Protein AF-A0A024VZK0-F1 (afdb_monomer_lite)

Sequence (654 aa):
ILRANQNNFDVICQFFNRTTTLVNNGHVADKIEVLVLGGTWSCYDIAYQEEFIRDVYYAANIYPVLKDRRKKLTLKEEQEINEKSNCRIIGLTLETRPDQINKDELLRLRYYGCTRVQLGIQHIDDVILKKVNRQCTLKDCIRAIYLLKENGFKVDIHLMPDLPYSDVYKDIHMFKYVLSSTDLQADQWKIYPCEITPFTKIEKWYNNNEYKPYFETNKNLLISVILLVKKSIHPWIRLNRVIRDIPNPSIIAGNNITNMRQLIANEMNIRNIFCQCIRCKEVKNQEIEKKSDSIFLRIYKYPTLGGDEYFITFQGRKKVVNHHGKKNKKNKKSKTSKKDNLNQKYNDEQMKEKDNNKKIQNKNNVNNDNNSNNNYYSDSNGHLSSTSNVLENMETFFNQHETENNQINHSHNTQYEHSGASQNNINSEQSGASQKNKNSEQSGANPENVHNTNVPQNKMDTEIPIDHNIYEDYDNEYSLLGFLRLRLRKKNNYCDDRPFKCLENSALIRELHVYGSLLKHDDFKDELNFIQHKGLGKCLVLVAEIISYFYNYKKVSIIAGVGTREYYKKLGYTKEETYVTKILKREEIYKNYLLNIDRIGKTILIHEYNLKHCLYLMHKEIPEPSKYKRTEITNLNSYINENILHSSDMKNYL

Radius of gyration: 33.39 Å; chains: 1; bounding box: 94×117×95 Å

Organism: NCBI:txid1036725

Secondary structure (DSSP, 8-state):
-HHHHHTTT-HHHHHHHHHHHHHTTT---SEEEEEE-SS-GGGS-HHHHHHHHHHHHHHHHHTT--SSPPPP--HHHHHHHHTTSSSEEEEEEEEE-GGG-SHHHHHHHHHTTEEEEEEEEE-S-HHHHHHTT----HHHHHHHHHHHHHTT-EEEEEE-SS-TT--HHHHHHHHHHHHH-SSS--SEEEE----B-TTSHHHHHHHTTS---HHHHHHHHHHHHHHHHHHH--TT-EEEEES----GGG-SBS---TTHHHHHHHHHHHTT----SHHHHB-TTPPBP-SGGGEEEEEEEEEETTEEEEEEEEEEEBP----------------------SS----------------------------------------------S-S-HHHHHHHHHHTTSSS-----------------------------------------------------------GGGGGGG-SSEEEEEEEEEEEES--S-BTTB--GGGTTEEEEEEEEE------SS-TT-HHHHHHHTTHHHHHHHHHHHHHHHTT--EEEE---GGGHHHHGGGT-EEETTEEEEE--HHHHHHHHHTTHHHH-S---EEE--TTHHHHHHHS--PPPPTTS--SSS-HHHHHHHHT--HHHHTTT-

Foldseek 3Di:
DVLCVVVVNDQLSSLQVVLVVQVVVVDQQQEDAAEDDDAALLPDDLVVNQVNLLSNLQSQQCPPPDPPRDDRDGSVVSLLSQLPGRRHHQAYEYHYELLSDFLVVLVSCLSSLHQAYEYEPAAQDVVLCVVLVVVAHNVSLLLSVLLCVLQLHAYEYEYEPQRQVDDLQRSLVRLLCCLFAQRNVHQEYEYAYDFAFPPDVSVVCVVVVSGAGCCVVPVVSLLLSVLLSQLLPDLRYAHPYHYDLDPPVGTPHYDPPNPSVVQSVQQCVQQVRHGNYQVRQACAAFDFDPDLPQKAWAWEWEHHVFWIKIKIFIKGFTDDPPCPDPPPPPPPDDDDDPDDDPDPPPPPDDDDDDDDDDDDDDDDDDDDYDDDDDDDDDDDDDDDDDDDFDFDDPPCVVVVVVVVVPPDDDDDDDDDDDDDDDDDDDDDDDDDDYDDDDDDDDDDDDDDDDDDDDDDDDDPPPDDDDPPVVPPSRDPRMHTFWIWMKIDGPDQDDDRSHPFPLSHLAIETSDTDGDDHPDDPDDPDCVPVVVVSPCVSVVNVLVSLVVCVSVPRQKYKYSGRSNCPVVVVVVVWDQGSSITMDGRDPVSSVVVCVVQCSNHDSTDDYHHDNSSVSVVSSLDDTRAGDPPDDHPDRDSRVVCCVRNNDPVVNVVND

Structure (mmCIF, N/CA/C/O backbone):
data_AF-A0A024VZK0-F1
#
_entry.id   AF-A0A024VZK0-F1
#
loop_
_atom_site.group_PDB
_atom_site.id
_atom_site.type_symbol
_atom_site.label_atom_id
_atom_site.label_alt_id
_atom_site.label_comp_id
_atom_site.label_asym_id
_atom_site.label_entity_id
_atom_site.label_seq_id
_atom_site.pdbx_PDB_ins_code
_atom_site.Cartn_x
_atom_site.Cartn_y
_atom_site.Cartn_z
_atom_site.occupancy
_atom_site.B_iso_or_equiv
_atom_site.auth_seq_id
_atom_site.auth_comp_id
_atom_site.auth_asym_id
_atom_site.auth_atom_id
_atom_site.pdbx_PDB_model_num
ATOM 1 N N . ILE A 1 1 ? 3.613 -19.048 -9.753 1.00 75.56 1 ILE A N 1
ATOM 2 C CA . ILE A 1 1 ? 4.541 -19.869 -10.577 1.00 75.56 1 ILE A CA 1
ATOM 3 C C . ILE A 1 1 ? 4.909 -21.124 -9.785 1.00 75.56 1 ILE A C 1
ATOM 5 O O . ILE A 1 1 ? 3.953 -21.670 -9.278 1.00 75.56 1 ILE A O 1
ATOM 9 N N . LEU A 1 2 ? 6.164 -21.561 -9.567 1.00 84.56 2 LEU A N 1
ATOM 10 C CA . LEU A 1 2 ? 6.502 -22.916 -9.045 1.00 84.56 2 LEU A CA 1
ATOM 11 C C . LEU A 1 2 ? 5.490 -23.570 -8.066 1.00 84.56 2 LEU A C 1
ATOM 13 O O . LEU A 1 2 ? 4.889 -24.573 -8.433 1.00 84.56 2 LEU A O 1
ATOM 17 N N . ARG A 1 3 ? 5.211 -22.980 -6.887 1.00 88.31 3 ARG A N 1
ATOM 18 C CA . ARG A 1 3 ? 4.189 -23.502 -5.942 1.00 88.31 3 ARG A CA 1
ATOM 19 C C . ARG A 1 3 ? 2.776 -23.585 -6.546 1.00 88.31 3 ARG A C 1
ATOM 21 O O . ARG A 1 3 ? 2.068 -24.541 -6.273 1.00 88.31 3 ARG A O 1
ATOM 28 N N . ALA A 1 4 ? 2.355 -22.603 -7.336 1.00 90.50 4 ALA A N 1
ATOM 29 C CA . ALA A 1 4 ? 1.061 -22.618 -8.022 1.00 90.50 4 ALA A CA 1
ATOM 30 C C . ALA A 1 4 ? 0.979 -23.775 -9.026 1.00 90.50 4 ALA A C 1
ATOM 32 O O . ALA A 1 4 ? 0.036 -24.555 -8.967 1.00 90.50 4 ALA A O 1
ATOM 33 N N . ASN A 1 5 ? 2.011 -23.952 -9.861 1.00 90.56 5 ASN A N 1
ATOM 34 C CA . ASN A 1 5 ? 2.104 -25.062 -10.811 1.00 90.56 5 ASN A CA 1
ATOM 35 C C . ASN A 1 5 ? 2.069 -26.421 -10.080 1.00 90.56 5 ASN A C 1
ATOM 37 O O . ASN A 1 5 ? 1.309 -27.297 -10.462 1.00 90.56 5 ASN A O 1
ATOM 41 N N . GLN A 1 6 ? 2.817 -26.570 -8.977 1.00 93.94 6 GLN A N 1
ATOM 42 C CA . GLN A 1 6 ? 2.822 -27.777 -8.130 1.00 93.94 6 GLN A CA 1
ATOM 43 C C . GLN A 1 6 ? 1.468 -28.111 -7.479 1.00 93.94 6 GLN A C 1
ATOM 45 O O . GLN A 1 6 ? 1.293 -29.220 -6.989 1.00 93.94 6 GLN A O 1
ATOM 50 N N . ASN A 1 7 ? 0.538 -27.155 -7.423 1.00 94.81 7 ASN A N 1
ATOM 51 C CA . ASN A 1 7 ? -0.798 -27.328 -6.851 1.00 94.81 7 ASN A CA 1
ATOM 52 C C . ASN A 1 7 ? -1.893 -27.112 -7.918 1.00 94.81 7 ASN A C 1
ATOM 54 O O . ASN A 1 7 ? -3.038 -26.866 -7.559 1.00 94.81 7 ASN A O 1
ATOM 58 N N . ASN A 1 8 ? -1.551 -27.151 -9.216 1.00 95.44 8 ASN A N 1
ATOM 59 C CA . ASN A 1 8 ? -2.462 -26.913 -10.348 1.00 95.44 8 ASN A CA 1
ATOM 60 C C . ASN A 1 8 ? -3.344 -25.653 -10.202 1.00 95.44 8 ASN A C 1
ATOM 62 O O . ASN A 1 8 ? -4.495 -25.637 -10.620 1.00 95.44 8 ASN A O 1
ATOM 66 N N . PHE A 1 9 ? -2.793 -24.596 -9.595 1.00 93.50 9 PHE A N 1
ATOM 67 C CA . PHE A 1 9 ? -3.479 -23.346 -9.237 1.00 93.50 9 PHE A CA 1
ATOM 68 C C . PHE A 1 9 ? -4.663 -23.476 -8.252 1.00 93.50 9 PHE A C 1
ATOM 70 O O . PHE A 1 9 ? -5.298 -22.463 -7.958 1.00 93.50 9 PHE A O 1
ATOM 77 N N . ASP A 1 10 ? -4.895 -24.642 -7.635 1.00 95.75 10 ASP A N 1
ATOM 78 C CA . ASP A 1 10 ? -5.899 -24.807 -6.575 1.00 95.75 10 ASP A CA 1
ATOM 79 C C . ASP A 1 10 ? -5.627 -23.862 -5.392 1.00 95.75 10 ASP A C 1
ATOM 81 O O . ASP A 1 10 ? -4.491 -23.701 -4.925 1.00 95.75 10 ASP A O 1
ATOM 85 N N . VAL A 1 11 ? -6.681 -23.204 -4.916 1.00 95.50 11 VAL A N 1
ATOM 86 C CA . VAL A 1 11 ? -6.605 -22.160 -3.889 1.00 95.50 11 VAL A CA 1
ATOM 87 C C . VAL A 1 11 ? -6.272 -22.741 -2.515 1.00 95.50 11 VAL A C 1
ATOM 89 O O . VAL A 1 11 ? -5.415 -22.213 -1.801 1.00 95.50 11 VAL A O 1
ATOM 92 N N . ILE A 1 12 ? -6.925 -23.842 -2.146 1.00 95.25 12 ILE A N 1
ATOM 93 C CA . ILE A 1 12 ? -6.863 -24.436 -0.808 1.00 95.25 12 ILE A CA 1
ATOM 94 C C . ILE A 1 12 ? -5.495 -25.094 -0.610 1.00 95.25 12 ILE A C 1
ATOM 96 O O . ILE A 1 12 ? -4.824 -24.849 0.392 1.00 95.25 12 ILE A O 1
ATOM 100 N N . CYS A 1 13 ? -5.035 -25.867 -1.590 1.00 95.12 13 CYS A N 1
ATOM 101 C CA . CYS A 1 13 ? -3.729 -26.507 -1.608 1.00 95.12 13 CYS A CA 1
ATOM 102 C C . CYS A 1 13 ? -2.588 -25.477 -1.637 1.00 95.12 13 CYS A C 1
ATOM 104 O O . CYS A 1 13 ? -1.644 -25.610 -0.855 1.00 95.12 13 CYS A O 1
ATOM 106 N N . GLN A 1 14 ? -2.687 -24.391 -2.419 1.00 96.19 14 GLN A N 1
ATOM 107 C CA . GLN A 1 14 ? -1.703 -23.299 -2.349 1.00 96.19 14 GLN A CA 1
ATOM 108 C C . GLN A 1 14 ? -1.672 -22.615 -0.976 1.00 96.19 14 GLN A C 1
ATOM 110 O O . GLN A 1 14 ? -0.579 -22.356 -0.455 1.00 96.19 14 GLN A O 1
ATOM 115 N N . PHE A 1 15 ? -2.839 -22.333 -0.385 1.00 96.06 15 PHE A N 1
ATOM 116 C CA . PHE A 1 15 ? -2.956 -21.706 0.932 1.00 96.06 15 PHE A CA 1
ATOM 117 C C . PHE A 1 15 ? -2.356 -22.593 2.027 1.00 96.06 15 PHE A C 1
ATOM 119 O O . PHE A 1 15 ? -1.486 -22.140 2.774 1.00 96.06 15 PHE A O 1
ATOM 126 N N . PHE A 1 16 ? -2.758 -23.867 2.090 1.00 95.44 16 PHE A N 1
ATOM 127 C CA . PHE A 1 16 ? -2.236 -24.841 3.050 1.00 95.44 16 PHE A CA 1
ATOM 128 C C . PHE A 1 16 ? -0.731 -25.036 2.864 1.00 95.44 16 PHE A C 1
ATOM 130 O O . PHE A 1 16 ? 0.023 -24.852 3.814 1.00 95.44 16 PHE A O 1
ATOM 137 N N . ASN A 1 17 ? -0.258 -25.301 1.640 1.00 95.19 17 ASN A N 1
ATOM 138 C CA . ASN A 1 17 ? 1.168 -25.486 1.370 1.00 95.19 17 ASN A CA 1
ATOM 139 C C . ASN A 1 17 ? 1.990 -24.260 1.805 1.00 95.19 17 ASN A C 1
ATOM 141 O O . ASN A 1 17 ? 3.032 -24.410 2.448 1.00 95.19 17 ASN A O 1
ATOM 145 N N . ARG A 1 18 ? 1.524 -23.034 1.518 1.00 95.31 18 ARG A N 1
ATOM 146 C CA . ARG A 1 18 ? 2.214 -21.809 1.947 1.00 95.31 18 ARG A CA 1
ATOM 147 C C . ARG A 1 18 ? 2.189 -21.629 3.465 1.00 95.31 18 ARG A C 1
ATOM 149 O O . ARG A 1 18 ? 3.233 -21.306 4.032 1.00 95.31 18 ARG A O 1
ATOM 156 N N . THR A 1 19 ? 1.041 -21.827 4.103 1.00 95.00 19 THR A N 1
ATOM 157 C CA . THR A 1 19 ? 0.861 -21.593 5.542 1.00 95.00 19 THR A CA 1
ATOM 158 C C . THR A 1 19 ? 1.607 -22.640 6.365 1.00 95.00 19 THR A C 1
ATOM 160 O O . THR A 1 19 ? 2.362 -22.271 7.259 1.00 95.00 19 THR A O 1
ATOM 163 N N . THR A 1 20 ? 1.553 -23.920 5.990 1.00 94.75 20 THR A N 1
ATOM 164 C CA . THR A 1 20 ? 2.363 -24.978 6.614 1.00 94.75 20 THR A CA 1
ATOM 165 C C . THR A 1 20 ? 3.863 -24.765 6.383 1.00 94.75 20 THR A C 1
ATOM 167 O O . THR A 1 20 ? 4.634 -24.924 7.322 1.00 94.75 20 THR A O 1
ATOM 170 N N . THR A 1 21 ? 4.300 -24.288 5.204 1.00 94.81 21 THR A N 1
ATOM 171 C CA . THR A 1 21 ? 5.715 -23.884 5.005 1.00 94.81 21 THR A CA 1
ATOM 172 C C . THR A 1 21 ? 6.138 -22.793 6.003 1.00 94.81 21 THR A C 1
ATOM 174 O O . THR A 1 21 ? 7.280 -22.772 6.446 1.00 94.81 21 THR A O 1
ATOM 177 N N . LEU A 1 22 ? 5.245 -21.855 6.339 1.00 93.56 22 LEU A N 1
ATOM 178 C CA . LEU A 1 22 ? 5.538 -20.784 7.295 1.00 93.56 22 LEU A CA 1
ATOM 179 C C . LEU A 1 22 ? 5.541 -21.293 8.745 1.00 93.56 22 LEU A C 1
ATOM 181 O O . LEU A 1 22 ? 6.465 -20.966 9.484 1.00 93.56 22 LEU A O 1
ATOM 185 N N . VAL A 1 23 ? 4.571 -22.128 9.127 1.00 93.44 23 VAL A N 1
ATOM 186 C CA . VAL A 1 23 ? 4.494 -22.736 10.469 1.00 93.44 23 VAL A CA 1
ATOM 187 C C . VAL A 1 23 ? 5.701 -23.632 10.750 1.00 93.44 23 VAL A C 1
ATOM 189 O O . VAL A 1 23 ? 6.315 -23.507 11.806 1.00 93.44 23 VAL A O 1
ATOM 192 N N . ASN A 1 24 ? 6.124 -24.447 9.781 1.00 94.19 24 ASN A N 1
ATOM 193 C CA . ASN A 1 24 ? 7.321 -25.288 9.905 1.00 94.19 24 ASN A CA 1
ATOM 194 C C . ASN A 1 24 ? 8.622 -24.468 10.041 1.00 94.19 24 ASN A C 1
ATOM 196 O O . ASN A 1 24 ? 9.620 -24.987 10.531 1.00 94.19 24 ASN A O 1
ATOM 200 N N . ASN A 1 25 ? 8.603 -23.190 9.648 1.00 93.38 25 ASN A N 1
ATOM 201 C CA . ASN A 1 25 ? 9.702 -22.237 9.822 1.00 93.38 25 ASN A CA 1
ATOM 202 C C . ASN A 1 25 ? 9.544 -21.364 11.092 1.00 93.38 25 ASN A C 1
ATOM 204 O O . ASN A 1 25 ? 10.209 -20.335 11.210 1.00 93.38 25 ASN A O 1
ATOM 208 N N . GLY A 1 26 ? 8.652 -21.728 12.021 1.00 89.62 26 GLY A N 1
ATOM 209 C CA . GLY A 1 26 ? 8.448 -21.028 13.296 1.00 89.62 26 GLY A CA 1
ATOM 210 C C . GLY A 1 26 ? 7.531 -19.798 13.242 1.00 89.62 26 GLY A C 1
ATOM 211 O O . GLY A 1 26 ? 7.450 -19.057 14.220 1.00 89.62 26 GLY A O 1
ATOM 212 N N . HIS A 1 27 ? 6.824 -19.545 12.134 1.00 88.88 27 HIS A N 1
ATOM 213 C CA . HIS A 1 27 ? 5.850 -18.448 12.070 1.00 88.88 27 HIS A CA 1
ATOM 214 C C . HIS A 1 27 ? 4.473 -18.864 12.606 1.00 88.88 27 HIS A C 1
ATOM 216 O O . HIS A 1 27 ? 3.938 -19.910 12.246 1.00 88.88 27 HIS A O 1
ATOM 222 N N . VAL A 1 28 ? 3.834 -17.990 13.386 1.00 89.38 28 VAL A N 1
ATOM 223 C CA . VAL A 1 28 ? 2.431 -18.161 13.792 1.00 89.38 28 VAL A CA 1
ATOM 224 C C . VAL A 1 28 ? 1.502 -17.839 12.613 1.00 89.38 28 VAL A C 1
ATOM 226 O O . VAL A 1 28 ? 1.704 -16.854 11.905 1.00 89.38 28 VAL A O 1
ATOM 229 N N . ALA A 1 29 ? 0.473 -18.664 12.404 1.00 91.56 29 ALA A N 1
ATOM 230 C CA . ALA A 1 29 ? -0.505 -18.528 11.319 1.00 91.56 29 ALA A CA 1
ATOM 231 C C . ALA A 1 29 ? -1.819 -17.845 11.759 1.00 91.56 29 ALA A C 1
ATOM 233 O O . ALA A 1 29 ? -2.890 -18.187 11.265 1.00 91.56 29 ALA A O 1
ATOM 234 N N . ASP A 1 30 ? -1.764 -16.902 12.704 1.00 91.69 30 ASP A N 1
ATOM 235 C CA . ASP A 1 30 ? -2.957 -16.264 13.277 1.00 91.69 30 ASP A CA 1
ATOM 236 C C . ASP A 1 30 ? -3.478 -15.078 12.445 1.00 91.69 30 ASP A C 1
ATOM 238 O O . ASP A 1 30 ? -4.683 -14.825 12.387 1.00 91.69 30 ASP A O 1
ATOM 242 N N . LYS A 1 31 ? -2.571 -14.355 11.777 1.00 93.06 31 LYS A N 1
ATOM 243 C CA . LYS A 1 31 ? -2.862 -13.179 10.948 1.00 93.06 31 LYS A CA 1
ATOM 244 C C . LYS A 1 31 ? -2.177 -13.300 9.589 1.00 93.06 31 LYS A C 1
ATOM 246 O O . LYS A 1 31 ? -0.955 -13.217 9.494 1.00 93.06 31 LYS A O 1
ATOM 251 N N . ILE A 1 32 ? -2.966 -13.438 8.529 1.00 95.81 32 ILE A N 1
ATOM 252 C CA . ILE A 1 32 ? -2.483 -13.572 7.152 1.00 95.81 32 ILE A CA 1
ATOM 253 C C . ILE A 1 32 ? -2.914 -12.360 6.320 1.00 95.81 32 ILE A C 1
ATOM 255 O O . ILE A 1 32 ? -4.075 -11.951 6.333 1.00 95.81 32 ILE A O 1
ATOM 259 N N . GLU A 1 33 ? -1.967 -11.791 5.571 1.00 96.00 33 GLU A N 1
ATOM 260 C CA . GLU A 1 33 ? -2.261 -10.888 4.458 1.00 96.00 33 GLU A CA 1
ATOM 261 C C . GLU A 1 33 ? -2.173 -11.690 3.151 1.00 96.00 33 GLU A C 1
ATOM 263 O O . GLU A 1 33 ? -1.118 -12.237 2.821 1.00 96.00 33 GLU A O 1
ATOM 268 N N . VAL A 1 34 ? -3.285 -11.792 2.422 1.00 97.75 34 VAL A N 1
ATOM 269 C CA . VAL A 1 34 ? -3.360 -12.521 1.149 1.00 97.75 34 VAL A CA 1
ATOM 270 C C . VAL A 1 34 ? -3.026 -11.574 0.001 1.00 97.75 34 VAL A C 1
ATOM 272 O O . VAL A 1 34 ? -3.537 -10.456 -0.063 1.00 97.75 34 VAL A O 1
ATOM 275 N N . LEU A 1 35 ? -2.165 -12.021 -0.914 1.00 96.69 35 LEU A N 1
ATOM 276 C CA . LEU A 1 35 ? -1.832 -11.322 -2.154 1.00 96.69 35 LEU A CA 1
ATOM 277 C C . LEU A 1 35 ? -2.181 -12.234 -3.333 1.00 96.69 35 LEU A C 1
ATOM 279 O O . LEU A 1 35 ? -1.511 -13.247 -3.535 1.00 96.69 35 LEU A O 1
ATOM 283 N N . VAL A 1 36 ? -3.201 -11.869 -4.111 1.00 95.94 36 VAL A N 1
ATOM 284 C CA . VAL A 1 36 ? -3.511 -12.525 -5.389 1.00 95.94 36 VAL A CA 1
ATOM 285 C C . VAL A 1 36 ? -2.716 -11.811 -6.479 1.00 95.94 36 VAL A C 1
ATOM 287 O O . VAL A 1 36 ? -2.870 -10.606 -6.673 1.00 95.94 36 VAL A O 1
ATOM 290 N N . LEU A 1 37 ? -1.821 -12.550 -7.136 1.00 90.81 37 LEU A N 1
ATOM 291 C CA . LEU A 1 37 ? -0.843 -12.026 -8.093 1.00 90.81 37 LEU A CA 1
ATOM 292 C C . LEU A 1 37 ? -1.085 -12.618 -9.486 1.00 90.81 37 LEU A C 1
ATOM 294 O O . LEU A 1 37 ? -1.336 -13.816 -9.615 1.00 90.81 37 LEU A O 1
ATOM 298 N N . GLY A 1 38 ? -0.951 -11.785 -10.514 1.00 83.12 38 GLY A N 1
ATOM 299 C CA . GLY A 1 38 ? -1.184 -12.122 -11.919 1.00 83.12 38 GLY A CA 1
ATOM 300 C C . GLY A 1 38 ? -1.393 -10.914 -12.846 1.00 83.12 38 GLY A C 1
ATOM 301 O O . GLY A 1 38 ? -1.434 -11.096 -14.056 1.00 83.12 38 GLY A O 1
ATOM 302 N N . GLY A 1 39 ? -1.521 -9.689 -12.321 1.00 80.56 39 GLY A N 1
ATOM 303 C CA . GLY A 1 39 ? -1.686 -8.459 -13.115 1.00 80.56 39 GLY A CA 1
ATOM 304 C C . GLY A 1 39 ? -3.052 -8.238 -13.783 1.00 80.56 39 GLY A C 1
ATOM 305 O O . GLY A 1 39 ? -3.296 -7.145 -14.295 1.00 80.56 39 GLY A O 1
ATOM 306 N N . THR A 1 40 ? -3.935 -9.239 -13.789 1.00 89.31 40 THR A N 1
ATOM 307 C CA . THR A 1 40 ? -5.180 -9.265 -14.579 1.00 89.31 40 THR A CA 1
ATOM 308 C C . THR A 1 40 ? -6.432 -9.607 -13.763 1.00 89.31 40 THR A C 1
ATOM 310 O O . THR A 1 40 ? -7.406 -10.079 -14.341 1.00 89.31 40 THR A O 1
ATOM 313 N N . TRP A 1 41 ? -6.440 -9.391 -12.436 1.00 95.12 41 TRP A N 1
ATOM 314 C CA . TRP A 1 41 ? -7.551 -9.811 -11.558 1.00 95.12 41 TRP A CA 1
ATOM 315 C C . TRP A 1 41 ? -8.945 -9.444 -12.099 1.00 95.12 41 TRP A C 1
ATOM 317 O O . TRP A 1 41 ? -9.814 -10.305 -12.212 1.00 95.12 41 TRP A O 1
ATOM 327 N N . SER A 1 42 ? -9.129 -8.181 -12.485 1.00 94.75 42 SER A N 1
ATOM 328 C CA . SER A 1 42 ? -10.414 -7.634 -12.939 1.00 94.75 42 SER A CA 1
ATOM 329 C C . SER A 1 42 ? -10.899 -8.201 -14.283 1.00 94.75 42 SER A C 1
ATOM 331 O O . SER A 1 42 ? -12.029 -7.932 -14.674 1.00 94.75 42 SER A O 1
ATOM 333 N N . CYS A 1 43 ? -10.058 -8.968 -14.989 1.00 93.81 43 CYS A N 1
ATOM 334 C CA . CYS A 1 43 ? -10.331 -9.506 -16.322 1.00 93.81 43 CYS A CA 1
ATOM 335 C C . CYS A 1 43 ? -10.806 -10.973 -16.320 1.00 93.81 43 CYS A C 1
ATOM 337 O O . CYS A 1 43 ? -11.090 -11.503 -17.390 1.00 93.81 43 CYS A O 1
ATOM 339 N N . TYR A 1 44 ? -10.846 -11.646 -15.163 1.00 95.62 44 TYR A N 1
ATOM 340 C CA . TYR A 1 44 ? -11.424 -12.993 -15.038 1.00 95.62 44 TYR A CA 1
ATOM 341 C C . TYR A 1 44 ? -12.948 -12.932 -14.874 1.00 95.62 44 TYR A C 1
ATOM 343 O O . TYR A 1 44 ? -13.471 -11.944 -14.358 1.00 95.62 44 TYR A O 1
ATOM 351 N N . ASP A 1 45 ? -13.657 -14.008 -15.221 1.00 96.88 45 ASP A N 1
ATOM 352 C CA . ASP A 1 45 ? -15.104 -14.119 -15.010 1.00 96.88 45 ASP A CA 1
ATOM 353 C C . ASP A 1 45 ? -15.504 -13.901 -13.545 1.00 96.88 45 ASP A C 1
ATOM 355 O O . ASP A 1 45 ? -14.880 -14.433 -12.624 1.00 96.88 45 ASP A O 1
ATOM 359 N N . ILE A 1 46 ? -16.586 -13.151 -13.318 1.00 96.69 46 ILE A N 1
ATOM 360 C CA . ILE A 1 46 ? -17.030 -12.750 -11.971 1.00 96.69 46 ILE A CA 1
ATOM 361 C C . ILE A 1 46 ? -17.336 -13.975 -11.090 1.00 96.69 46 ILE A C 1
ATOM 363 O O . ILE A 1 46 ? -16.984 -13.988 -9.913 1.00 96.69 46 ILE A O 1
ATOM 367 N N . ALA A 1 47 ? -17.908 -15.040 -11.664 1.00 97.62 47 ALA A N 1
ATOM 368 C CA . ALA A 1 47 ? -18.161 -16.291 -10.947 1.00 97.62 47 ALA A CA 1
ATOM 369 C C . ALA A 1 47 ? -16.863 -16.966 -10.460 1.00 97.62 47 ALA A C 1
ATOM 371 O O . ALA A 1 47 ? -16.796 -17.417 -9.317 1.00 97.62 47 ALA A O 1
ATOM 372 N N . TYR A 1 48 ? -15.811 -16.975 -11.289 1.00 97.31 48 TYR A N 1
ATOM 373 C CA . TYR A 1 48 ? -14.490 -17.477 -10.899 1.00 97.31 48 TYR A CA 1
ATOM 374 C C . TYR A 1 48 ? -13.826 -16.567 -9.857 1.00 97.31 48 TYR A C 1
ATOM 376 O O . TYR A 1 48 ? -13.233 -17.066 -8.902 1.00 97.31 48 TYR A O 1
ATOM 384 N N . GLN A 1 49 ? -13.953 -15.240 -9.990 1.00 97.62 49 GLN A N 1
ATOM 385 C CA . GLN A 1 49 ? -13.462 -14.295 -8.984 1.00 97.62 49 GLN A CA 1
ATOM 386 C C . GLN A 1 49 ? -14.095 -14.561 -7.604 1.00 97.62 49 GLN A C 1
ATOM 388 O O . GLN A 1 49 ? -13.375 -14.651 -6.607 1.00 97.62 49 GLN A O 1
ATOM 393 N N . GLU A 1 50 ? -15.421 -14.727 -7.532 1.00 97.94 50 GLU A N 1
ATOM 394 C CA . GLU A 1 50 ? -16.111 -15.019 -6.270 1.00 97.94 50 GLU A CA 1
ATOM 395 C C . GLU A 1 50 ? -15.726 -16.397 -5.711 1.00 97.94 50 GLU A C 1
ATOM 397 O O . GLU A 1 50 ? -15.386 -16.493 -4.531 1.00 97.94 50 GLU A O 1
ATOM 402 N N . GLU A 1 51 ? -15.702 -17.445 -6.542 1.00 98.06 51 GLU A N 1
ATOM 403 C CA . GLU A 1 51 ? -15.252 -18.789 -6.155 1.00 98.06 51 GLU A CA 1
ATOM 404 C C . GLU A 1 51 ? -13.827 -18.777 -5.583 1.00 98.06 51 GLU A C 1
ATOM 406 O O . GLU A 1 51 ? -13.589 -19.337 -4.510 1.00 98.06 51 GLU A O 1
ATOM 411 N N . PHE A 1 52 ? -12.896 -18.090 -6.247 1.00 98.00 52 PHE A N 1
ATOM 412 C CA . PHE A 1 52 ? -11.504 -17.995 -5.818 1.00 98.00 52 PHE A CA 1
ATOM 413 C C . PHE A 1 52 ? -11.380 -17.311 -4.447 1.00 98.00 52 PHE A C 1
ATOM 415 O O . PHE A 1 52 ? -10.665 -17.799 -3.569 1.00 98.00 52 PHE A O 1
ATOM 422 N N . ILE A 1 53 ? -12.092 -16.199 -4.218 1.00 98.50 53 ILE A N 1
ATOM 423 C CA . ILE A 1 53 ? -12.040 -15.487 -2.931 1.00 98.50 53 ILE A CA 1
ATOM 424 C C . ILE A 1 53 ? -12.795 -16.246 -1.830 1.00 98.50 53 ILE A C 1
ATOM 426 O O . ILE A 1 53 ? -12.305 -16.321 -0.700 1.00 98.50 53 ILE A O 1
ATOM 430 N N . ARG A 1 54 ? -13.936 -16.872 -2.142 1.00 98.62 54 ARG A N 1
ATOM 431 C CA . ARG A 1 54 ? -14.658 -17.779 -1.232 1.00 98.62 54 ARG A CA 1
ATOM 432 C C . ARG A 1 54 ? -13.734 -18.897 -0.757 1.00 98.62 54 ARG A C 1
ATOM 434 O O . ARG A 1 54 ? -13.665 -19.160 0.440 1.00 98.62 54 ARG A O 1
ATOM 441 N N . ASP A 1 55 ? -12.977 -19.500 -1.670 1.00 98.31 55 ASP A N 1
ATOM 442 C CA . ASP A 1 55 ? -12.033 -20.572 -1.356 1.00 98.31 55 ASP A CA 1
ATOM 443 C C . ASP A 1 55 ? -10.818 -20.096 -0.554 1.00 98.31 55 ASP A C 1
ATOM 445 O O . ASP A 1 55 ? -10.341 -20.833 0.308 1.00 98.31 55 ASP A O 1
ATOM 449 N N . VAL A 1 56 ? -10.357 -18.857 -0.763 1.00 98.31 56 VAL A N 1
ATOM 450 C CA . VAL A 1 56 ? -9.331 -18.218 0.079 1.00 98.31 56 VAL A CA 1
ATOM 451 C C . VAL A 1 56 ? -9.821 -18.088 1.528 1.00 98.31 56 VAL A C 1
ATOM 453 O O . VAL A 1 56 ? -9.100 -18.472 2.453 1.00 98.31 56 VAL A O 1
ATOM 456 N N . TYR A 1 57 ? -11.044 -17.587 1.744 1.00 98.62 57 TYR A N 1
ATOM 457 C CA . TYR A 1 57 ? -11.625 -17.477 3.089 1.00 98.62 57 TYR A CA 1
ATOM 458 C C . TYR A 1 57 ? -11.914 -18.851 3.705 1.00 98.62 57 TYR A C 1
ATOM 460 O O . TYR A 1 57 ? -11.552 -19.083 4.858 1.00 98.62 57 TYR A O 1
ATOM 468 N N . TYR A 1 58 ? -12.478 -19.784 2.935 1.00 98.25 58 TYR A N 1
ATOM 469 C CA . TYR A 1 58 ? -12.712 -21.165 3.360 1.00 98.25 58 TYR A CA 1
ATOM 470 C C . TYR A 1 58 ? -11.415 -21.851 3.803 1.00 98.25 58 TYR A C 1
ATOM 472 O O . TYR A 1 58 ? -11.368 -22.393 4.906 1.00 98.25 58 TYR A O 1
ATOM 480 N N . ALA A 1 59 ? -10.343 -21.774 3.004 1.00 97.19 59 ALA A N 1
ATOM 481 C CA . ALA A 1 59 ? -9.047 -22.370 3.328 1.00 97.19 59 ALA A CA 1
ATOM 482 C C . ALA A 1 59 ? -8.469 -21.827 4.643 1.00 97.19 59 ALA A C 1
ATOM 484 O O . ALA A 1 59 ? -7.979 -22.606 5.459 1.00 97.19 59 ALA A O 1
ATOM 485 N N . ALA A 1 60 ? -8.586 -20.517 4.883 1.00 97.31 60 ALA A N 1
ATOM 486 C CA . ALA A 1 60 ? -8.215 -19.906 6.156 1.00 97.31 60 ALA A CA 1
ATOM 487 C C . ALA A 1 60 ? -9.105 -20.398 7.313 1.00 97.31 60 ALA A C 1
ATOM 489 O O . ALA A 1 60 ? -8.605 -20.760 8.375 1.00 97.31 60 ALA A O 1
ATOM 490 N N . ASN A 1 61 ? -10.419 -20.489 7.095 1.00 97.12 61 ASN A N 1
ATOM 491 C CA . ASN A 1 61 ? -11.386 -20.927 8.101 1.00 97.12 61 ASN A CA 1
ATOM 492 C C . ASN A 1 61 ? -11.230 -22.394 8.527 1.00 97.12 61 ASN A C 1
ATOM 494 O O . ASN A 1 61 ? -11.598 -22.720 9.655 1.00 97.12 61 ASN A O 1
ATOM 498 N N . ILE A 1 62 ? -10.721 -23.271 7.654 1.00 95.50 62 ILE A N 1
ATOM 499 C CA . ILE A 1 62 ? -10.488 -24.688 7.977 1.00 95.50 62 ILE A CA 1
ATOM 500 C C . ILE A 1 62 ? -9.043 -25.008 8.387 1.00 95.50 62 ILE A C 1
ATOM 502 O O . ILE A 1 62 ? -8.804 -26.098 8.894 1.00 95.50 62 ILE A O 1
ATOM 506 N N . TYR A 1 63 ? -8.062 -24.121 8.189 1.00 94.75 63 TYR A N 1
ATOM 507 C CA . TYR A 1 63 ? -6.657 -24.425 8.495 1.00 94.75 63 TYR A CA 1
ATOM 508 C C . TYR A 1 63 ? -6.434 -24.691 10.003 1.00 94.75 63 TYR A C 1
ATOM 510 O O . TYR A 1 63 ? -6.892 -23.891 10.824 1.00 94.75 63 TYR A O 1
ATOM 518 N N . PRO A 1 64 ? -5.705 -25.757 10.413 1.00 91.69 64 PRO A N 1
ATOM 519 C CA . PRO A 1 64 ? -4.920 -26.710 9.611 1.00 91.69 64 PRO A CA 1
ATOM 520 C C . PRO A 1 64 ? -5.641 -28.041 9.290 1.00 91.69 64 PRO A C 1
ATOM 522 O O . PRO A 1 64 ? -4.991 -29.033 8.964 1.00 91.69 64 PRO A O 1
ATOM 525 N N . VAL A 1 65 ? -6.967 -28.110 9.416 1.00 87.56 65 VAL A N 1
ATOM 526 C CA . VAL A 1 65 ? -7.752 -29.351 9.330 1.00 87.56 65 VAL A CA 1
ATOM 527 C C . VAL A 1 65 ? -7.763 -29.913 7.899 1.00 87.56 65 VAL A C 1
ATOM 529 O O . VAL A 1 65 ? -8.300 -29.310 6.971 1.00 87.56 65 VAL A O 1
ATOM 532 N N . LEU A 1 66 ? -7.159 -31.094 7.718 1.00 76.88 66 LEU A N 1
ATOM 533 C CA . LEU A 1 66 ? -6.988 -31.744 6.408 1.00 76.88 66 LEU A CA 1
ATOM 534 C C . LEU A 1 66 ? -8.082 -32.763 6.049 1.00 76.88 66 LEU A C 1
ATOM 536 O O . LEU A 1 66 ? -8.373 -32.917 4.859 1.00 76.88 66 LEU A O 1
ATOM 540 N N . LYS A 1 67 ? -8.667 -33.446 7.040 1.00 80.56 67 LYS A N 1
ATOM 541 C CA . LYS A 1 67 ? -9.759 -34.430 6.896 1.00 80.56 67 LYS A CA 1
ATOM 542 C C . LYS A 1 67 ? -11.090 -33.830 7.360 1.00 80.56 67 LYS A C 1
ATOM 544 O O . LYS A 1 67 ? -11.086 -32.759 7.951 1.00 80.56 67 LYS A O 1
ATOM 549 N N . ASP A 1 68 ? -12.206 -34.495 7.064 1.00 83.44 68 ASP A N 1
ATOM 550 C CA . ASP A 1 68 ? -13.523 -34.226 7.678 1.00 83.44 68 ASP A CA 1
ATOM 551 C C . ASP A 1 68 ? -13.979 -32.754 7.588 1.00 83.44 68 ASP A C 1
ATOM 553 O O . ASP A 1 68 ? -14.614 -32.187 8.478 1.00 83.44 68 ASP A O 1
ATOM 557 N N . ARG A 1 69 ? -13.618 -32.112 6.471 1.00 89.25 69 ARG A N 1
ATOM 558 C CA . ARG A 1 69 ? -13.866 -30.691 6.215 1.00 89.25 69 ARG A CA 1
ATOM 559 C C . ARG A 1 69 ? -15.362 -30.461 6.011 1.00 89.25 69 ARG A C 1
ATOM 561 O O . ARG A 1 69 ? -15.987 -31.125 5.184 1.00 89.25 69 ARG A O 1
ATOM 568 N N . ARG A 1 70 ? -15.923 -29.449 6.680 1.00 93.75 70 ARG A N 1
ATOM 569 C CA . ARG A 1 70 ? -17.277 -28.957 6.375 1.00 93.75 70 ARG A CA 1
ATOM 570 C C . ARG A 1 70 ? -17.396 -28.528 4.907 1.00 93.75 70 ARG A C 1
ATOM 572 O O . ARG A 1 70 ? -16.405 -28.132 4.288 1.00 93.75 70 ARG A O 1
ATOM 579 N N . LYS A 1 71 ? -18.620 -28.517 4.373 1.00 94.81 71 LYS A N 1
ATOM 580 C CA . LYS A 1 71 ? -18.912 -27.919 3.059 1.00 94.81 71 LYS A CA 1
ATOM 581 C C . LYS A 1 71 ? -18.525 -26.428 3.035 1.00 94.81 71 LYS A C 1
ATOM 583 O O . LYS A 1 71 ? -18.532 -25.759 4.076 1.00 94.81 71 LYS A O 1
ATOM 588 N N . LYS A 1 72 ? -18.180 -25.932 1.843 1.00 96.56 72 LYS A N 1
ATOM 589 C CA . LYS A 1 72 ? -18.015 -24.498 1.556 1.00 96.56 72 LYS A CA 1
ATOM 590 C C . LYS A 1 72 ? -19.370 -23.797 1.713 1.00 96.56 72 LYS A C 1
ATOM 592 O O . LYS A 1 72 ? -20.385 -24.378 1.330 1.00 96.56 72 LYS A O 1
ATOM 597 N N . LEU A 1 73 ? -19.377 -22.587 2.260 1.00 98.06 73 LEU A N 1
ATOM 598 C CA . LEU A 1 73 ? -20.554 -21.714 2.346 1.00 98.06 73 LEU A CA 1
ATOM 599 C C . LEU A 1 73 ? -20.453 -20.576 1.311 1.00 98.06 73 LEU A C 1
ATOM 601 O O . LEU A 1 73 ? -19.514 -20.554 0.511 1.00 98.06 73 LEU A O 1
ATOM 605 N N . THR A 1 74 ? -21.399 -19.632 1.293 1.00 98.31 74 THR A N 1
ATOM 606 C CA . THR A 1 74 ? -21.279 -18.432 0.440 1.00 98.31 74 THR A CA 1
ATOM 607 C C . THR A 1 74 ? -20.084 -17.572 0.861 1.00 98.31 74 THR A C 1
ATOM 609 O O . THR A 1 74 ? -19.652 -17.613 2.016 1.00 98.31 74 THR A O 1
ATOM 612 N N . LEU A 1 75 ? -19.563 -16.729 -0.042 1.00 98.50 75 LEU A N 1
ATOM 613 C CA . LEU A 1 75 ? -18.452 -15.822 0.280 1.00 98.50 75 LEU A CA 1
ATOM 614 C C . LEU A 1 75 ? -18.739 -14.967 1.530 1.00 98.50 75 LEU A C 1
ATOM 616 O O . LEU A 1 75 ? -17.849 -14.761 2.354 1.00 98.50 75 LEU A O 1
ATOM 620 N N . LYS A 1 76 ? -19.980 -14.497 1.707 1.00 97.88 76 LYS A N 1
ATOM 621 C CA . LYS A 1 76 ? -20.374 -13.700 2.877 1.00 97.88 76 LYS A CA 1
ATOM 622 C C . LYS A 1 76 ? -20.240 -14.494 4.183 1.00 97.88 76 LYS A C 1
ATOM 624 O O . LYS A 1 76 ? -19.659 -13.987 5.140 1.00 97.88 76 LYS A O 1
ATOM 629 N N . GLU A 1 77 ? -20.742 -15.725 4.220 1.00 98.25 77 GLU A N 1
ATOM 630 C CA . GLU A 1 77 ? -20.656 -16.594 5.402 1.00 98.25 77 GLU A CA 1
ATOM 631 C C . GLU A 1 77 ? -19.202 -16.981 5.705 1.00 98.25 77 GLU A C 1
ATOM 633 O O . GLU A 1 77 ? -18.778 -16.956 6.860 1.00 98.25 77 GLU A O 1
ATOM 638 N N . GLU A 1 78 ? -18.400 -17.261 4.672 1.00 98.56 78 GLU A N 1
ATOM 639 C CA . GLU A 1 78 ? -16.965 -17.516 4.826 1.00 98.56 78 GLU A CA 1
ATOM 640 C C . GLU A 1 78 ? -16.219 -16.290 5.382 1.00 98.56 78 GLU A C 1
ATOM 642 O O . GLU A 1 78 ? -15.362 -16.435 6.258 1.00 98.56 78 GLU A O 1
ATOM 647 N N . GLN A 1 79 ? -16.568 -15.069 4.960 1.00 98.50 79 GLN A N 1
ATOM 648 C CA . GLN A 1 79 ? -16.039 -13.857 5.591 1.00 98.50 79 GLN A CA 1
ATOM 649 C C . GLN A 1 79 ? -16.464 -13.752 7.063 1.00 98.50 79 GLN A C 1
ATOM 651 O O . GLN A 1 79 ? -15.621 -13.491 7.918 1.00 98.50 79 GLN A O 1
ATOM 656 N N . GLU A 1 80 ? -17.741 -13.970 7.380 1.00 97.88 80 GLU A N 1
ATOM 657 C CA . GLU A 1 80 ? -18.288 -13.793 8.735 1.00 97.88 80 GLU A CA 1
ATOM 658 C C . GLU A 1 80 ? -17.752 -14.828 9.742 1.00 97.88 80 GLU A C 1
ATOM 660 O O . GLU A 1 80 ? -17.516 -14.486 10.905 1.00 97.88 80 GLU A O 1
ATOM 665 N N . ILE A 1 81 ? -17.430 -16.046 9.292 1.00 97.94 81 ILE A N 1
ATOM 666 C CA . ILE A 1 81 ? -16.624 -17.011 10.060 1.00 97.94 81 ILE A CA 1
ATOM 667 C C . ILE A 1 81 ? -15.191 -16.482 10.248 1.00 97.94 81 ILE A C 1
ATOM 669 O O . ILE A 1 81 ? -14.637 -16.548 11.353 1.00 97.94 81 ILE A O 1
ATOM 673 N N . ASN A 1 82 ? -14.583 -15.911 9.202 1.00 98.25 82 ASN A N 1
ATOM 674 C CA . ASN A 1 82 ? -13.190 -15.470 9.256 1.00 98.25 82 ASN A CA 1
ATOM 675 C C . ASN A 1 82 ? -12.947 -14.300 10.225 1.00 98.25 82 ASN A C 1
ATOM 677 O O . ASN A 1 82 ? -11.878 -14.257 10.838 1.00 98.25 82 ASN A O 1
ATOM 681 N N . GLU A 1 83 ? -13.942 -13.428 10.457 1.00 97.06 83 GLU A N 1
ATOM 682 C CA . GLU A 1 83 ? -13.885 -12.342 11.460 1.00 97.06 83 GLU A CA 1
ATOM 683 C C . GLU A 1 83 ? -13.517 -12.859 12.874 1.00 97.06 83 GLU A C 1
ATOM 685 O O . GLU A 1 83 ? -12.907 -12.132 13.666 1.00 97.06 83 GLU A O 1
ATOM 690 N N . LYS A 1 84 ? -13.844 -14.127 13.185 1.00 94.94 84 LYS A N 1
ATOM 691 C CA . LYS A 1 84 ? -13.631 -14.770 14.499 1.00 94.94 84 LYS A CA 1
ATOM 692 C C . LYS A 1 84 ? -12.658 -15.958 14.488 1.00 94.94 84 LYS A C 1
ATOM 694 O O . LYS A 1 84 ? -12.220 -16.360 15.564 1.00 94.94 84 LYS A O 1
ATOM 699 N N . SER A 1 85 ? -12.312 -16.483 13.311 1.00 93.44 85 SER A N 1
ATOM 700 C CA . SER A 1 85 ? -11.438 -17.652 13.103 1.00 93.44 85 SER A CA 1
ATOM 701 C C . SER A 1 85 ? -10.073 -17.587 13.817 1.00 93.44 85 SER A C 1
ATOM 703 O O . SER A 1 85 ? -9.623 -16.525 14.257 1.00 93.44 85 SER A O 1
ATOM 705 N N . ASN A 1 86 ? -9.375 -18.725 13.898 1.00 90.62 86 ASN A N 1
ATOM 706 C CA . ASN A 1 86 ? -7.994 -18.773 14.394 1.00 90.62 86 ASN A CA 1
ATOM 707 C C . ASN A 1 86 ? -6.976 -18.265 13.357 1.00 90.62 86 ASN A C 1
ATOM 709 O O . ASN A 1 86 ? -5.967 -17.690 13.749 1.00 90.62 86 ASN A O 1
ATOM 713 N N . CYS A 1 87 ? -7.242 -18.447 12.059 1.00 95.50 87 CYS A N 1
ATOM 714 C CA . CYS A 1 87 ? -6.375 -18.035 10.954 1.00 95.50 87 CYS A CA 1
ATOM 715 C C . CYS A 1 87 ? -7.050 -16.902 10.161 1.00 95.50 87 CYS A C 1
ATOM 717 O O . CYS A 1 87 ? -7.856 -17.124 9.254 1.00 95.50 87 CYS A O 1
ATOM 719 N N . ARG A 1 88 ? -6.776 -15.655 10.555 1.00 96.44 88 ARG A N 1
ATOM 720 C CA . ARG A 1 88 ? -7.548 -14.484 10.120 1.00 96.44 88 ARG A CA 1
ATOM 721 C C . ARG A 1 88 ? -6.926 -13.799 8.917 1.00 96.44 88 ARG A C 1
ATOM 723 O O . ARG A 1 88 ? -5.759 -13.410 8.954 1.00 96.44 88 ARG A O 1
ATOM 730 N N . ILE A 1 89 ? -7.729 -13.535 7.891 1.00 98.25 89 ILE A N 1
ATOM 731 C CA . ILE A 1 89 ? -7.338 -12.712 6.747 1.00 98.25 89 ILE A CA 1
ATOM 732 C C . ILE A 1 89 ? -7.466 -11.241 7.153 1.00 98.25 89 ILE A C 1
ATOM 734 O O . ILE A 1 89 ? -8.527 -10.616 7.056 1.00 98.25 89 ILE A O 1
ATOM 738 N N . ILE A 1 90 ? -6.361 -10.693 7.660 1.00 97.19 90 ILE A N 1
ATOM 739 C CA . ILE A 1 90 ? -6.267 -9.307 8.140 1.00 97.19 90 ILE A CA 1
ATOM 740 C C . ILE A 1 90 ? -6.169 -8.287 6.998 1.00 97.19 90 ILE A C 1
ATOM 742 O O . ILE A 1 90 ? -6.411 -7.100 7.206 1.00 97.19 90 ILE A O 1
ATOM 746 N N . GLY A 1 91 ? -5.859 -8.745 5.786 1.00 97.75 91 GLY A N 1
ATOM 747 C CA . GLY A 1 91 ? -5.887 -7.938 4.577 1.00 97.75 91 GLY A CA 1
ATOM 748 C C . GLY A 1 91 ? -5.875 -8.809 3.327 1.00 97.75 91 GLY A C 1
ATOM 749 O O . GLY A 1 91 ? -5.189 -9.827 3.275 1.00 97.75 91 GLY A O 1
ATOM 750 N N . LEU A 1 92 ? -6.625 -8.386 2.315 1.00 98.56 92 LEU A N 1
ATOM 751 C CA . LEU A 1 92 ? -6.572 -8.928 0.961 1.00 98.56 92 LEU A CA 1
ATOM 752 C C . LEU A 1 92 ? -5.991 -7.860 0.024 1.00 98.56 92 LEU A C 1
ATOM 754 O O . LEU A 1 92 ? -6.361 -6.682 0.125 1.00 98.56 92 LEU A O 1
ATOM 758 N N . THR A 1 93 ? -5.075 -8.284 -0.850 1.00 98.56 93 THR A N 1
ATOM 759 C CA . THR A 1 93 ? -4.478 -7.498 -1.935 1.00 98.56 93 THR A CA 1
ATOM 760 C C . THR A 1 93 ? -4.791 -8.144 -3.276 1.00 98.56 93 THR A C 1
ATOM 762 O O . THR A 1 93 ? -4.528 -9.337 -3.438 1.00 98.56 93 THR A O 1
ATOM 765 N N . LEU A 1 94 ? -5.286 -7.358 -4.231 1.00 98.31 94 LEU A N 1
ATOM 766 C CA . LEU A 1 94 ? -5.598 -7.803 -5.592 1.00 98.31 94 LEU A CA 1
ATOM 767 C C . LEU A 1 94 ? -4.786 -6.979 -6.605 1.00 98.31 94 LEU A C 1
ATOM 769 O O . LEU A 1 94 ? -4.659 -5.762 -6.455 1.00 98.31 94 LEU A O 1
ATOM 773 N N . GLU A 1 95 ? -4.195 -7.644 -7.600 1.00 97.00 95 GLU A N 1
ATOM 774 C CA . GLU A 1 95 ? -3.294 -7.041 -8.593 1.00 97.00 95 GLU A CA 1
ATOM 775 C C . GLU A 1 95 ? -3.975 -6.917 -9.965 1.00 97.00 95 GLU A C 1
ATOM 777 O O . GLU A 1 95 ? -4.413 -7.912 -10.547 1.00 97.00 95 GLU A O 1
ATOM 782 N N . THR A 1 96 ? -4.062 -5.692 -10.491 1.00 96.69 96 THR A N 1
ATOM 783 C CA . THR A 1 96 ? -4.787 -5.394 -11.735 1.00 96.69 96 THR A CA 1
ATOM 784 C C . THR A 1 96 ? -4.159 -4.240 -12.531 1.00 96.69 96 THR A C 1
ATOM 786 O O . THR A 1 96 ? -3.140 -3.649 -12.149 1.00 96.69 96 THR A O 1
ATOM 789 N N . ARG A 1 97 ? -4.760 -3.921 -13.680 1.00 96.19 97 ARG A N 1
ATOM 790 C CA . ARG A 1 97 ? -4.362 -2.814 -14.555 1.00 96.19 97 ARG A CA 1
ATOM 791 C C . ARG A 1 97 ? -5.141 -1.532 -14.185 1.00 96.19 97 ARG A C 1
ATOM 793 O O . ARG A 1 97 ? -6.323 -1.642 -13.870 1.00 96.19 97 ARG A O 1
ATOM 800 N N . PRO A 1 98 ? -4.540 -0.326 -14.240 1.00 97.12 98 PRO A N 1
ATOM 801 C CA . PRO A 1 98 ? -5.226 0.915 -13.849 1.00 97.12 98 PRO A CA 1
ATOM 802 C C . PRO A 1 98 ? -6.496 1.213 -14.653 1.00 97.12 98 PRO A C 1
ATOM 804 O O . PRO A 1 98 ? -7.492 1.650 -14.084 1.00 97.12 98 PRO A O 1
ATOM 807 N N . ASP A 1 99 ? -6.490 0.903 -15.951 1.00 96.25 99 ASP A N 1
ATOM 808 C CA . ASP A 1 99 ? -7.639 1.050 -16.848 1.00 96.25 99 ASP A CA 1
ATOM 809 C C . ASP A 1 99 ? -8.915 0.356 -16.325 1.00 96.25 99 ASP A C 1
ATOM 811 O O . ASP A 1 99 ? -10.011 0.892 -16.495 1.00 96.25 99 ASP A O 1
ATOM 815 N N . GLN A 1 100 ? -8.771 -0.769 -15.610 1.00 96.62 100 GLN A N 1
ATOM 816 C CA . GLN A 1 100 ? -9.879 -1.569 -15.072 1.00 96.62 100 GLN A CA 1
ATOM 817 C C . GLN A 1 100 ? -10.555 -0.966 -13.828 1.00 96.62 100 GLN A C 1
ATOM 819 O O . GLN A 1 100 ? -11.647 -1.397 -13.463 1.00 96.62 100 GLN A O 1
ATOM 824 N N . ILE A 1 101 ? -9.943 0.019 -13.159 1.00 98.06 101 ILE A N 1
ATOM 825 C CA . ILE A 1 101 ? -10.534 0.627 -11.960 1.00 98.06 101 ILE A CA 1
ATOM 826 C C . ILE A 1 101 ? -11.692 1.543 -12.365 1.00 98.06 101 ILE A C 1
ATOM 828 O O . ILE A 1 101 ? -11.500 2.548 -13.045 1.00 98.06 101 ILE A O 1
ATOM 832 N N . ASN A 1 102 ? -12.902 1.204 -11.930 1.00 97.69 102 ASN A N 1
ATOM 833 C CA . ASN A 1 102 ? -14.139 1.954 -12.145 1.00 97.69 102 ASN A CA 1
ATOM 834 C C . ASN A 1 102 ? -15.114 1.696 -10.978 1.00 97.69 102 ASN A C 1
ATOM 836 O O . ASN A 1 102 ? -14.790 0.941 -10.060 1.00 97.69 102 ASN A O 1
ATOM 840 N N . LYS A 1 103 ? -16.298 2.319 -11.009 1.00 98.06 103 LYS A N 1
ATOM 841 C CA . LYS A 1 103 ? -17.353 2.179 -9.989 1.00 98.06 103 LYS A CA 1
ATOM 842 C C . LYS A 1 103 ? -17.658 0.718 -9.632 1.00 98.06 103 LYS A C 1
ATOM 844 O O . LYS A 1 103 ? -17.627 0.352 -8.459 1.00 98.06 103 LYS A O 1
ATOM 849 N N . ASP A 1 104 ? -17.907 -0.120 -10.633 1.00 97.88 104 ASP A N 1
ATOM 850 C CA . ASP A 1 104 ? -18.337 -1.505 -10.419 1.00 97.88 104 ASP A CA 1
ATOM 851 C C . ASP A 1 104 ? -17.183 -2.387 -9.931 1.00 97.88 104 ASP A C 1
ATOM 853 O O . ASP A 1 104 ? -17.381 -3.289 -9.117 1.00 97.88 104 ASP A O 1
ATOM 857 N N . GLU A 1 105 ? -15.955 -2.093 -10.364 1.00 98.06 105 GLU A N 1
ATOM 858 C CA . GLU A 1 105 ? -14.758 -2.749 -9.843 1.00 98.06 105 GLU A CA 1
ATOM 859 C C . GLU A 1 105 ? -14.488 -2.351 -8.386 1.00 98.06 105 GLU A C 1
ATOM 861 O O . GLU A 1 105 ? -14.203 -3.225 -7.575 1.00 98.06 105 GLU A O 1
ATOM 866 N N . LEU A 1 106 ? -14.656 -1.080 -7.996 1.00 98.69 106 LEU A N 1
ATOM 867 C CA . LEU A 1 106 ? -14.565 -0.662 -6.587 1.00 98.69 106 LEU A CA 1
ATOM 868 C C . LEU A 1 106 ? -15.559 -1.442 -5.709 1.00 98.69 106 LEU A C 1
ATOM 870 O O . LEU A 1 106 ? -15.180 -1.930 -4.638 1.00 98.69 106 LEU A O 1
ATOM 874 N N . LEU A 1 107 ? -16.803 -1.599 -6.181 1.00 98.50 107 LEU A N 1
ATOM 875 C CA . LEU A 1 107 ? -17.848 -2.385 -5.519 1.00 98.50 107 LEU A CA 1
ATOM 876 C C . LEU A 1 107 ? -17.450 -3.868 -5.392 1.00 98.50 107 LEU A C 1
ATOM 878 O O . LEU A 1 107 ? -17.467 -4.397 -4.277 1.00 98.50 107 LEU A O 1
ATOM 882 N N . ARG A 1 108 ? -17.007 -4.523 -6.479 1.00 98.12 108 ARG A N 1
ATOM 883 C CA . ARG A 1 108 ? -16.518 -5.921 -6.460 1.00 98.12 108 ARG A CA 1
ATOM 884 C C . ARG A 1 108 ? -15.322 -6.109 -5.527 1.00 98.12 108 ARG A C 1
ATOM 886 O O . ARG A 1 108 ? -15.339 -6.984 -4.665 1.00 98.12 108 ARG A O 1
ATOM 893 N N . LEU A 1 109 ? -14.307 -5.252 -5.632 1.00 98.62 109 LEU A N 1
ATOM 894 C CA . LEU A 1 109 ? -13.121 -5.277 -4.773 1.00 98.62 109 LEU A CA 1
ATOM 895 C C . LEU A 1 109 ? -13.510 -5.207 -3.286 1.00 98.62 109 LEU A C 1
ATOM 897 O O . LEU A 1 109 ? -12.981 -5.969 -2.474 1.00 98.62 109 LEU A O 1
ATOM 901 N N . ARG A 1 110 ? -14.456 -4.335 -2.910 1.00 98.44 110 ARG A N 1
ATOM 902 C CA . ARG A 1 110 ? -14.956 -4.262 -1.527 1.00 98.44 110 ARG A CA 1
ATOM 903 C C . ARG A 1 110 ? -15.826 -5.450 -1.122 1.00 98.44 110 ARG A C 1
ATOM 905 O O . ARG A 1 110 ? -15.699 -5.885 0.022 1.00 98.44 110 ARG A O 1
ATOM 912 N N . TYR A 1 111 ? -16.636 -6.004 -2.024 1.00 98.38 111 TYR A N 1
ATOM 913 C CA . TYR A 1 111 ? -17.393 -7.241 -1.797 1.00 98.38 111 TYR A CA 1
ATOM 914 C C . TYR A 1 111 ? -16.462 -8.420 -1.460 1.00 98.38 111 TYR A C 1
ATOM 916 O O . TYR A 1 111 ? -16.669 -9.103 -0.458 1.00 98.38 111 TYR A O 1
ATOM 924 N N . TYR A 1 112 ? -15.346 -8.564 -2.183 1.00 98.62 112 TYR A N 1
ATOM 925 C CA . TYR A 1 112 ? -14.277 -9.528 -1.883 1.00 98.62 112 TYR A CA 1
ATOM 926 C C . TYR A 1 112 ? -13.489 -9.232 -0.589 1.00 98.62 112 TYR A C 1
ATOM 928 O O . TYR A 1 112 ? -12.650 -10.032 -0.185 1.00 98.62 112 TYR A O 1
ATOM 936 N N . GLY A 1 113 ? -13.709 -8.084 0.061 1.00 98.31 113 GLY A N 1
ATOM 937 C CA . GLY A 1 113 ? -12.967 -7.660 1.253 1.00 98.31 113 GLY A CA 1
ATOM 938 C C . GLY A 1 113 ? -11.584 -7.049 0.973 1.00 98.31 113 GLY A C 1
ATOM 939 O O . GLY A 1 113 ? -10.822 -6.820 1.916 1.00 98.31 113 GLY A O 1
ATOM 940 N N . CYS A 1 114 ? -11.250 -6.744 -0.287 1.00 98.69 114 CYS A N 1
ATOM 941 C CA . CYS A 1 114 ? -9.960 -6.184 -0.703 1.00 98.69 114 CYS A CA 1
ATOM 942 C C . CYS A 1 114 ? -9.652 -4.858 0.009 1.00 98.69 114 CYS A C 1
ATOM 944 O O . CYS A 1 114 ? -10.450 -3.923 -0.035 1.00 98.69 114 CYS A O 1
ATOM 946 N N . THR A 1 115 ? -8.487 -4.761 0.657 1.00 98.62 115 THR A N 1
ATOM 947 C CA . THR A 1 115 ? -8.057 -3.543 1.383 1.00 98.62 115 THR A CA 1
ATOM 948 C C . THR A 1 115 ? -6.929 -2.789 0.683 1.00 98.62 115 THR A C 1
ATOM 950 O O . THR A 1 115 ? -6.658 -1.637 1.020 1.00 98.62 115 THR A O 1
ATOM 953 N N . ARG A 1 116 ? -6.243 -3.436 -0.266 1.00 98.75 116 ARG A N 1
ATOM 954 C CA . ARG A 1 116 ? -5.125 -2.868 -1.021 1.00 98.75 116 ARG A CA 1
ATOM 955 C C . ARG A 1 116 ? -5.215 -3.299 -2.476 1.00 98.75 116 ARG A C 1
ATOM 957 O O . ARG A 1 116 ? -5.302 -4.490 -2.747 1.00 98.75 116 ARG A O 1
ATOM 964 N N . VAL A 1 117 ? -5.138 -2.361 -3.404 1.00 98.62 117 VAL A N 1
ATOM 965 C CA . VAL A 1 117 ? -5.021 -2.688 -4.829 1.00 98.62 117 VAL A CA 1
ATOM 966 C C . VAL A 1 117 ? -3.590 -2.445 -5.270 1.00 98.62 117 VAL A C 1
ATOM 968 O O . VAL A 1 117 ? -2.969 -1.459 -4.868 1.00 98.62 117 VAL A O 1
ATOM 971 N N . GLN A 1 118 ? -3.063 -3.368 -6.068 1.00 98.31 118 GLN A N 1
ATOM 972 C CA . GLN A 1 118 ? -1.766 -3.229 -6.706 1.00 98.31 118 GLN A CA 1
ATOM 973 C C . GLN A 1 118 ? -1.949 -2.912 -8.193 1.00 98.31 118 GLN A C 1
ATOM 975 O O . GLN A 1 118 ? -2.605 -3.668 -8.908 1.00 98.31 118 GLN A O 1
ATOM 980 N N . LEU A 1 119 ? -1.345 -1.815 -8.654 1.00 97.75 119 LEU A N 1
ATOM 981 C CA . LEU A 1 119 ? -1.478 -1.308 -10.018 1.00 97.75 119 LEU A CA 1
ATOM 982 C C . LEU A 1 119 ? -0.176 -1.421 -10.820 1.00 97.75 119 LEU A C 1
ATOM 984 O O . LEU A 1 119 ? 0.881 -0.945 -10.402 1.00 97.75 119 LEU A O 1
ATOM 988 N N . GLY A 1 120 ? -0.267 -2.006 -12.016 1.00 96.12 120 GLY A N 1
ATOM 989 C CA . GLY A 1 120 ? 0.841 -2.080 -12.975 1.00 96.12 120 GLY A CA 1
ATOM 990 C C . GLY A 1 120 ? 1.061 -0.783 -13.762 1.00 96.12 120 GLY A C 1
ATOM 991 O O . GLY A 1 120 ? 0.716 -0.757 -14.943 1.00 96.12 120 GLY A O 1
ATOM 992 N N . ILE A 1 121 ? 1.602 0.267 -13.136 1.00 95.88 121 ILE A N 1
ATOM 993 C CA . ILE A 1 121 ? 1.870 1.578 -13.772 1.00 95.88 121 ILE A CA 1
ATOM 994 C C . ILE A 1 121 ? 2.981 1.462 -14.831 1.00 95.88 121 ILE A C 1
ATOM 996 O O . ILE A 1 121 ? 2.812 1.847 -15.982 1.00 95.88 121 ILE A O 1
ATOM 1000 N N . GLN A 1 122 ? 4.085 0.817 -14.454 1.00 95.88 122 GLN A N 1
ATOM 1001 C CA . GLN A 1 122 ? 5.332 0.633 -15.204 1.00 95.88 122 GLN A CA 1
ATOM 1002 C C . GLN A 1 122 ? 6.105 1.934 -15.469 1.00 95.88 122 GLN A C 1
ATOM 1004 O O . GLN A 1 122 ? 7.201 2.078 -14.940 1.00 95.88 122 GLN A O 1
ATOM 1009 N N . HIS A 1 123 ? 5.543 2.880 -16.224 1.00 97.75 123 HIS A N 1
ATOM 1010 C CA . HIS A 1 123 ? 6.155 4.182 -16.522 1.00 97.75 123 HIS A CA 1
ATOM 1011 C C . HIS A 1 123 ? 5.093 5.290 -16.569 1.00 97.75 123 HIS A C 1
ATOM 1013 O O . HIS A 1 123 ? 3.900 5.004 -16.515 1.00 97.75 123 HIS A O 1
ATOM 1019 N N . ILE A 1 124 ? 5.516 6.550 -16.692 1.00 97.31 124 ILE A N 1
ATOM 1020 C CA . ILE A 1 124 ? 4.618 7.713 -16.872 1.00 97.31 124 ILE A CA 1
ATOM 1021 C C . ILE A 1 124 ? 4.606 8.271 -18.304 1.00 97.31 124 ILE A C 1
ATOM 1023 O O . ILE A 1 124 ? 3.910 9.239 -18.584 1.00 97.31 124 ILE A O 1
ATOM 1027 N N . ASP A 1 125 ? 5.409 7.696 -19.198 1.00 97.62 125 ASP A N 1
ATOM 1028 C CA . ASP A 1 125 ? 5.584 8.184 -20.569 1.00 97.62 125 ASP A CA 1
ATOM 1029 C C . ASP A 1 125 ? 4.704 7.354 -21.505 1.00 97.62 125 ASP A C 1
ATOM 1031 O O . ASP A 1 125 ? 5.033 6.208 -21.827 1.00 97.62 125 ASP A O 1
ATOM 1035 N N . ASP A 1 126 ? 3.590 7.936 -21.949 1.00 97.69 126 ASP A N 1
ATOM 1036 C CA . ASP A 1 126 ? 2.637 7.278 -22.844 1.00 97.69 126 ASP A CA 1
ATOM 1037 C C . ASP A 1 126 ? 3.264 6.853 -24.190 1.00 97.69 126 ASP A C 1
ATOM 1039 O O . ASP A 1 126 ? 2.766 5.917 -24.820 1.00 97.69 126 ASP A O 1
ATOM 1043 N N . VAL A 1 127 ? 4.386 7.446 -24.624 1.00 97.12 127 VAL A N 1
ATOM 1044 C CA . VAL A 1 127 ? 5.135 6.994 -25.811 1.00 97.12 127 VAL A CA 1
ATOM 1045 C C . VAL A 1 127 ? 5.831 5.662 -25.532 1.00 97.12 127 VAL A C 1
ATOM 1047 O O . VAL A 1 127 ? 5.746 4.749 -26.360 1.00 97.12 127 VAL A O 1
ATOM 1050 N N . ILE A 1 128 ? 6.467 5.505 -24.365 1.00 96.81 128 ILE A N 1
ATOM 1051 C CA . ILE A 1 128 ? 7.038 4.218 -23.931 1.00 96.81 128 ILE A CA 1
ATOM 1052 C C . ILE A 1 128 ? 5.916 3.203 -23.734 1.00 96.81 128 ILE A C 1
ATOM 1054 O O . ILE A 1 128 ? 5.962 2.129 -24.335 1.00 96.81 128 ILE A O 1
ATOM 1058 N N . LEU A 1 129 ? 4.878 3.547 -22.959 1.00 96.69 129 LEU A N 1
ATOM 1059 C CA . LEU A 1 129 ? 3.753 2.652 -22.662 1.00 96.69 129 LEU A CA 1
ATOM 1060 C C . LEU A 1 129 ? 3.064 2.156 -23.945 1.00 96.69 129 LEU A C 1
ATOM 1062 O O . LEU A 1 129 ? 2.724 0.974 -24.043 1.00 96.69 129 LEU A O 1
ATOM 1066 N N . LYS A 1 130 ? 2.919 3.016 -24.962 1.00 96.06 130 LYS A N 1
ATOM 1067 C CA . LYS A 1 130 ? 2.408 2.639 -26.287 1.00 96.06 130 LYS A CA 1
ATOM 1068 C C . LYS A 1 130 ? 3.365 1.705 -27.033 1.00 96.06 130 LYS A C 1
ATOM 1070 O O . LYS A 1 130 ? 2.915 0.674 -27.530 1.00 96.06 130 LYS A O 1
ATOM 1075 N N . LYS A 1 131 ? 4.669 2.008 -27.088 1.00 95.06 131 LYS A N 1
ATOM 1076 C CA . LYS A 1 131 ? 5.667 1.160 -27.774 1.00 95.06 131 LYS A CA 1
ATOM 1077 C C . LYS A 1 131 ? 5.806 -0.232 -27.142 1.00 95.06 131 LYS A C 1
ATOM 1079 O O . LYS A 1 131 ? 5.884 -1.221 -27.871 1.00 95.06 131 LYS A O 1
ATOM 1084 N N . VAL A 1 132 ? 5.759 -0.334 -25.809 1.00 94.88 132 VAL A N 1
ATOM 1085 C CA . VAL A 1 132 ? 5.767 -1.629 -25.098 1.00 94.88 132 VAL A CA 1
ATOM 1086 C C . VAL A 1 132 ? 4.400 -2.334 -25.083 1.00 94.88 132 VAL A C 1
ATOM 1088 O O . VAL A 1 132 ? 4.270 -3.403 -24.494 1.00 94.88 132 VAL A O 1
ATOM 1091 N N . ASN A 1 133 ? 3.383 -1.771 -25.755 1.00 94.44 133 ASN A N 1
ATOM 1092 C CA . ASN A 1 133 ? 2.004 -2.269 -25.811 1.00 94.44 133 ASN A CA 1
ATOM 1093 C C . ASN A 1 133 ? 1.379 -2.500 -24.418 1.00 94.44 133 ASN A C 1
ATOM 1095 O O . ASN A 1 133 ? 0.730 -3.515 -24.167 1.00 94.44 133 ASN A O 1
ATOM 1099 N N . ARG A 1 134 ? 1.560 -1.548 -23.492 1.00 92.69 134 ARG A N 1
ATOM 1100 C CA . ARG A 1 134 ? 0.984 -1.613 -22.138 1.00 92.69 134 ARG A CA 1
ATOM 1101 C C . ARG A 1 134 ? -0.544 -1.492 -22.130 1.00 92.69 134 ARG A C 1
ATOM 1103 O O . ARG A 1 134 ? -1.165 -2.022 -21.211 1.00 92.69 134 ARG A O 1
ATOM 1110 N N . GLN A 1 135 ? -1.132 -0.804 -23.114 1.00 88.19 135 GLN A N 1
ATOM 1111 C CA . GLN A 1 135 ? -2.584 -0.572 -23.258 1.00 88.19 135 GLN A CA 1
ATOM 1112 C C . GLN A 1 135 ? -3.251 0.136 -22.058 1.00 88.19 135 GLN A C 1
ATOM 1114 O O . GLN A 1 135 ? -4.427 -0.063 -21.780 1.00 88.19 135 GLN A O 1
ATOM 1119 N N . CYS A 1 136 ? -2.491 0.966 -21.344 1.00 92.06 136 CYS A N 1
ATOM 1120 C CA . CYS A 1 136 ? -2.951 1.808 -20.240 1.00 92.06 136 CYS A CA 1
ATOM 1121 C C . CYS A 1 136 ? -2.133 3.104 -20.277 1.00 92.06 136 CYS A C 1
ATOM 1123 O O . CYS A 1 136 ? -0.936 3.033 -20.561 1.00 92.06 136 CYS A O 1
ATOM 1125 N N . THR A 1 137 ? -2.760 4.252 -20.005 1.00 96.31 137 THR A N 1
ATOM 1126 C CA . THR A 1 137 ? -2.106 5.573 -20.059 1.00 96.31 137 THR A CA 1
ATOM 1127 C C . THR A 1 137 ? -1.765 6.129 -18.674 1.00 96.31 137 THR A C 1
ATOM 1129 O O . THR A 1 137 ? -2.305 5.669 -17.661 1.00 96.31 137 THR A O 1
ATOM 1132 N N . LEU A 1 138 ? -0.943 7.181 -18.613 1.00 97.44 138 LEU A N 1
ATOM 1133 C CA . LEU A 1 138 ? -0.760 8.003 -17.409 1.00 97.44 138 LEU A CA 1
ATOM 1134 C C . LEU A 1 138 ? -2.104 8.547 -16.882 1.00 97.44 138 LEU A C 1
ATOM 1136 O O . LEU A 1 138 ? -2.338 8.556 -15.672 1.00 97.44 138 LEU A O 1
ATOM 1140 N N . LYS A 1 139 ? -3.030 8.930 -17.771 1.00 97.88 139 LYS A N 1
ATOM 1141 C CA . LYS A 1 139 ? -4.374 9.399 -17.390 1.00 97.88 139 LYS A CA 1
ATOM 1142 C C . LYS A 1 139 ? -5.181 8.315 -16.665 1.00 97.88 139 LYS A C 1
ATOM 1144 O O . LYS A 1 139 ? -5.834 8.610 -15.665 1.00 97.88 139 LYS A O 1
ATOM 1149 N N . ASP A 1 140 ? -5.104 7.065 -17.121 1.00 97.94 140 ASP A N 1
ATOM 1150 C CA . ASP A 1 140 ? -5.725 5.922 -16.435 1.00 97.94 140 ASP A CA 1
ATOM 1151 C C . ASP A 1 140 ? -5.074 5.644 -15.080 1.00 97.94 140 ASP A C 1
ATOM 1153 O O . ASP A 1 140 ? -5.770 5.356 -14.109 1.00 97.94 140 ASP A O 1
ATOM 1157 N N . CYS A 1 141 ? -3.749 5.785 -14.992 1.00 98.19 141 CYS A N 1
ATOM 1158 C CA . CYS A 1 141 ? -2.998 5.634 -13.748 1.00 98.19 141 CYS A CA 1
ATOM 1159 C C . CYS A 1 141 ? -3.450 6.640 -12.682 1.00 98.19 141 CYS A C 1
ATOM 1161 O O . CYS A 1 141 ? -3.781 6.242 -11.564 1.00 98.19 141 CYS A O 1
ATOM 1163 N N . ILE A 1 142 ? -3.538 7.922 -13.042 1.00 98.56 142 ILE A N 1
ATOM 1164 C CA . ILE A 1 142 ? -4.004 8.994 -12.152 1.00 98.56 142 ILE A CA 1
ATOM 1165 C C . ILE A 1 142 ? -5.466 8.758 -11.737 1.00 98.56 142 ILE A C 1
ATOM 1167 O O . ILE A 1 142 ? -5.791 8.786 -10.548 1.00 98.56 142 ILE A O 1
ATOM 1171 N N . ARG A 1 143 ? -6.346 8.449 -12.702 1.00 98.50 143 ARG A N 1
ATOM 1172 C CA . ARG A 1 143 ? -7.771 8.161 -12.460 1.00 98.50 143 ARG A CA 1
ATOM 1173 C C . ARG A 1 143 ? -7.967 6.977 -11.508 1.00 98.50 143 ARG A C 1
ATOM 1175 O O . ARG A 1 143 ? -8.786 7.057 -10.595 1.00 98.50 143 ARG A O 1
ATOM 1182 N N . ALA A 1 144 ? -7.199 5.903 -11.681 1.00 98.44 144 ALA A N 1
ATOM 1183 C CA . ALA A 1 144 ? -7.255 4.722 -10.826 1.00 98.44 144 ALA A CA 1
ATOM 1184 C C . ALA A 1 144 ? -6.806 5.018 -9.387 1.00 98.44 144 ALA A C 1
ATOM 1186 O O . ALA A 1 144 ? -7.480 4.615 -8.441 1.00 98.44 144 ALA A O 1
ATOM 1187 N N . ILE A 1 145 ? -5.696 5.744 -9.204 1.00 98.56 145 ILE A N 1
ATOM 1188 C CA . ILE A 1 145 ? -5.189 6.099 -7.869 1.00 98.56 145 ILE A CA 1
ATOM 1189 C C . ILE A 1 145 ? -6.159 7.048 -7.150 1.00 98.56 145 ILE A C 1
ATOM 1191 O O . ILE A 1 145 ? -6.429 6.835 -5.966 1.00 98.56 145 ILE A O 1
ATOM 1195 N N . TYR A 1 146 ? -6.746 8.021 -7.859 1.00 98.50 146 TYR A N 1
ATOM 1196 C CA . TYR A 1 146 ? -7.821 8.872 -7.337 1.00 98.50 146 TYR A CA 1
ATOM 1197 C C . TYR A 1 146 ? -9.003 8.034 -6.827 1.00 98.50 146 TYR A C 1
ATOM 1199 O O . TYR A 1 146 ? -9.311 8.069 -5.635 1.00 98.50 146 TYR A O 1
ATOM 1207 N N . LEU A 1 147 ? -9.603 7.211 -7.695 1.00 98.62 147 LEU A N 1
ATOM 1208 C CA . LEU A 1 147 ? -10.762 6.370 -7.368 1.00 98.62 147 LEU A CA 1
ATOM 1209 C C . LEU A 1 147 ? -10.504 5.426 -6.183 1.00 98.62 147 LEU A C 1
ATOM 1211 O O . LEU A 1 147 ? -11.355 5.273 -5.305 1.00 98.62 147 LEU A O 1
ATOM 1215 N N . LEU A 1 148 ? -9.319 4.816 -6.110 1.00 98.75 148 LEU A N 1
ATOM 1216 C CA . LEU A 1 148 ? -8.943 3.958 -4.985 1.00 98.75 148 LEU A CA 1
ATOM 1217 C C . LEU A 1 148 ? -8.846 4.748 -3.673 1.00 98.75 148 LEU A C 1
ATOM 1219 O O . LEU A 1 148 ? -9.383 4.314 -2.650 1.00 98.75 148 LEU A O 1
ATOM 1223 N N . LYS A 1 149 ? -8.210 5.925 -3.690 1.00 98.50 149 LYS A N 1
ATOM 1224 C CA . LYS A 1 149 ? -8.040 6.760 -2.493 1.00 98.50 149 LYS A CA 1
ATOM 1225 C C . LYS A 1 149 ? -9.342 7.372 -1.990 1.00 98.50 149 LYS A C 1
ATOM 1227 O O . LYS A 1 149 ? -9.567 7.382 -0.781 1.00 98.50 149 LYS A O 1
ATOM 1232 N N . GLU A 1 150 ? -10.223 7.812 -2.883 1.00 98.00 150 GLU A N 1
ATOM 1233 C CA . GLU A 1 150 ? -11.546 8.350 -2.532 1.00 98.00 150 GLU A CA 1
ATOM 1234 C C . GLU A 1 150 ? -12.448 7.337 -1.815 1.00 98.00 150 GLU A C 1
ATOM 1236 O O . GLU A 1 150 ? -13.306 7.731 -1.020 1.00 98.00 150 GLU A O 1
ATOM 1241 N N . ASN A 1 151 ? -12.200 6.043 -2.043 1.00 98.56 151 ASN A N 1
ATOM 1242 C CA . ASN A 1 151 ? -12.877 4.914 -1.401 1.00 98.56 151 ASN A CA 1
ATOM 1243 C C . ASN A 1 151 ? -12.008 4.228 -0.329 1.00 98.56 151 ASN A C 1
ATOM 1245 O O . ASN A 1 151 ? -12.286 3.114 0.116 1.00 98.56 151 ASN A O 1
ATOM 1249 N N . GLY A 1 152 ? -10.944 4.905 0.107 1.00 98.25 152 GLY A N 1
ATOM 1250 C CA . GLY A 1 152 ? -10.114 4.524 1.244 1.00 98.25 152 GLY A CA 1
ATOM 1251 C C . GLY A 1 152 ? -9.111 3.391 1.001 1.00 98.25 152 GLY A C 1
ATOM 1252 O O . GLY A 1 152 ? -8.343 3.092 1.910 1.00 98.25 152 GLY A O 1
ATOM 1253 N N . PHE A 1 153 ? -9.057 2.779 -0.186 1.00 98.81 153 PHE A N 1
ATOM 1254 C CA . PHE A 1 153 ? -8.122 1.686 -0.479 1.00 98.81 153 PHE A CA 1
ATOM 1255 C C . PHE A 1 153 ? -6.664 2.108 -0.292 1.00 98.81 153 PHE A C 1
ATOM 1257 O O . PHE A 1 153 ? -6.278 3.223 -0.647 1.00 98.81 153 PHE A O 1
ATOM 1264 N N . LYS A 1 154 ? -5.831 1.177 0.185 1.00 98.69 154 LYS A N 1
ATOM 1265 C CA . LYS A 1 154 ? -4.368 1.268 0.076 1.00 98.69 154 LYS A CA 1
ATOM 1266 C C . LYS A 1 154 ? -3.945 1.028 -1.375 1.00 98.69 154 LYS A C 1
ATOM 1268 O O . LYS A 1 154 ? -4.534 0.184 -2.053 1.00 98.69 154 LYS A O 1
ATOM 1273 N N . VAL A 1 155 ? -2.902 1.711 -1.830 1.00 98.62 155 VAL A N 1
ATOM 1274 C CA . VAL A 1 155 ? -2.406 1.643 -3.211 1.00 98.62 155 VAL A CA 1
ATOM 1275 C C . VAL A 1 155 ? -0.943 1.192 -3.219 1.00 98.62 155 VAL A C 1
ATOM 1277 O O . VAL A 1 155 ? -0.077 1.878 -2.676 1.00 98.62 155 VAL A O 1
ATOM 1280 N N . ASP A 1 156 ? -0.671 0.042 -3.841 1.00 98.06 156 ASP A N 1
ATOM 1281 C CA . ASP A 1 156 ? 0.676 -0.431 -4.197 1.00 98.06 156 ASP A CA 1
ATOM 1282 C C . ASP A 1 156 ? 0.892 -0.186 -5.702 1.00 98.06 156 ASP A C 1
ATOM 1284 O O . ASP A 1 156 ? 0.030 -0.544 -6.504 1.00 98.06 156 ASP A O 1
ATOM 1288 N N . ILE A 1 157 ? 2.002 0.424 -6.121 1.00 97.62 157 ILE A N 1
ATOM 1289 C CA . ILE A 1 157 ? 2.302 0.651 -7.548 1.00 97.62 157 ILE A CA 1
ATOM 1290 C C . ILE A 1 157 ? 3.550 -0.098 -7.992 1.00 97.62 157 ILE A C 1
ATOM 1292 O O . ILE A 1 157 ? 4.552 -0.164 -7.281 1.00 97.62 157 ILE A O 1
ATOM 1296 N N . HIS A 1 158 ? 3.494 -0.651 -9.198 1.00 96.31 158 HIS A N 1
ATOM 1297 C CA . HIS A 1 158 ? 4.645 -1.231 -9.870 1.00 96.31 158 HIS A CA 1
ATOM 1298 C C . HIS A 1 158 ? 5.276 -0.203 -10.813 1.00 96.31 158 HIS A C 1
ATOM 1300 O O . HIS A 1 158 ? 4.582 0.340 -11.672 1.00 96.31 158 HIS A O 1
ATOM 1306 N N . LEU A 1 159 ? 6.574 0.050 -10.647 1.00 96.69 159 LEU A N 1
ATOM 1307 C CA . LEU A 1 159 ? 7.385 0.947 -11.472 1.00 96.69 159 LEU A CA 1
ATOM 1308 C C . LEU A 1 159 ? 8.537 0.148 -12.089 1.00 96.69 159 LEU A C 1
ATOM 1310 O O . LEU A 1 159 ? 9.165 -0.669 -11.409 1.00 96.69 159 LEU A O 1
ATOM 1314 N N . MET A 1 160 ? 8.806 0.391 -13.368 1.00 95.69 160 MET A N 1
ATOM 1315 C CA . MET A 1 160 ? 9.785 -0.339 -14.167 1.00 95.69 160 MET A CA 1
ATOM 1316 C C . MET A 1 160 ? 10.741 0.636 -14.864 1.00 95.69 160 MET A C 1
ATOM 1318 O O . MET A 1 160 ? 10.422 1.115 -15.951 1.00 95.69 160 MET A O 1
ATOM 1322 N N . PRO A 1 161 ? 11.904 0.939 -14.260 1.00 94.94 161 PRO A N 1
ATOM 1323 C CA . PRO A 1 161 ? 13.017 1.525 -14.999 1.00 94.94 161 PRO A CA 1
ATOM 1324 C C . PRO A 1 161 ? 13.609 0.502 -15.987 1.00 94.94 161 PRO A C 1
ATOM 1326 O O . PRO A 1 161 ? 13.265 -0.683 -15.950 1.00 94.94 161 PRO A O 1
ATOM 1329 N N . ASP A 1 162 ? 14.532 0.946 -16.839 1.00 94.56 162 ASP A N 1
ATOM 1330 C CA . ASP A 1 162 ? 15.240 0.121 -17.835 1.00 94.56 162 ASP A CA 1
ATOM 1331 C C . ASP A 1 162 ? 14.305 -0.494 -18.904 1.00 94.56 162 ASP A C 1
ATOM 1333 O O . ASP A 1 162 ? 14.658 -1.452 -19.584 1.00 94.56 162 ASP A O 1
ATOM 1337 N N . LEU A 1 163 ? 13.075 0.017 -19.061 1.00 95.38 163 LEU A N 1
ATOM 1338 C CA . LEU A 1 163 ? 12.136 -0.470 -20.081 1.00 95.38 163 LEU A CA 1
ATOM 1339 C C . LEU A 1 163 ? 12.660 -0.219 -21.509 1.00 95.38 163 LEU A C 1
ATOM 1341 O O . LEU A 1 163 ? 13.276 0.819 -21.758 1.00 95.38 163 LEU A O 1
ATOM 1345 N N . PRO A 1 164 ? 12.327 -1.085 -22.489 1.00 94.38 164 PRO A N 1
ATOM 1346 C CA . PRO A 1 164 ? 12.583 -0.809 -23.898 1.00 94.38 164 PRO A CA 1
ATOM 1347 C C . PRO A 1 164 ? 12.057 0.571 -24.306 1.00 94.38 164 PRO A C 1
ATOM 1349 O O . PRO A 1 164 ? 10.929 0.942 -23.977 1.00 94.38 164 PRO A O 1
ATOM 1352 N N . TYR A 1 165 ? 12.884 1.320 -25.040 1.00 94.12 165 TYR A N 1
ATOM 1353 C CA . TYR A 1 165 ? 12.665 2.717 -25.447 1.00 94.12 165 TYR A CA 1
ATOM 1354 C C . TYR A 1 165 ? 12.706 3.777 -24.315 1.00 94.12 165 TYR A C 1
ATOM 1356 O O . TYR A 1 165 ? 12.596 4.975 -24.617 1.00 94.12 165 TYR A O 1
ATOM 1364 N N . SER A 1 166 ? 12.918 3.378 -23.053 1.00 95.12 166 SER A N 1
ATOM 1365 C CA . SER A 1 166 ? 13.330 4.287 -21.971 1.00 95.12 166 SER A CA 1
ATOM 1366 C C . SER A 1 166 ? 14.826 4.618 -22.046 1.00 95.12 166 SER A C 1
ATOM 1368 O O . SER A 1 166 ? 15.558 4.097 -22.888 1.00 95.12 166 SER A O 1
ATOM 1370 N N . ASP A 1 167 ? 15.258 5.516 -21.169 1.00 92.56 167 ASP A N 1
ATOM 1371 C CA . ASP A 1 167 ? 16.655 5.785 -20.834 1.00 92.56 167 ASP A CA 1
ATOM 1372 C C . ASP A 1 167 ? 16.743 6.326 -19.395 1.00 92.56 167 ASP A C 1
ATOM 1374 O O . ASP A 1 167 ? 15.726 6.604 -18.749 1.00 92.56 167 ASP A O 1
ATOM 1378 N N . VAL A 1 168 ? 17.967 6.474 -18.884 1.00 92.31 168 VAL A N 1
ATOM 1379 C CA . VAL A 1 168 ? 18.218 6.864 -17.489 1.00 92.31 168 VAL A CA 1
ATOM 1380 C C . VAL A 1 168 ? 17.598 8.221 -17.124 1.00 92.31 168 VAL A C 1
ATOM 1382 O O . VAL A 1 168 ? 17.155 8.402 -15.989 1.00 92.31 168 VAL A O 1
ATOM 1385 N N . TYR A 1 169 ? 17.490 9.151 -18.078 1.00 91.62 169 TYR A N 1
ATOM 1386 C CA . TYR A 1 169 ? 16.893 10.467 -17.857 1.00 91.62 169 TYR A CA 1
ATOM 1387 C C . TYR A 1 169 ? 15.365 10.379 -17.813 1.00 91.62 169 TYR A C 1
ATOM 1389 O O . TYR A 1 169 ? 14.747 10.996 -16.942 1.00 91.62 169 TYR A O 1
ATOM 1397 N N . LYS A 1 170 ? 14.745 9.564 -18.679 1.00 95.25 170 LYS A N 1
ATOM 1398 C CA . LYS A 1 170 ? 13.298 9.284 -18.624 1.00 95.25 170 LYS A CA 1
ATOM 1399 C C . LYS A 1 170 ? 12.895 8.565 -17.335 1.00 95.25 170 LYS A C 1
ATOM 1401 O O . LYS A 1 170 ? 11.906 8.956 -16.714 1.00 95.25 170 LYS A O 1
ATOM 1406 N N . ASP A 1 171 ? 13.685 7.592 -16.883 1.00 95.88 171 ASP A N 1
ATOM 1407 C CA . ASP A 1 171 ? 13.429 6.883 -15.625 1.00 95.88 171 ASP A CA 1
ATOM 1408 C C . ASP A 1 171 ? 13.574 7.812 -14.405 1.00 95.88 171 ASP A C 1
ATOM 1410 O O . ASP A 1 171 ? 12.769 7.765 -13.472 1.00 95.88 171 ASP A O 1
ATOM 1414 N N . ILE A 1 172 ? 14.573 8.703 -14.403 1.00 94.25 172 ILE A N 1
ATOM 1415 C CA . ILE A 1 172 ? 14.717 9.735 -13.365 1.00 94.25 172 ILE A CA 1
ATOM 1416 C C . ILE A 1 172 ? 13.568 10.743 -13.425 1.00 94.25 172 ILE A C 1
ATOM 1418 O O . ILE A 1 172 ? 13.048 11.116 -12.375 1.00 94.25 172 ILE A O 1
ATOM 1422 N N . HIS A 1 173 ? 13.117 11.144 -14.616 1.00 95.00 173 HIS A N 1
ATOM 1423 C CA . HIS A 1 173 ? 11.942 12.000 -14.777 1.00 95.00 173 HIS A CA 1
ATOM 1424 C C . HIS A 1 173 ? 10.673 11.331 -14.219 1.00 95.00 173 HIS A C 1
ATOM 1426 O O . HIS A 1 173 ? 9.930 11.974 -13.474 1.00 95.00 173 HIS A O 1
ATOM 1432 N N . MET A 1 174 ? 10.477 10.028 -14.470 1.00 97.06 174 MET A N 1
ATOM 1433 C CA . MET A 1 174 ? 9.442 9.227 -13.810 1.00 97.06 174 MET A CA 1
ATOM 1434 C C . MET A 1 174 ? 9.549 9.350 -12.289 1.00 97.06 174 MET A C 1
ATOM 1436 O O . MET A 1 174 ? 8.584 9.764 -11.651 1.00 97.06 174 MET A O 1
ATOM 1440 N N . PHE A 1 175 ? 10.698 9.044 -11.682 1.00 96.69 175 PHE A N 1
ATOM 1441 C CA . PHE A 1 175 ? 10.812 9.100 -10.221 1.00 96.69 175 PHE A CA 1
ATOM 1442 C C . PHE A 1 175 ? 10.652 10.521 -9.650 1.00 96.69 175 PHE A C 1
ATOM 1444 O O . PHE A 1 175 ? 9.980 10.675 -8.629 1.00 96.69 175 PHE A O 1
ATOM 1451 N N . LYS A 1 176 ? 11.176 11.562 -10.321 1.00 95.12 176 LYS A N 1
ATOM 1452 C CA . LYS A 1 176 ? 10.934 12.977 -9.976 1.00 95.12 176 LYS A CA 1
ATOM 1453 C C . LYS A 1 176 ? 9.429 13.282 -9.946 1.00 95.12 176 LYS A C 1
ATOM 1455 O O . LYS A 1 176 ? 8.944 13.865 -8.976 1.00 95.12 176 LYS A O 1
ATOM 1460 N N . TYR A 1 177 ? 8.675 12.870 -10.966 1.00 96.50 177 TYR A N 1
ATOM 1461 C CA . TYR A 1 177 ? 7.231 13.114 -11.061 1.00 96.50 177 TYR A CA 1
ATOM 1462 C C . TYR A 1 177 ? 6.410 12.282 -10.061 1.00 96.50 177 TYR A C 1
ATOM 1464 O O . TYR A 1 177 ? 5.534 12.835 -9.398 1.00 96.50 177 TYR A O 1
ATOM 1472 N N . VAL A 1 178 ? 6.689 10.981 -9.888 1.00 96.50 178 VAL A N 1
ATOM 1473 C CA . VAL A 1 178 ? 5.932 10.131 -8.941 1.00 96.50 178 VAL A CA 1
ATOM 1474 C C . VAL A 1 178 ? 6.143 10.568 -7.481 1.00 96.50 178 VAL A C 1
ATOM 1476 O O . VAL A 1 178 ? 5.226 10.431 -6.675 1.00 96.50 178 VAL A O 1
ATOM 1479 N N . LEU A 1 179 ? 7.302 11.143 -7.131 1.00 95.56 179 LEU A N 1
ATOM 1480 C CA . LEU A 1 179 ? 7.518 11.748 -5.807 1.00 95.56 179 LEU A CA 1
ATOM 1481 C C . LEU A 1 179 ? 6.884 13.141 -5.668 1.00 95.56 179 LEU A C 1
ATOM 1483 O O . LEU A 1 179 ? 6.245 13.412 -4.657 1.00 95.56 179 LEU A O 1
ATOM 1487 N N . SER A 1 180 ? 7.053 14.035 -6.648 1.00 95.56 180 SER A N 1
ATOM 1488 C CA . SER A 1 180 ? 6.684 15.453 -6.479 1.00 95.56 180 SER A CA 1
ATOM 1489 C C . SER A 1 180 ? 5.252 15.821 -6.893 1.00 95.56 180 SER A C 1
ATOM 1491 O O . SER A 1 180 ? 4.761 16.871 -6.475 1.00 95.56 180 SER A O 1
ATOM 1493 N N . SER A 1 181 ? 4.567 14.989 -7.687 1.00 95.88 181 SER A N 1
ATOM 1494 C CA . SER A 1 181 ? 3.167 15.211 -8.087 1.00 95.88 181 SER A CA 1
ATOM 1495 C C . SER A 1 181 ? 2.173 14.816 -6.992 1.00 95.88 181 SER A C 1
ATOM 1497 O O . SER A 1 181 ? 2.417 13.906 -6.200 1.00 95.88 181 SER A O 1
ATOM 1499 N N . THR A 1 182 ? 1.000 15.450 -6.986 1.00 96.62 182 THR A N 1
ATOM 1500 C CA . THR A 1 182 ? -0.156 15.062 -6.155 1.00 96.62 182 THR A CA 1
ATOM 1501 C C . THR A 1 182 ? -0.855 13.786 -6.632 1.00 96.62 182 THR A C 1
ATOM 1503 O O . THR A 1 182 ? -1.683 13.224 -5.910 1.00 96.62 182 THR A O 1
ATOM 1506 N N . ASP A 1 183 ? -0.546 13.342 -7.849 1.00 93.88 183 ASP A N 1
ATOM 1507 C CA . ASP A 1 183 ? -1.458 12.540 -8.668 1.00 93.88 183 ASP A CA 1
ATOM 1508 C C . ASP A 1 183 ? -1.131 11.043 -8.604 1.00 93.88 183 ASP A C 1
ATOM 1510 O O . ASP A 1 183 ? -2.028 10.204 -8.675 1.00 93.88 183 ASP A O 1
ATOM 1514 N N . LEU A 1 184 ? 0.148 10.708 -8.390 1.00 93.62 184 LEU A N 1
ATOM 1515 C CA . LEU A 1 184 ? 0.648 9.334 -8.257 1.00 93.62 184 LEU A CA 1
ATOM 1516 C C . LEU A 1 184 ? 1.160 8.996 -6.838 1.00 93.62 184 LEU A C 1
ATOM 1518 O O . LEU A 1 184 ? 1.943 8.061 -6.668 1.00 93.62 184 LEU A O 1
ATOM 1522 N N . GLN A 1 185 ? 0.690 9.712 -5.806 1.00 96.00 185 GLN A N 1
ATOM 1523 C CA . GLN A 1 185 ? 1.040 9.495 -4.387 1.00 96.00 185 GLN A CA 1
ATOM 1524 C C . GLN A 1 185 ? 0.507 8.162 -3.820 1.00 96.00 185 GLN A C 1
ATOM 1526 O O . GLN A 1 185 ? -0.435 8.129 -3.021 1.00 96.00 185 GLN A O 1
ATOM 1531 N N . ALA A 1 186 ? 1.115 7.050 -4.230 1.00 97.06 186 ALA A N 1
ATOM 1532 C CA . ALA A 1 186 ? 0.835 5.705 -3.739 1.00 97.06 186 ALA A CA 1
ATOM 1533 C C . ALA A 1 186 ? 1.462 5.429 -2.358 1.00 97.06 186 ALA A C 1
ATOM 1535 O O . ALA A 1 186 ? 2.466 6.024 -1.971 1.00 97.06 186 ALA A O 1
ATOM 1536 N N . ASP A 1 187 ? 0.883 4.485 -1.615 1.00 98.38 187 ASP A N 1
ATOM 1537 C CA . ASP A 1 187 ? 1.317 4.133 -0.256 1.00 98.38 187 ASP A CA 1
ATOM 1538 C C . ASP A 1 187 ? 2.508 3.172 -0.242 1.00 98.38 187 ASP A C 1
ATOM 1540 O O . ASP A 1 187 ? 3.317 3.167 0.689 1.00 98.38 187 ASP A O 1
ATOM 1544 N N . GLN A 1 188 ? 2.584 2.307 -1.253 1.00 98.12 188 GLN A N 1
ATOM 1545 C CA . GLN A 1 188 ? 3.601 1.272 -1.378 1.00 98.12 188 GLN A CA 1
ATOM 1546 C C . GLN A 1 188 ? 4.079 1.188 -2.830 1.00 98.12 188 GLN A C 1
ATOM 1548 O O . GLN A 1 188 ? 3.300 1.416 -3.754 1.00 98.12 188 GLN A O 1
ATOM 1553 N N . TRP A 1 189 ? 5.363 0.906 -3.042 1.00 96.62 189 TRP A N 1
ATOM 1554 C CA . TRP A 1 189 ? 5.946 0.771 -4.378 1.00 96.62 189 TRP A CA 1
ATOM 1555 C C . TRP A 1 189 ? 6.708 -0.550 -4.511 1.00 96.62 189 TRP A C 1
ATOM 1557 O O . TRP A 1 189 ? 7.403 -0.988 -3.585 1.00 96.62 189 TRP A O 1
ATOM 1567 N N . LYS A 1 190 ? 6.681 -1.125 -5.711 1.00 94.69 190 LYS A N 1
ATOM 1568 C CA . LYS A 1 190 ? 7.580 -2.182 -6.183 1.00 94.69 190 LYS A CA 1
ATOM 1569 C C . LYS A 1 190 ? 8.359 -1.645 -7.377 1.00 94.69 190 LYS A C 1
ATOM 1571 O O . LYS A 1 190 ? 7.750 -1.282 -8.377 1.00 94.69 190 LYS A O 1
ATOM 1576 N N . ILE A 1 191 ? 9.684 -1.602 -7.266 1.00 93.62 191 ILE A N 1
ATOM 1577 C CA . ILE A 1 191 ? 10.565 -1.153 -8.350 1.00 93.62 191 ILE A CA 1
ATOM 1578 C C . ILE A 1 191 ? 11.263 -2.386 -8.921 1.00 93.62 191 ILE A C 1
ATOM 1580 O O . ILE A 1 191 ? 12.204 -2.880 -8.294 1.00 93.62 191 ILE A O 1
ATOM 1584 N N . TYR A 1 192 ? 10.805 -2.899 -10.065 1.00 90.69 192 TYR A N 1
ATOM 1585 C CA . TYR A 1 192 ? 11.489 -3.972 -10.799 1.00 90.69 192 TYR A CA 1
ATOM 1586 C C . TYR A 1 192 ? 11.995 -3.404 -12.126 1.00 90.69 192 TYR A C 1
ATOM 1588 O O . TYR A 1 192 ? 11.172 -3.098 -12.986 1.00 90.69 192 TYR A O 1
ATOM 1596 N N . PRO A 1 193 ? 13.318 -3.260 -12.309 1.00 90.81 193 PRO A N 1
ATOM 1597 C CA . PRO A 1 193 ? 13.897 -2.985 -13.616 1.00 90.81 193 PRO A CA 1
ATOM 1598 C C . PRO A 1 193 ? 13.432 -4.019 -14.640 1.00 90.81 193 PRO A C 1
ATOM 1600 O O . PRO A 1 193 ? 13.073 -5.144 -14.279 1.00 90.81 193 PRO A O 1
ATOM 1603 N N . CYS A 1 194 ? 13.430 -3.643 -15.912 1.00 91.75 194 CYS A N 1
ATOM 1604 C CA . CYS A 1 194 ? 13.171 -4.599 -16.974 1.00 91.75 194 CYS A CA 1
ATOM 1605 C C . CYS A 1 194 ? 14.263 -5.688 -16.999 1.00 91.75 194 CYS A C 1
ATOM 1607 O O . CYS A 1 194 ? 15.455 -5.407 -16.910 1.00 91.75 194 CYS A O 1
ATOM 1609 N N . GLU A 1 195 ? 13.840 -6.946 -17.106 1.00 88.00 195 GLU A N 1
ATOM 1610 C CA . GLU A 1 195 ? 14.706 -8.127 -17.145 1.00 88.00 195 GLU A CA 1
ATOM 1611 C C . GLU A 1 195 ? 14.302 -8.956 -18.371 1.00 88.00 195 GLU A C 1
ATOM 1613 O O . GLU A 1 195 ? 13.111 -9.207 -18.601 1.00 88.00 195 GLU A O 1
ATOM 1618 N N . ILE A 1 196 ? 15.275 -9.366 -19.190 1.00 89.31 196 ILE A N 1
ATOM 1619 C CA . ILE A 1 196 ? 15.002 -10.106 -20.422 1.00 89.31 196 ILE A CA 1
ATOM 1620 C C . ILE A 1 196 ? 14.694 -11.550 -20.016 1.00 89.31 196 ILE A C 1
ATOM 1622 O O . ILE A 1 196 ? 15.541 -12.250 -19.460 1.00 89.31 196 ILE A O 1
ATOM 1626 N N . THR A 1 197 ? 13.470 -11.995 -20.290 1.00 86.44 197 THR A N 1
ATOM 1627 C CA . THR A 1 197 ? 12.955 -13.310 -19.881 1.00 86.44 197 THR A CA 1
ATOM 1628 C C . THR A 1 197 ? 12.474 -14.117 -21.097 1.00 86.44 197 THR A C 1
ATOM 1630 O O . THR A 1 197 ? 11.986 -13.507 -22.057 1.00 86.44 197 THR A O 1
ATOM 1633 N N . PRO A 1 198 ? 12.604 -15.461 -21.094 1.00 86.06 198 PRO A N 1
ATOM 1634 C CA . PRO A 1 198 ? 12.256 -16.295 -22.247 1.00 86.06 198 PRO A CA 1
ATOM 1635 C C . PRO A 1 198 ? 10.787 -16.201 -22.677 1.00 86.06 198 PRO A C 1
ATOM 1637 O O . PRO A 1 198 ? 9.893 -15.996 -21.853 1.00 86.06 198 PRO A O 1
ATOM 1640 N N . PHE A 1 199 ? 10.547 -16.433 -23.967 1.00 89.38 199 PHE A N 1
ATOM 1641 C CA . PHE A 1 199 ? 9.245 -16.419 -24.643 1.00 89.38 199 PHE A CA 1
ATOM 1642 C C . PHE A 1 199 ? 8.553 -15.043 -24.673 1.00 89.38 199 PHE A C 1
ATOM 1644 O O . PHE A 1 199 ? 7.336 -14.956 -24.851 1.00 89.38 199 PHE A O 1
ATOM 1651 N N . THR A 1 200 ? 9.307 -13.948 -24.529 1.00 91.56 200 THR A N 1
ATOM 1652 C CA . THR A 1 200 ? 8.757 -12.581 -24.498 1.00 91.56 200 THR A CA 1
ATOM 1653 C C . THR A 1 200 ? 9.040 -11.789 -25.777 1.00 91.56 200 THR A C 1
ATOM 1655 O O . THR A 1 200 ? 9.928 -12.105 -26.566 1.00 91.56 200 THR A O 1
ATOM 1658 N N . LYS A 1 201 ? 8.311 -10.683 -25.989 1.00 93.56 201 LYS A N 1
ATOM 1659 C CA . LYS A 1 201 ? 8.683 -9.702 -27.027 1.00 93.56 201 LYS A CA 1
ATOM 1660 C C . LYS A 1 201 ? 9.999 -8.977 -26.687 1.00 93.56 201 LYS A C 1
ATOM 1662 O O . LYS A 1 201 ? 10.709 -8.559 -27.593 1.00 93.56 201 LYS A O 1
ATOM 1667 N N . ILE A 1 202 ? 10.335 -8.888 -25.398 1.00 92.75 202 ILE A N 1
ATOM 1668 C CA . ILE A 1 202 ? 11.552 -8.245 -24.882 1.00 92.75 202 ILE A CA 1
ATOM 1669 C C . ILE A 1 202 ? 12.798 -9.062 -25.252 1.00 92.75 202 ILE A C 1
ATOM 1671 O O . ILE A 1 202 ? 13.779 -8.487 -25.707 1.00 92.75 202 ILE A O 1
ATOM 1675 N N . GLU A 1 203 ? 12.728 -10.393 -25.169 1.00 93.81 203 GLU A N 1
ATOM 1676 C CA . GLU A 1 203 ? 13.742 -11.311 -25.714 1.00 93.81 203 GLU A CA 1
ATOM 1677 C C . GLU A 1 203 ? 13.977 -11.091 -27.216 1.00 93.81 203 GLU A C 1
ATOM 1679 O O . GLU A 1 203 ? 15.122 -11.022 -27.654 1.00 93.81 203 GLU A O 1
ATOM 1684 N N . LYS A 1 204 ? 12.913 -10.912 -28.011 1.00 94.06 204 LYS A N 1
ATOM 1685 C CA . LYS A 1 204 ? 13.050 -10.644 -29.454 1.00 94.06 204 LYS A CA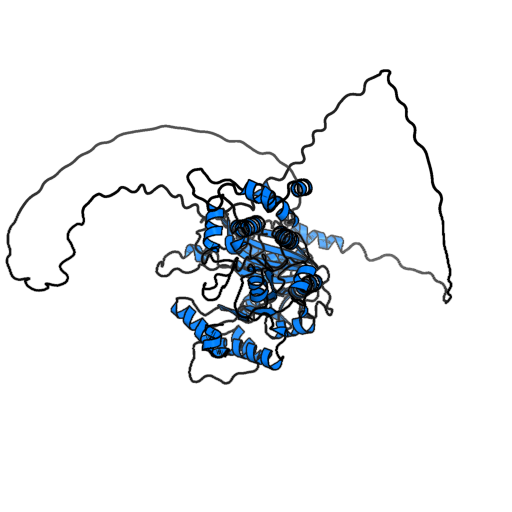 1
ATOM 1686 C C . LYS A 1 204 ? 13.740 -9.305 -29.727 1.00 94.06 204 LYS A C 1
ATOM 1688 O O . LYS A 1 204 ? 14.661 -9.262 -30.534 1.00 94.06 204 LYS A O 1
ATOM 1693 N N . TRP A 1 205 ? 13.353 -8.244 -29.017 1.00 94.50 205 TRP A N 1
ATOM 1694 C CA . TRP A 1 205 ? 14.022 -6.941 -29.105 1.00 94.50 205 TRP A CA 1
ATOM 1695 C C . TRP A 1 205 ? 15.496 -7.005 -28.688 1.00 94.50 205 TRP A C 1
ATOM 1697 O O . TRP A 1 205 ? 16.341 -6.400 -29.341 1.00 94.50 205 TRP A O 1
ATOM 1707 N N . TYR A 1 206 ?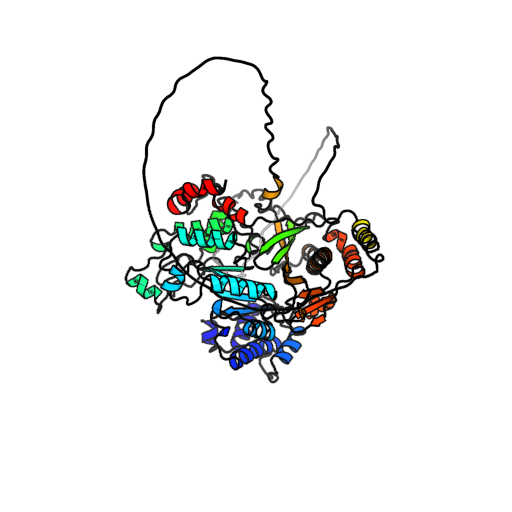 15.813 -7.767 -27.642 1.00 93.19 206 TYR A N 1
ATOM 1708 C CA . TYR A 1 206 ? 17.185 -7.983 -27.192 1.00 93.19 206 TYR A CA 1
ATOM 1709 C C . TYR A 1 206 ? 18.028 -8.716 -28.249 1.00 93.19 206 TYR A C 1
ATOM 1711 O O . TYR A 1 206 ? 19.063 -8.207 -28.680 1.00 93.19 206 TYR A O 1
ATOM 1719 N N . ASN A 1 207 ? 17.542 -9.854 -28.755 1.00 93.06 207 ASN A N 1
ATOM 1720 C CA . ASN A 1 207 ? 18.233 -10.650 -29.776 1.00 93.06 207 ASN A CA 1
ATOM 1721 C C . ASN A 1 207 ? 18.435 -9.869 -31.093 1.00 93.06 207 ASN A C 1
ATOM 1723 O O . ASN A 1 207 ? 19.468 -10.011 -31.746 1.00 93.06 207 ASN A O 1
ATOM 1727 N N . ASN A 1 208 ? 17.495 -8.987 -31.449 1.00 94.56 208 ASN A N 1
ATOM 1728 C CA . ASN A 1 208 ? 17.595 -8.088 -32.603 1.00 94.56 208 ASN A CA 1
ATOM 1729 C C . ASN A 1 208 ? 18.523 -6.872 -32.378 1.00 94.56 208 ASN A C 1
ATOM 1731 O O . ASN A 1 208 ? 18.702 -6.076 -33.295 1.00 94.56 208 ASN A O 1
ATOM 1735 N N . ASN A 1 209 ? 19.107 -6.699 -31.184 1.00 91.94 209 ASN A N 1
ATOM 1736 C CA . ASN A 1 209 ? 19.818 -5.487 -30.740 1.00 91.94 209 ASN A CA 1
ATOM 1737 C C . ASN A 1 209 ? 18.952 -4.198 -30.698 1.00 91.94 209 ASN A C 1
ATOM 1739 O O . ASN A 1 209 ? 19.498 -3.106 -30.546 1.00 91.94 209 ASN A O 1
ATOM 1743 N N . GLU A 1 210 ? 17.618 -4.300 -30.760 1.00 91.56 210 GLU A N 1
ATOM 1744 C CA . GLU A 1 210 ? 16.678 -3.169 -30.614 1.00 91.56 210 GLU A CA 1
ATOM 1745 C C . GLU A 1 210 ? 16.591 -2.640 -29.169 1.00 91.56 210 GLU A C 1
ATOM 1747 O O . GLU A 1 210 ? 16.133 -1.520 -28.938 1.00 91.56 210 GLU A O 1
ATOM 1752 N N . TYR A 1 211 ? 17.004 -3.444 -28.187 1.00 92.94 211 TYR A N 1
ATOM 1753 C CA . TYR A 1 211 ? 17.017 -3.104 -26.765 1.00 92.94 211 TYR A CA 1
ATOM 1754 C C . TYR A 1 211 ? 18.238 -3.727 -26.082 1.00 92.94 211 TYR A C 1
ATOM 1756 O O . TYR A 1 211 ? 18.557 -4.889 -26.325 1.00 92.94 211 TYR A O 1
ATOM 1764 N N . LYS A 1 212 ? 18.905 -2.963 -25.209 1.00 91.12 212 LYS A N 1
ATOM 1765 C CA . LYS A 1 212 ? 19.977 -3.443 -24.326 1.00 91.12 212 LYS A CA 1
ATOM 1766 C C . LYS A 1 212 ? 19.752 -2.877 -22.924 1.00 91.12 212 LYS A C 1
ATOM 1768 O O . LYS A 1 212 ? 19.544 -1.667 -22.822 1.00 91.12 212 LYS A O 1
ATOM 1773 N N . PRO A 1 213 ? 19.781 -3.709 -21.871 1.00 90.62 213 PRO A N 1
ATOM 1774 C CA . PRO A 1 213 ? 19.520 -3.259 -20.511 1.00 90.62 213 PRO A CA 1
ATOM 1775 C C . PRO A 1 213 ? 20.697 -2.442 -19.963 1.00 90.62 213 PRO A C 1
ATOM 1777 O O . PRO A 1 213 ? 21.853 -2.660 -20.346 1.00 90.62 213 PRO A O 1
ATOM 1780 N N . TYR A 1 214 ? 20.443 -1.568 -18.987 1.00 89.31 214 TYR A N 1
ATOM 1781 C CA . TYR A 1 214 ? 21.489 -0.791 -18.305 1.00 89.31 214 TYR A CA 1
ATOM 1782 C C . TYR A 1 214 ? 22.586 -1.674 -17.716 1.00 89.31 214 TYR A C 1
ATOM 1784 O O . TYR A 1 214 ? 23.730 -1.246 -17.599 1.00 89.31 214 TYR A O 1
ATOM 1792 N N . PHE A 1 215 ? 22.265 -2.914 -17.346 1.00 84.31 215 PHE A N 1
ATOM 1793 C CA . PHE A 1 215 ? 23.240 -3.826 -16.758 1.00 84.31 215 PHE A CA 1
ATOM 1794 C C . PHE A 1 215 ? 24.350 -4.289 -17.708 1.00 84.31 215 PHE A C 1
ATOM 1796 O O . PHE A 1 215 ? 25.422 -4.667 -17.237 1.00 84.31 215 PHE A O 1
ATOM 1803 N N . GLU A 1 216 ? 24.123 -4.207 -19.019 1.00 84.12 216 GLU A N 1
ATOM 1804 C CA . GLU A 1 216 ? 25.113 -4.549 -20.046 1.00 84.12 216 GLU A CA 1
ATOM 1805 C C . GLU A 1 216 ? 25.814 -3.323 -20.629 1.00 84.12 216 GLU A C 1
ATOM 1807 O O . GLU A 1 216 ? 26.949 -3.434 -21.087 1.00 84.12 216 GLU A O 1
ATOM 1812 N N . THR A 1 217 ? 25.181 -2.146 -20.585 1.00 84.06 217 THR A N 1
ATOM 1813 C CA . THR A 1 217 ? 25.822 -0.889 -20.994 1.00 84.06 217 THR A CA 1
ATOM 1814 C C . THR A 1 217 ? 26.677 -0.311 -19.866 1.00 84.06 217 THR A C 1
ATOM 1816 O O . THR A 1 217 ? 27.864 -0.059 -20.062 1.00 84.06 217 THR A O 1
ATOM 1819 N N . ASN A 1 218 ? 26.109 -0.133 -18.668 1.00 87.19 218 ASN A N 1
ATOM 1820 C CA . ASN A 1 218 ? 26.830 0.243 -17.454 1.00 87.19 218 ASN A CA 1
ATOM 1821 C C . ASN A 1 218 ? 26.005 -0.051 -16.182 1.00 87.19 218 ASN A C 1
ATOM 1823 O O . ASN A 1 218 ? 25.145 0.740 -15.781 1.00 87.19 218 ASN A O 1
ATOM 1827 N N . LYS A 1 219 ? 26.343 -1.145 -15.480 1.00 82.31 219 LYS A N 1
ATOM 1828 C CA . LYS A 1 219 ? 25.692 -1.590 -14.228 1.00 82.31 219 LYS A CA 1
ATOM 1829 C C . LYS A 1 219 ? 25.500 -0.494 -13.164 1.00 82.31 219 LYS A C 1
ATOM 1831 O O . LYS A 1 219 ? 24.585 -0.588 -12.342 1.00 82.31 219 LYS A O 1
ATOM 1836 N N . ASN A 1 220 ? 26.353 0.534 -13.154 1.00 87.81 220 ASN A N 1
ATOM 1837 C CA . ASN A 1 220 ? 26.328 1.590 -12.146 1.00 87.81 220 ASN A CA 1
ATOM 1838 C C . ASN A 1 220 ? 25.181 2.593 -12.361 1.00 87.81 220 ASN A C 1
ATOM 1840 O O . ASN A 1 220 ? 24.783 3.233 -11.386 1.00 87.81 220 ASN A O 1
ATOM 1844 N N . LEU A 1 221 ? 24.602 2.687 -13.569 1.00 89.50 221 LEU A N 1
ATOM 1845 C CA . LEU A 1 221 ? 23.448 3.551 -13.861 1.00 89.50 221 LEU A CA 1
ATOM 1846 C C . LEU A 1 221 ? 22.263 3.162 -12.975 1.00 89.50 221 LEU A C 1
ATOM 1848 O O . LEU A 1 221 ? 21.811 3.951 -12.146 1.00 89.50 221 LEU A O 1
ATOM 1852 N N . LEU A 1 222 ? 21.823 1.903 -13.077 1.00 89.19 222 LEU A N 1
ATOM 1853 C CA . LEU A 1 222 ? 20.699 1.374 -12.307 1.00 89.19 222 LEU A CA 1
ATOM 1854 C C . LEU A 1 222 ? 20.936 1.484 -10.791 1.00 89.19 222 LEU A C 1
ATOM 1856 O O . LEU A 1 222 ? 20.042 1.891 -10.049 1.00 89.19 222 LEU A O 1
ATOM 1860 N N . ILE A 1 223 ? 22.145 1.156 -10.322 1.00 89.19 223 ILE A N 1
ATOM 1861 C CA . ILE A 1 223 ? 22.499 1.261 -8.898 1.00 89.19 223 ILE A CA 1
ATOM 1862 C C . ILE A 1 223 ? 22.367 2.719 -8.424 1.00 89.19 223 ILE A C 1
ATOM 1864 O O . ILE A 1 223 ? 21.775 2.968 -7.373 1.00 89.19 223 ILE A O 1
ATOM 1868 N N . SER A 1 224 ? 22.844 3.681 -9.216 1.00 91.06 224 SER A N 1
ATOM 1869 C CA . SER A 1 224 ? 22.811 5.112 -8.887 1.00 91.06 224 SER A CA 1
ATOM 1870 C C . SER A 1 224 ? 21.396 5.699 -8.924 1.00 91.06 224 SER A C 1
ATOM 1872 O O . SER A 1 224 ? 21.016 6.403 -7.989 1.00 91.06 224 SER A O 1
ATOM 1874 N N . VAL A 1 225 ? 20.571 5.340 -9.919 1.00 92.00 225 VAL A N 1
ATOM 1875 C CA . VAL A 1 225 ? 19.134 5.687 -9.961 1.00 92.00 225 VAL A CA 1
ATOM 1876 C C . VAL A 1 225 ? 18.434 5.217 -8.684 1.00 92.00 225 VAL A C 1
ATOM 1878 O O . VAL A 1 225 ? 17.737 5.986 -8.022 1.00 92.00 225 VAL A O 1
ATOM 1881 N N . ILE A 1 226 ? 18.658 3.966 -8.277 1.00 92.44 226 ILE A N 1
ATOM 1882 C CA . ILE A 1 226 ? 18.010 3.393 -7.093 1.00 92.44 226 ILE A CA 1
ATOM 1883 C C . ILE A 1 226 ? 18.547 4.007 -5.786 1.00 92.44 226 ILE A C 1
ATOM 1885 O O . ILE A 1 226 ? 17.784 4.148 -4.826 1.00 92.44 226 ILE A O 1
ATOM 1889 N N . LEU A 1 227 ? 19.818 4.423 -5.731 1.00 92.00 227 LEU A N 1
ATOM 1890 C CA . LEU A 1 227 ? 20.362 5.198 -4.608 1.00 92.00 227 LEU A CA 1
ATOM 1891 C C . LEU A 1 227 ? 19.701 6.584 -4.501 1.00 92.00 227 LEU A C 1
ATOM 1893 O O . LEU A 1 227 ? 19.269 6.951 -3.407 1.00 92.00 227 LEU A O 1
ATOM 1897 N N . LEU A 1 228 ? 19.542 7.310 -5.615 1.00 92.00 228 LEU A N 1
ATOM 1898 C CA . LEU A 1 228 ? 18.843 8.603 -5.664 1.00 92.00 228 LEU A CA 1
ATOM 1899 C C . LEU A 1 228 ? 17.382 8.484 -5.207 1.00 92.00 228 LEU A C 1
ATOM 1901 O O . LEU A 1 228 ? 16.943 9.238 -4.333 1.00 92.00 228 LEU A O 1
ATOM 1905 N N . VAL A 1 229 ? 16.639 7.497 -5.719 1.00 93.94 229 VAL A N 1
ATOM 1906 C CA . VAL A 1 229 ? 15.250 7.232 -5.301 1.00 93.94 229 VAL A CA 1
ATOM 1907 C C . VAL A 1 229 ? 15.177 6.919 -3.807 1.00 93.94 229 VAL A C 1
ATOM 1909 O O . VAL A 1 229 ? 14.349 7.479 -3.097 1.00 93.94 229 VAL A O 1
ATOM 1912 N N . LYS A 1 230 ? 16.068 6.070 -3.280 1.00 93.88 230 LYS A N 1
ATOM 1913 C CA . LYS A 1 230 ? 16.067 5.720 -1.849 1.00 93.88 230 LYS A CA 1
ATOM 1914 C C . LYS A 1 230 ? 16.515 6.854 -0.924 1.00 93.88 230 LYS A C 1
ATOM 1916 O O . LYS A 1 230 ? 16.180 6.802 0.255 1.00 93.88 230 LYS A O 1
ATOM 1921 N N . LYS A 1 231 ? 17.248 7.849 -1.425 1.00 91.88 231 LYS A N 1
ATOM 1922 C CA . LYS A 1 231 ? 17.613 9.074 -0.692 1.00 91.88 231 LYS A CA 1
ATOM 1923 C C . LYS A 1 231 ? 16.449 10.071 -0.610 1.00 91.88 231 LYS A C 1
ATOM 1925 O O . LYS A 1 231 ? 16.307 10.757 0.393 1.00 91.88 231 LYS A O 1
ATOM 1930 N N . SER A 1 232 ? 15.624 10.136 -1.657 1.00 93.38 232 SER A N 1
ATOM 1931 C CA . SER A 1 232 ? 14.559 11.139 -1.847 1.00 93.38 232 SER A CA 1
ATOM 1932 C C . SER A 1 232 ? 13.137 10.659 -1.510 1.00 93.38 232 SER A C 1
ATOM 1934 O O . SER A 1 232 ? 12.196 11.449 -1.543 1.00 93.38 232 SER A O 1
ATOM 1936 N N . ILE A 1 233 ? 12.970 9.373 -1.187 1.00 95.19 233 ILE A N 1
ATOM 1937 C CA . ILE A 1 233 ? 11.682 8.733 -0.886 1.00 95.19 233 ILE A CA 1
ATOM 1938 C C . ILE A 1 233 ? 11.011 9.299 0.379 1.00 95.19 233 ILE A C 1
ATOM 1940 O O . ILE A 1 233 ? 11.638 9.407 1.433 1.00 95.19 233 ILE A O 1
ATOM 1944 N N . HIS A 1 234 ? 9.712 9.598 0.302 1.00 95.50 234 HIS A N 1
ATOM 1945 C CA . HIS A 1 234 ? 8.964 10.175 1.425 1.00 95.50 234 HIS A CA 1
ATOM 1946 C C . HIS A 1 234 ? 8.698 9.178 2.577 1.00 95.50 234 HIS A C 1
ATOM 1948 O O . HIS A 1 234 ? 8.531 7.977 2.320 1.00 95.50 234 HIS A O 1
ATOM 1954 N N . PRO A 1 235 ? 8.567 9.653 3.838 1.00 95.50 235 PRO A N 1
ATOM 1955 C CA . PRO A 1 235 ? 8.373 8.796 5.016 1.00 95.50 235 PRO A CA 1
ATOM 1956 C C . PRO A 1 235 ? 7.154 7.862 4.957 1.00 95.50 235 PRO A C 1
ATOM 1958 O O . PRO A 1 235 ? 7.199 6.745 5.472 1.00 95.50 235 PRO A O 1
ATOM 1961 N N . TRP A 1 236 ? 6.066 8.285 4.303 1.00 97.12 236 TRP A N 1
ATOM 1962 C CA . TRP A 1 236 ? 4.814 7.520 4.193 1.00 97.12 236 TRP A CA 1
ATOM 1963 C C . TRP A 1 236 ? 4.825 6.412 3.135 1.00 97.12 236 TRP A C 1
ATOM 1965 O O . TRP A 1 236 ? 3.862 5.641 3.055 1.00 97.12 236 TRP A O 1
ATOM 1975 N N . ILE A 1 237 ? 5.872 6.314 2.311 1.00 97.75 237 ILE A N 1
ATOM 1976 C CA . ILE A 1 237 ? 5.942 5.331 1.225 1.00 97.75 237 ILE A CA 1
ATOM 1977 C C . ILE A 1 237 ? 6.641 4.063 1.719 1.00 97.75 237 ILE A C 1
ATOM 1979 O O . ILE A 1 237 ? 7.687 4.109 2.370 1.00 97.75 237 ILE A O 1
ATOM 1983 N N . ARG A 1 238 ? 6.099 2.888 1.382 1.00 97.75 238 ARG A N 1
ATOM 1984 C CA . ARG A 1 238 ? 6.757 1.595 1.613 1.00 97.75 238 ARG A CA 1
ATOM 1985 C C . ARG A 1 238 ? 7.335 1.028 0.321 1.00 97.75 238 ARG A C 1
ATOM 1987 O O . ARG A 1 238 ? 6.608 0.469 -0.493 1.00 97.75 238 ARG A O 1
ATOM 1994 N N . LEU A 1 239 ? 8.658 1.071 0.172 1.00 94.88 239 LEU A N 1
ATOM 1995 C CA . LEU A 1 239 ? 9.353 0.337 -0.890 1.00 94.88 239 LEU A CA 1
ATOM 1996 C C . LEU A 1 239 ? 9.299 -1.174 -0.591 1.00 94.88 239 LEU A C 1
ATOM 1998 O O . LEU A 1 239 ? 10.170 -1.712 0.090 1.00 94.88 239 LEU A O 1
ATOM 2002 N N . ASN A 1 240 ? 8.248 -1.856 -1.051 1.00 87.00 240 ASN A N 1
ATOM 2003 C CA . ASN A 1 240 ? 7.947 -3.262 -0.763 1.00 87.00 240 ASN A CA 1
ATOM 2004 C C . ASN A 1 240 ? 9.094 -4.188 -1.192 1.00 87.00 240 ASN A C 1
ATOM 2006 O O . ASN A 1 240 ? 9.596 -4.998 -0.398 1.00 87.00 240 ASN A O 1
ATOM 2010 N N . ARG A 1 241 ? 9.525 -4.033 -2.448 1.00 81.81 241 ARG A N 1
ATOM 2011 C CA . ARG A 1 241 ? 10.675 -4.715 -3.045 1.00 81.81 241 ARG A CA 1
ATOM 2012 C C . ARG A 1 241 ? 11.330 -3.785 -4.072 1.00 81.81 241 ARG A C 1
ATOM 2014 O O . ARG A 1 241 ? 10.643 -3.050 -4.777 1.00 81.81 241 ARG A O 1
ATOM 2021 N N . VAL A 1 242 ? 12.658 -3.797 -4.088 1.00 78.56 242 VAL A N 1
ATOM 2022 C CA . VAL A 1 242 ? 13.524 -2.932 -4.895 1.00 78.56 242 VAL A CA 1
ATOM 2023 C C . VAL A 1 242 ? 14.517 -3.866 -5.567 1.00 78.56 242 VAL A C 1
ATOM 2025 O O . VAL A 1 242 ? 15.332 -4.466 -4.866 1.00 78.56 242 VAL A O 1
ATOM 2028 N N . ILE A 1 243 ? 14.364 -4.018 -6.884 1.00 74.88 243 ILE A N 1
ATOM 2029 C CA . ILE A 1 243 ? 14.844 -5.132 -7.711 1.00 74.88 243 ILE A CA 1
ATOM 2030 C C . ILE A 1 243 ? 14.228 -6.480 -7.310 1.00 74.88 243 ILE A C 1
ATOM 2032 O O . ILE A 1 243 ? 13.927 -6.755 -6.143 1.00 74.88 243 ILE A O 1
ATOM 2036 N N . ARG A 1 244 ? 13.970 -7.326 -8.309 1.00 69.31 244 ARG A N 1
ATOM 2037 C CA . ARG A 1 244 ? 13.413 -8.657 -8.116 1.00 69.31 244 ARG A CA 1
ATOM 2038 C C . ARG A 1 244 ? 14.542 -9.675 -8.148 1.00 69.31 244 ARG A C 1
ATOM 2040 O O . ARG A 1 244 ? 15.033 -10.034 -9.201 1.00 69.31 244 ARG A O 1
ATOM 2047 N N . ASP A 1 245 ? 14.891 -10.213 -6.987 1.00 59.84 245 ASP A N 1
ATOM 2048 C CA . ASP A 1 245 ? 15.723 -11.416 -6.920 1.00 59.84 245 ASP A CA 1
ATOM 2049 C C . ASP A 1 245 ? 14.934 -12.588 -7.576 1.00 59.84 245 ASP A C 1
ATOM 2051 O O . ASP A 1 245 ? 14.051 -13.190 -6.945 1.00 59.84 245 ASP A O 1
ATOM 2055 N N . ILE A 1 246 ? 15.169 -12.822 -8.876 1.00 62.28 246 ILE A N 1
ATOM 2056 C CA . ILE A 1 246 ? 14.762 -13.997 -9.669 1.00 62.28 246 ILE A CA 1
ATOM 2057 C C . ILE A 1 246 ? 15.966 -14.959 -9.723 1.00 62.28 246 ILE A C 1
ATOM 2059 O O . ILE A 1 246 ? 17.104 -14.496 -9.782 1.00 62.28 246 ILE A O 1
ATOM 2063 N N . PRO A 1 247 ? 15.772 -16.291 -9.710 1.00 61.50 247 PRO A N 1
ATOM 2064 C CA . PRO A 1 247 ? 16.856 -17.227 -9.996 1.00 61.50 247 PRO A CA 1
ATOM 2065 C C . PRO A 1 247 ? 17.412 -17.035 -11.418 1.00 61.50 247 PRO A C 1
ATOM 2067 O O . PRO A 1 247 ? 16.652 -17.112 -12.384 1.00 61.50 247 PRO A O 1
ATOM 2070 N N . ASN A 1 248 ? 18.733 -16.870 -11.549 1.00 58.16 248 ASN A N 1
ATOM 2071 C CA . ASN A 1 248 ? 19.411 -16.626 -12.833 1.00 58.16 248 ASN A CA 1
ATOM 2072 C C . ASN A 1 248 ? 18.996 -17.556 -13.997 1.00 58.16 248 ASN A C 1
ATOM 2074 O O . ASN A 1 248 ? 18.892 -17.039 -15.101 1.00 58.16 248 ASN A O 1
ATOM 2078 N N . PRO A 1 249 ? 18.668 -18.858 -13.816 1.00 61.53 249 PRO A N 1
ATOM 2079 C CA . PRO A 1 249 ? 18.187 -19.711 -14.915 1.00 61.53 249 PRO A CA 1
ATOM 2080 C C . PRO A 1 249 ? 16.874 -19.271 -15.595 1.00 61.53 249 PRO A C 1
ATOM 2082 O O . PRO A 1 249 ? 16.420 -19.941 -16.516 1.00 61.53 249 PRO A O 1
ATOM 2085 N N . SER A 1 250 ? 16.214 -18.206 -15.127 1.00 65.88 250 SER A N 1
ATOM 2086 C CA . SER A 1 250 ? 15.031 -17.610 -15.770 1.00 65.88 250 SER A CA 1
ATOM 2087 C C . SER A 1 250 ? 15.272 -16.207 -16.346 1.00 65.88 250 SER A C 1
ATOM 2089 O O . SER A 1 250 ? 14.323 -15.609 -16.848 1.00 65.88 250 SER A O 1
ATOM 2091 N N . ILE A 1 251 ? 16.503 -15.685 -16.280 1.00 70.50 251 ILE A N 1
ATOM 2092 C CA . ILE A 1 251 ? 16.918 -14.408 -16.878 1.00 70.50 251 ILE A CA 1
ATOM 2093 C C . ILE A 1 251 ? 17.891 -14.714 -18.024 1.00 70.50 251 ILE A C 1
ATOM 2095 O O . ILE A 1 251 ? 18.863 -15.437 -17.829 1.00 70.50 251 ILE A O 1
ATOM 2099 N N . ILE A 1 252 ? 17.643 -14.152 -19.207 1.00 73.06 252 ILE A N 1
ATOM 2100 C CA . ILE A 1 252 ? 18.563 -14.214 -20.357 1.00 73.06 252 ILE A CA 1
ATOM 2101 C C . ILE A 1 252 ? 19.603 -13.090 -20.256 1.00 73.06 252 ILE A C 1
ATOM 2103 O O . ILE A 1 252 ? 20.790 -13.315 -20.470 1.00 73.06 252 ILE A O 1
ATOM 2107 N N . ALA A 1 253 ? 19.135 -11.885 -19.926 1.00 69.69 253 ALA A N 1
ATOM 2108 C CA . ALA A 1 253 ? 19.895 -10.639 -19.933 1.00 69.69 253 ALA A CA 1
ATOM 2109 C C . ALA A 1 253 ? 19.296 -9.628 -18.933 1.00 69.69 253 ALA A C 1
ATOM 2111 O O . ALA A 1 253 ? 18.141 -9.761 -18.512 1.00 69.69 253 ALA A O 1
ATOM 2112 N N . GLY A 1 254 ? 20.066 -8.602 -18.561 1.00 76.94 254 GLY A N 1
ATOM 2113 C CA . GLY A 1 254 ? 19.690 -7.610 -17.542 1.00 76.94 254 GLY A CA 1
ATOM 2114 C C . GLY A 1 254 ? 20.365 -7.836 -16.186 1.00 76.94 254 GLY A C 1
ATOM 2115 O O . GLY A 1 254 ? 21.527 -8.238 -16.121 1.00 76.94 254 GLY A O 1
ATOM 2116 N N . ASN A 1 255 ? 19.671 -7.535 -15.082 1.00 74.38 255 ASN A N 1
ATOM 2117 C CA . ASN A 1 255 ? 20.256 -7.644 -13.742 1.00 74.38 255 ASN A CA 1
ATOM 2118 C C . ASN A 1 255 ? 20.672 -9.089 -13.403 1.00 74.38 255 ASN A C 1
ATOM 2120 O O . ASN A 1 255 ? 19.833 -9.952 -13.159 1.00 74.38 255 ASN A O 1
ATOM 2124 N N . ASN A 1 256 ? 21.980 -9.317 -13.276 1.00 71.25 256 ASN A N 1
ATOM 2125 C CA . ASN A 1 256 ? 22.562 -10.602 -12.882 1.00 71.25 256 ASN A CA 1
ATOM 2126 C C . ASN A 1 256 ? 22.981 -10.670 -11.395 1.00 71.25 256 ASN A C 1
ATOM 2128 O O . ASN A 1 256 ? 23.425 -11.726 -10.931 1.00 71.25 256 ASN A O 1
ATOM 2132 N N . ILE A 1 257 ? 22.825 -9.581 -10.625 1.00 74.19 257 ILE A N 1
ATOM 2133 C CA . ILE A 1 257 ? 23.209 -9.516 -9.207 1.00 74.19 257 ILE A CA 1
ATOM 2134 C C . ILE A 1 257 ? 22.055 -10.010 -8.325 1.00 74.19 257 ILE A C 1
ATOM 2136 O O . ILE A 1 257 ? 21.164 -9.259 -7.919 1.00 74.19 257 ILE A O 1
ATOM 2140 N N . THR A 1 258 ? 22.128 -11.288 -7.953 1.00 71.94 258 THR A N 1
ATOM 2141 C CA . THR A 1 258 ? 21.160 -11.993 -7.089 1.00 71.94 258 THR A CA 1
ATOM 2142 C C . THR A 1 258 ? 21.020 -11.426 -5.674 1.00 71.94 258 THR A C 1
ATOM 2144 O O . THR A 1 258 ? 20.059 -11.753 -4.981 1.00 71.94 258 THR A O 1
ATOM 2147 N N . ASN A 1 259 ? 21.956 -10.582 -5.227 1.00 77.25 259 ASN A N 1
ATOM 2148 C CA . ASN A 1 259 ? 21.928 -9.913 -3.927 1.00 77.25 259 ASN A CA 1
ATOM 2149 C C . ASN A 1 259 ? 21.933 -8.374 -4.028 1.00 77.25 259 ASN A C 1
ATOM 2151 O O . ASN A 1 259 ? 22.360 -7.708 -3.083 1.00 77.25 259 ASN A O 1
ATOM 2155 N N . MET A 1 260 ? 21.450 -7.776 -5.129 1.00 81.06 260 MET A N 1
ATOM 2156 C CA . MET A 1 260 ? 21.550 -6.322 -5.357 1.00 81.06 260 MET A CA 1
ATOM 2157 C C . MET A 1 260 ? 20.995 -5.482 -4.193 1.00 81.06 260 MET A C 1
ATOM 2159 O O . MET A 1 260 ? 21.561 -4.447 -3.837 1.00 81.06 260 MET A O 1
ATOM 2163 N N . ARG A 1 261 ? 19.937 -5.946 -3.518 1.00 81.44 261 ARG A N 1
ATOM 2164 C CA . ARG A 1 261 ? 19.391 -5.279 -2.324 1.00 81.44 261 ARG A CA 1
ATOM 2165 C C . ARG A 1 261 ? 20.410 -5.143 -1.179 1.00 81.44 261 ARG A C 1
ATOM 2167 O O . ARG A 1 261 ? 20.344 -4.163 -0.435 1.00 81.44 261 ARG A O 1
ATOM 2174 N N . GLN A 1 262 ? 21.335 -6.094 -1.035 1.00 84.25 262 GLN A N 1
ATOM 2175 C CA . GLN A 1 262 ? 22.450 -6.041 -0.084 1.00 84.25 262 GLN A CA 1
ATOM 2176 C C . GLN A 1 262 ? 23.536 -5.067 -0.560 1.00 84.25 262 GLN A C 1
ATOM 2178 O O . GLN A 1 262 ? 24.002 -4.263 0.240 1.00 84.25 262 GLN A O 1
ATOM 2183 N N . LEU A 1 263 ? 23.883 -5.082 -1.853 1.00 86.62 263 LEU A N 1
ATOM 2184 C CA . LEU A 1 263 ? 24.836 -4.143 -2.465 1.00 86.62 263 LEU A CA 1
ATOM 2185 C C . LEU A 1 263 ? 24.395 -2.688 -2.231 1.00 86.62 263 LEU A C 1
ATOM 2187 O O . LEU A 1 263 ? 25.141 -1.903 -1.651 1.00 86.62 263 LEU A O 1
ATOM 2191 N N . ILE A 1 264 ? 23.143 -2.357 -2.565 1.00 89.06 264 ILE A N 1
ATOM 2192 C CA . ILE A 1 264 ? 22.569 -1.019 -2.348 1.00 89.06 264 ILE A CA 1
ATOM 2193 C C . ILE A 1 264 ? 22.587 -0.643 -0.857 1.00 89.06 264 ILE A C 1
ATOM 2195 O O . ILE A 1 264 ? 22.858 0.504 -0.512 1.00 89.06 264 ILE A O 1
ATOM 2199 N N . ALA A 1 265 ? 22.292 -1.582 0.050 1.00 88.88 265 ALA A N 1
ATOM 2200 C CA . ALA A 1 265 ? 22.347 -1.316 1.489 1.00 88.88 265 ALA A CA 1
ATOM 2201 C C . ALA A 1 265 ? 23.783 -1.057 1.984 1.00 88.88 265 ALA A C 1
ATOM 2203 O O . ALA A 1 265 ? 23.984 -0.187 2.830 1.00 88.88 265 ALA A O 1
ATOM 2204 N N . ASN A 1 266 ? 24.775 -1.764 1.437 1.00 89.50 266 ASN A N 1
ATOM 2205 C CA . ASN A 1 266 ? 26.184 -1.555 1.755 1.00 89.50 266 ASN A CA 1
ATOM 2206 C C . ASN A 1 266 ? 26.666 -0.181 1.271 1.00 89.50 266 ASN A C 1
ATOM 2208 O O . ASN A 1 266 ? 27.219 0.557 2.080 1.00 89.50 266 ASN A O 1
ATOM 2212 N N . GLU A 1 267 ? 26.401 0.203 0.017 1.00 89.69 267 GLU A N 1
ATOM 2213 C CA . GLU A 1 267 ? 26.760 1.533 -0.506 1.00 89.69 267 GLU A CA 1
ATOM 2214 C C . GLU A 1 267 ? 26.141 2.661 0.330 1.00 89.69 267 GLU A C 1
ATOM 2216 O O . GLU A 1 267 ? 26.848 3.576 0.751 1.00 89.69 267 GLU A O 1
ATOM 2221 N N . MET A 1 268 ? 24.851 2.553 0.675 1.00 90.94 268 MET A N 1
ATOM 2222 C CA . MET A 1 268 ? 24.190 3.515 1.567 1.00 90.94 268 MET A CA 1
ATOM 2223 C C . MET A 1 268 ? 24.879 3.618 2.938 1.00 90.94 268 MET A C 1
ATOM 2225 O O . MET A 1 268 ? 25.157 4.723 3.399 1.00 90.94 268 MET A O 1
ATOM 2229 N N . ASN A 1 269 ? 25.219 2.488 3.570 1.00 89.56 269 ASN A N 1
ATOM 2230 C CA . ASN A 1 269 ? 25.917 2.458 4.864 1.00 89.56 269 ASN A CA 1
ATOM 2231 C C . ASN A 1 269 ? 27.377 2.949 4.785 1.00 89.56 269 ASN A C 1
ATOM 2233 O O . ASN A 1 269 ? 27.934 3.455 5.763 1.00 89.56 269 ASN A O 1
ATOM 2237 N N . ILE A 1 270 ? 28.038 2.777 3.639 1.00 90.12 270 ILE A N 1
ATOM 2238 C CA . ILE A 1 270 ? 29.401 3.265 3.413 1.00 90.12 270 ILE A CA 1
ATOM 2239 C C . ILE A 1 270 ? 29.396 4.795 3.292 1.00 90.12 270 ILE A C 1
ATOM 2241 O O . ILE A 1 270 ? 30.224 5.439 3.943 1.00 90.12 270 ILE A O 1
ATOM 2245 N N . ARG A 1 271 ? 28.428 5.328 2.533 1.00 89.94 271 ARG A N 1
ATOM 2246 C CA . ARG A 1 271 ? 28.243 6.737 2.136 1.00 89.94 271 ARG A CA 1
ATOM 2247 C C . ARG A 1 271 ? 27.308 7.544 3.051 1.00 89.94 271 ARG A C 1
ATOM 2249 O O . ARG A 1 271 ? 26.914 8.651 2.708 1.00 89.94 271 ARG A O 1
ATOM 2256 N N . ASN A 1 272 ? 26.933 6.989 4.206 1.00 88.50 272 ASN A N 1
ATOM 2257 C CA . ASN A 1 272 ? 26.059 7.619 5.205 1.00 88.50 272 ASN A CA 1
ATOM 2258 C C . ASN A 1 272 ? 24.716 8.144 4.637 1.00 88.50 272 ASN A C 1
ATOM 2260 O O . ASN A 1 272 ? 24.226 9.198 5.037 1.00 88.50 272 ASN A O 1
ATOM 2264 N N . ILE A 1 273 ? 24.134 7.411 3.681 1.00 89.56 273 ILE A N 1
ATOM 2265 C CA . ILE A 1 273 ? 22.839 7.723 3.062 1.00 89.56 273 ILE A CA 1
ATOM 2266 C C . ILE A 1 273 ? 21.740 7.003 3.842 1.00 89.56 273 ILE A C 1
ATOM 2268 O O . ILE A 1 273 ? 21.781 5.779 3.993 1.00 89.56 273 ILE A O 1
ATOM 2272 N N . PHE A 1 274 ? 20.708 7.731 4.260 1.00 90.38 274 PHE A N 1
ATOM 2273 C CA . PHE A 1 274 ? 19.560 7.164 4.962 1.00 90.38 274 PHE A CA 1
ATOM 2274 C C . PHE A 1 274 ? 18.287 7.253 4.115 1.00 90.38 274 PHE A C 1
ATOM 2276 O O . PHE A 1 274 ? 18.096 8.182 3.336 1.00 90.38 274 PHE A O 1
ATOM 2283 N N . CYS A 1 275 ? 17.443 6.225 4.221 1.00 92.62 275 CYS A N 1
ATOM 2284 C CA . CYS A 1 275 ? 16.232 6.053 3.421 1.00 92.62 275 CYS A CA 1
ATOM 2285 C C . CYS A 1 275 ? 15.020 6.125 4.342 1.00 92.62 275 CYS A C 1
ATOM 2287 O O . CYS A 1 275 ? 14.877 5.282 5.231 1.00 92.62 275 CYS A O 1
ATOM 2289 N N . GLN A 1 276 ? 14.145 7.100 4.104 1.00 93.19 276 GLN A N 1
ATOM 2290 C CA . GLN A 1 276 ? 13.032 7.402 5.006 1.00 93.19 276 GLN A CA 1
ATOM 2291 C C . GLN A 1 276 ? 11.817 6.488 4.824 1.00 93.19 276 GLN A C 1
ATOM 2293 O O . GLN A 1 276 ? 10.918 6.489 5.659 1.00 93.19 276 GLN A O 1
ATOM 2298 N N . CYS A 1 277 ? 11.803 5.645 3.783 1.00 95.62 277 CYS A N 1
ATOM 2299 C CA . CYS A 1 277 ? 10.675 4.756 3.515 1.00 95.62 277 CYS A CA 1
ATOM 2300 C C . CYS A 1 277 ? 10.377 3.829 4.710 1.00 95.62 277 CYS A C 1
ATOM 2302 O O . CYS A 1 277 ? 11.288 3.336 5.388 1.00 95.62 277 CYS A O 1
ATOM 2304 N N . ILE A 1 278 ? 9.096 3.494 4.886 1.00 96.62 278 ILE A N 1
ATOM 2305 C CA . ILE A 1 278 ? 8.565 2.649 5.971 1.00 96.62 278 ILE A CA 1
ATOM 2306 C C . ILE A 1 278 ? 9.407 1.383 6.188 1.00 96.62 278 ILE A C 1
ATOM 2308 O O . ILE A 1 278 ? 9.710 1.010 7.317 1.00 96.62 278 ILE A O 1
ATOM 2312 N N . ARG A 1 279 ? 9.856 0.730 5.108 1.00 93.94 279 ARG A N 1
ATOM 2313 C CA . ARG A 1 279 ? 10.621 -0.528 5.176 1.00 93.94 279 ARG A CA 1
ATOM 2314 C C . ARG A 1 279 ? 12.049 -0.369 5.719 1.00 93.94 279 ARG A C 1
ATOM 2316 O O . ARG A 1 279 ? 12.649 -1.332 6.209 1.00 93.94 279 ARG A O 1
ATOM 2323 N N . CYS A 1 280 ? 12.612 0.830 5.632 1.00 92.38 280 CYS A N 1
ATOM 2324 C CA . CYS A 1 280 ? 13.904 1.149 6.221 1.00 92.38 280 CYS A CA 1
ATOM 2325 C C . CYS A 1 280 ? 13.749 1.504 7.704 1.00 92.38 280 CYS A C 1
ATOM 2327 O O . CYS A 1 280 ? 14.406 0.852 8.517 1.00 92.38 280 CYS A O 1
ATOM 2329 N N . LYS A 1 281 ? 12.819 2.404 8.065 1.00 93.19 281 LYS A N 1
ATOM 2330 C CA . LYS A 1 281 ? 12.571 2.795 9.467 1.00 93.19 281 LYS A CA 1
ATOM 2331 C C . LYS A 1 281 ? 11.846 1.728 10.317 1.00 93.19 281 LYS A C 1
ATOM 2333 O O . LYS A 1 281 ? 11.978 1.795 11.532 1.00 93.19 281 LYS A O 1
ATOM 2338 N N . GLU A 1 282 ? 11.123 0.744 9.754 1.00 92.62 282 GLU A N 1
ATOM 2339 C CA . GLU A 1 282 ? 10.401 -0.296 10.536 1.00 92.62 282 GLU A CA 1
ATOM 2340 C C . GLU A 1 282 ? 11.315 -0.990 11.570 1.00 92.62 282 GLU A C 1
ATOM 2342 O O . GLU A 1 282 ? 12.407 -1.439 11.212 1.00 92.62 282 GLU A O 1
ATOM 2347 N N . VAL A 1 283 ? 10.879 -1.075 12.836 1.00 89.56 283 VAL A N 1
ATOM 2348 C CA . VAL A 1 283 ? 11.738 -1.403 14.000 1.00 89.56 283 VAL A CA 1
ATOM 2349 C C . VAL A 1 283 ? 12.442 -2.769 13.935 1.00 89.56 283 VAL A C 1
ATOM 2351 O O . VAL A 1 283 ? 13.602 -2.883 14.329 1.00 89.56 283 VAL A O 1
ATOM 2354 N N . LYS A 1 284 ? 11.798 -3.801 13.376 1.00 87.38 284 LYS A N 1
ATOM 2355 C CA . LYS A 1 284 ? 12.340 -5.173 13.246 1.00 87.38 284 LYS A CA 1
ATOM 2356 C C . LYS A 1 284 ? 12.809 -5.747 14.598 1.00 87.38 284 LYS A C 1
ATOM 2358 O O . LYS A 1 284 ? 11.980 -6.167 15.395 1.00 87.38 284 LYS A O 1
ATOM 2363 N N . ASN A 1 285 ? 14.124 -5.737 14.831 1.00 81.75 285 ASN A N 1
ATOM 2364 C CA . ASN A 1 285 ? 14.813 -6.306 15.994 1.00 81.75 285 ASN A CA 1
ATOM 2365 C C . ASN A 1 285 ? 15.630 -5.230 16.747 1.00 81.75 285 ASN A C 1
ATOM 2367 O O . ASN A 1 285 ? 16.541 -5.563 17.501 1.00 81.75 285 ASN A O 1
ATOM 2371 N N . GLN A 1 286 ? 15.392 -3.947 16.458 1.00 82.06 286 GLN A N 1
ATOM 2372 C CA . GLN A 1 286 ? 16.153 -2.822 16.993 1.00 82.06 286 GLN A CA 1
ATOM 2373 C C . GLN A 1 286 ? 15.631 -2.425 18.376 1.00 82.06 286 GLN A C 1
ATOM 2375 O O . GLN A 1 286 ? 14.455 -2.102 18.525 1.00 82.06 286 GLN A O 1
ATOM 2380 N N . GLU A 1 287 ? 16.513 -2.387 19.374 1.00 84.44 287 GLU A N 1
ATOM 2381 C CA . GLU A 1 287 ? 16.169 -1.862 20.697 1.00 84.44 287 GLU A CA 1
ATOM 2382 C C . GLU A 1 287 ? 15.914 -0.347 20.654 1.00 84.44 287 GLU A C 1
ATOM 2384 O O . GLU A 1 287 ? 16.656 0.412 20.014 1.00 84.44 287 GLU A O 1
ATOM 2389 N N . ILE A 1 288 ? 14.879 0.072 21.382 1.00 86.56 288 ILE A N 1
ATOM 2390 C CA . ILE A 1 288 ? 14.504 1.465 21.652 1.00 86.56 288 ILE A CA 1
ATOM 2391 C C . ILE A 1 288 ? 15.070 1.860 23.026 1.00 86.56 288 ILE A C 1
ATOM 2393 O O . ILE A 1 288 ? 15.296 0.999 23.882 1.00 86.56 288 ILE A O 1
ATOM 2397 N N . GLU A 1 289 ? 15.354 3.143 23.251 1.00 85.75 289 GLU A N 1
ATOM 2398 C CA . GLU A 1 289 ? 15.725 3.617 24.589 1.00 85.75 289 GLU A CA 1
ATOM 2399 C C . GLU A 1 289 ? 14.582 3.413 25.602 1.00 85.75 289 GLU A C 1
ATOM 2401 O O . GLU A 1 289 ? 13.412 3.523 25.262 1.00 85.75 289 GLU A O 1
ATOM 2406 N N . LYS A 1 290 ? 14.901 3.142 26.876 1.00 78.81 290 LYS A N 1
ATOM 2407 C CA . LYS A 1 290 ? 13.889 2.897 27.929 1.00 78.81 290 LYS A CA 1
ATOM 2408 C C . LYS A 1 290 ? 13.464 4.169 28.699 1.00 78.81 290 LYS A C 1
ATOM 2410 O O . LYS A 1 290 ? 12.887 4.060 29.775 1.00 78.81 290 LYS A O 1
ATOM 2415 N N . LYS A 1 291 ? 13.755 5.366 28.167 1.00 79.00 291 LYS A N 1
ATOM 2416 C CA . LYS A 1 291 ? 13.315 6.673 28.714 1.00 79.00 291 LYS A CA 1
ATOM 2417 C C . LYS A 1 291 ? 11.837 6.925 28.382 1.00 79.00 291 LYS A C 1
ATOM 2419 O O . LYS A 1 291 ? 11.364 6.398 27.376 1.00 79.00 291 LYS A O 1
ATOM 2424 N N . SER A 1 292 ? 11.140 7.757 29.159 1.00 67.94 292 SER A N 1
ATOM 2425 C CA . SER A 1 292 ? 9.754 8.184 28.876 1.00 67.94 292 SER A CA 1
ATOM 2426 C C . SER A 1 292 ? 9.618 8.757 27.464 1.00 67.94 292 SER A C 1
ATOM 2428 O O . SER A 1 292 ? 8.862 8.241 26.646 1.00 67.94 292 SER A O 1
ATOM 2430 N N . ASP A 1 293 ? 10.459 9.737 27.150 1.00 76.06 293 ASP A N 1
ATOM 2431 C CA . ASP A 1 293 ? 10.346 10.582 25.955 1.00 76.06 293 ASP A CA 1
ATOM 2432 C C . ASP A 1 293 ? 11.015 9.933 24.726 1.00 76.06 293 ASP A C 1
ATOM 2434 O O . ASP A 1 293 ? 11.199 10.548 23.680 1.00 76.06 293 ASP A O 1
ATOM 2438 N N . SER A 1 294 ? 11.413 8.661 24.853 1.00 83.00 294 SER A N 1
ATOM 2439 C CA . SER A 1 294 ? 12.019 7.887 23.768 1.00 83.00 294 SER A CA 1
ATOM 2440 C C . SER A 1 294 ? 11.031 7.549 22.656 1.00 83.00 294 SER A C 1
ATOM 2442 O O . SER A 1 294 ? 11.471 7.313 21.531 1.00 83.00 294 SER A O 1
ATOM 2444 N N . ILE A 1 295 ? 9.729 7.504 22.968 1.00 88.69 295 ILE A N 1
ATOM 2445 C CA . ILE A 1 295 ? 8.635 7.197 22.046 1.00 88.69 295 ILE A CA 1
ATOM 2446 C C . ILE A 1 295 ? 7.763 8.440 21.895 1.00 88.69 295 ILE A C 1
ATOM 2448 O O . ILE A 1 295 ? 7.220 8.936 22.877 1.00 88.69 295 ILE A O 1
ATOM 2452 N N . PHE A 1 296 ? 7.586 8.906 20.661 1.00 89.00 296 PHE A N 1
ATOM 2453 C CA . PHE A 1 296 ? 6.847 10.131 20.358 1.00 89.00 296 PHE A CA 1
ATOM 2454 C C . PHE A 1 296 ? 5.955 9.985 19.122 1.00 89.00 296 PHE A C 1
ATOM 2456 O O . PHE A 1 296 ? 6.134 9.096 18.281 1.00 89.00 296 PHE A O 1
ATOM 2463 N N . LEU A 1 297 ? 4.975 10.881 19.032 1.00 93.06 297 LEU A N 1
ATOM 2464 C CA . LEU A 1 297 ? 4.066 11.035 17.904 1.00 93.06 297 LEU A CA 1
ATOM 2465 C C . LEU A 1 297 ? 4.698 11.982 16.866 1.00 93.06 297 LEU A C 1
ATOM 2467 O O . LEU A 1 297 ? 5.129 13.074 17.224 1.00 93.06 297 LEU A O 1
ATOM 2471 N N . ARG A 1 298 ? 4.730 11.601 15.584 1.00 94.56 298 ARG A N 1
ATOM 2472 C CA . ARG A 1 298 ? 5.113 12.495 14.467 1.00 94.56 298 ARG A CA 1
ATOM 2473 C C . ARG A 1 298 ? 4.115 12.329 13.326 1.00 94.56 298 ARG A C 1
ATOM 2475 O O . ARG A 1 298 ? 3.809 11.197 12.941 1.00 94.56 298 ARG A O 1
ATOM 2482 N N . ILE A 1 299 ? 3.579 13.435 12.814 1.00 97.81 299 ILE A N 1
ATOM 2483 C CA . ILE A 1 299 ? 2.506 13.436 11.810 1.00 97.81 299 ILE A CA 1
ATOM 2484 C C . ILE A 1 299 ? 2.950 14.233 10.595 1.00 97.81 299 ILE A C 1
ATOM 2486 O O . ILE A 1 299 ? 3.224 15.423 10.708 1.00 97.81 299 ILE A O 1
ATOM 2490 N N . TYR A 1 300 ? 2.960 13.592 9.431 1.00 97.25 300 TYR A N 1
ATOM 2491 C CA . TYR A 1 300 ? 3.215 14.258 8.156 1.00 97.25 300 TYR A CA 1
ATOM 2492 C C . TYR A 1 300 ? 1.888 14.425 7.420 1.00 97.25 300 TYR A C 1
ATOM 2494 O O . TYR A 1 300 ? 1.244 13.424 7.092 1.00 97.25 300 TYR A O 1
ATOM 2502 N N . LYS A 1 301 ? 1.477 15.664 7.158 1.00 98.19 301 LYS A N 1
ATOM 2503 C CA . LYS A 1 301 ? 0.369 15.973 6.252 1.00 98.19 301 LYS A CA 1
ATOM 2504 C C . LYS A 1 301 ? 0.933 16.230 4.858 1.00 98.19 301 LYS A C 1
ATOM 2506 O O . LYS A 1 301 ? 1.945 16.911 4.725 1.00 98.19 301 LYS A O 1
ATOM 2511 N N . TYR A 1 302 ? 0.301 15.686 3.824 1.00 97.75 302 TYR A N 1
ATOM 2512 C CA . TYR A 1 302 ? 0.705 15.917 2.437 1.00 97.75 302 TYR A CA 1
ATOM 2513 C C . TYR A 1 302 ? -0.506 15.945 1.487 1.00 97.75 302 TYR A C 1
ATOM 2515 O O . TYR A 1 302 ? -1.460 15.178 1.667 1.00 97.75 302 TYR A O 1
ATOM 2523 N N . PRO A 1 303 ? -0.501 16.825 0.469 1.00 97.06 303 PRO A N 1
ATOM 2524 C CA . PRO A 1 303 ? -1.602 16.940 -0.477 1.00 97.06 303 PRO A CA 1
ATOM 2525 C C . PRO A 1 303 ? -1.594 15.782 -1.477 1.00 97.06 303 PRO A C 1
ATOM 2527 O O . PRO A 1 303 ? -0.543 15.319 -1.920 1.00 97.06 303 PRO A O 1
ATOM 2530 N N . THR A 1 304 ? -2.778 15.352 -1.904 1.00 97.00 304 THR A N 1
ATOM 2531 C CA . THR A 1 304 ? -2.947 14.424 -3.030 1.00 97.00 304 THR A CA 1
ATOM 2532 C C . THR A 1 304 ? -4.152 14.823 -3.879 1.00 97.00 304 THR A C 1
ATOM 2534 O O . THR A 1 304 ? -4.974 15.653 -3.471 1.00 97.00 304 THR A O 1
ATOM 2537 N N . LEU A 1 305 ? -4.297 14.223 -5.061 1.00 95.69 305 LEU A N 1
ATOM 2538 C CA . LEU A 1 305 ? -5.482 14.439 -5.883 1.00 95.69 305 LEU A CA 1
ATOM 2539 C C . LEU A 1 305 ? -6.750 14.046 -5.097 1.00 95.69 305 LEU A C 1
ATOM 2541 O O . LEU A 1 305 ? -6.862 12.946 -4.551 1.00 95.69 305 LEU A O 1
ATOM 2545 N N . GLY A 1 306 ? -7.695 14.983 -4.990 1.00 95.00 306 GLY A N 1
ATOM 2546 C CA . GLY A 1 306 ? -8.956 14.815 -4.260 1.00 95.00 306 GLY A CA 1
ATOM 2547 C C . GLY A 1 306 ? -8.946 15.110 -2.757 1.00 95.00 306 GLY A C 1
ATOM 2548 O O . GLY A 1 306 ? -10.021 15.311 -2.197 1.00 95.00 306 GLY A O 1
ATOM 2549 N N . GLY A 1 307 ? -7.795 15.163 -2.083 1.00 95.75 307 GLY A N 1
ATOM 2550 C CA . GLY A 1 307 ? -7.774 15.238 -0.618 1.00 95.75 307 GLY A CA 1
ATOM 2551 C C . GLY A 1 307 ? -6.386 15.200 0.004 1.00 95.75 307 GLY A C 1
ATOM 2552 O O . GLY A 1 307 ? -5.404 14.862 -0.656 1.00 95.75 307 GLY A O 1
ATOM 2553 N N . ASP A 1 308 ? -6.330 15.515 1.290 1.00 97.94 308 ASP A N 1
ATOM 2554 C CA . ASP A 1 308 ? -5.090 15.559 2.057 1.00 97.94 308 ASP A CA 1
ATOM 2555 C C . ASP A 1 308 ? -4.931 14.254 2.850 1.00 97.94 308 ASP A C 1
ATOM 2557 O O . ASP A 1 308 ? -5.900 13.697 3.378 1.00 97.94 308 ASP A O 1
ATOM 2561 N N . GLU A 1 309 ? -3.703 13.750 2.915 1.00 98.62 309 GLU A N 1
ATOM 2562 C CA . GLU A 1 309 ? -3.336 12.538 3.647 1.00 98.62 309 GLU A CA 1
ATOM 2563 C C . GLU A 1 309 ? -2.510 12.915 4.879 1.00 98.62 309 GLU A C 1
ATOM 2565 O O . GLU A 1 309 ? -1.619 13.758 4.808 1.00 98.62 309 GLU A O 1
ATOM 2570 N N . TYR A 1 310 ? -2.778 12.251 5.999 1.00 98.81 310 TYR A N 1
ATOM 2571 C CA . TYR A 1 310 ? -2.084 12.405 7.270 1.00 98.81 310 TYR A CA 1
ATOM 2572 C C . TYR A 1 310 ? -1.446 11.056 7.609 1.00 98.81 310 TYR A C 1
ATOM 2574 O O . TYR A 1 310 ? -2.137 10.077 7.917 1.00 98.81 310 TYR A O 1
ATOM 2582 N N . PHE A 1 311 ? -0.118 10.996 7.533 1.00 98.69 311 PHE A N 1
ATOM 2583 C CA . PHE A 1 311 ? 0.676 9.848 7.952 1.00 98.69 311 PHE A CA 1
ATOM 2584 C C . PHE A 1 311 ? 1.061 10.025 9.421 1.00 98.69 311 PHE A C 1
ATOM 2586 O O . PHE A 1 311 ? 2.039 10.692 9.758 1.00 98.69 311 PHE A O 1
ATOM 2593 N N . ILE A 1 312 ? 0.228 9.463 10.294 1.00 98.56 312 ILE A N 1
ATOM 2594 C CA . ILE A 1 312 ? 0.319 9.577 11.750 1.00 98.56 312 ILE A CA 1
ATOM 2595 C C . ILE A 1 312 ? 1.211 8.436 12.244 1.00 98.56 312 ILE A C 1
ATOM 2597 O O . ILE A 1 312 ? 0.888 7.271 12.011 1.00 98.56 312 ILE A O 1
ATOM 2601 N N . THR A 1 313 ? 2.331 8.734 12.906 1.00 97.19 313 THR A N 1
ATOM 2602 C CA . THR A 1 313 ? 3.334 7.726 13.298 1.00 97.19 313 THR A CA 1
ATOM 2603 C C . THR A 1 313 ? 3.677 7.769 14.780 1.00 97.19 313 THR A C 1
ATOM 2605 O O . THR A 1 313 ? 3.787 8.847 15.355 1.00 97.19 313 THR A O 1
ATOM 2608 N N . PHE A 1 314 ? 3.918 6.596 15.372 1.00 94.31 314 PHE A N 1
ATOM 2609 C CA . PHE A 1 314 ? 4.723 6.471 16.587 1.00 94.31 314 PHE A CA 1
ATOM 2610 C C . PHE A 1 314 ? 6.138 6.050 16.209 1.00 94.31 314 PHE A C 1
ATOM 2612 O O . PHE A 1 314 ? 6.338 4.996 15.591 1.00 94.31 314 PHE A O 1
ATOM 2619 N N . GLN A 1 315 ? 7.109 6.865 16.606 1.00 92.12 315 GLN A N 1
ATOM 2620 C CA . GLN A 1 315 ? 8.530 6.621 16.390 1.00 92.12 315 GLN A CA 1
ATOM 2621 C C . GLN A 1 315 ? 9.242 6.452 17.735 1.00 92.12 315 GLN A C 1
ATOM 2623 O O . GLN A 1 315 ? 8.769 6.949 18.753 1.00 92.12 315 GLN A O 1
ATOM 2628 N N . GLY A 1 316 ? 10.345 5.703 17.746 1.00 90.31 316 GLY A N 1
ATOM 2629 C CA . GLY A 1 316 ? 11.149 5.431 18.936 1.00 90.31 316 GLY A CA 1
ATOM 2630 C C . GLY A 1 316 ? 12.637 5.668 18.689 1.00 90.31 316 GLY A C 1
ATOM 2631 O O . GLY A 1 316 ? 13.163 5.174 17.688 1.00 90.31 316 GLY A O 1
ATOM 2632 N N . ARG A 1 317 ? 13.336 6.382 19.581 1.00 90.19 317 ARG A N 1
ATOM 2633 C CA . ARG A 1 317 ? 14.793 6.592 19.481 1.00 90.19 317 ARG A CA 1
ATOM 2634 C C . ARG A 1 317 ? 15.542 5.278 19.691 1.00 90.19 317 ARG A C 1
ATOM 2636 O O . ARG A 1 317 ? 15.345 4.585 20.690 1.00 90.19 317 ARG A O 1
ATOM 2643 N N . LYS A 1 318 ? 16.401 4.922 18.737 1.00 88.69 318 LYS A N 1
ATOM 2644 C CA . LYS A 1 318 ? 17.211 3.702 18.768 1.00 88.69 318 LYS A CA 1
ATOM 2645 C C . LYS A 1 318 ? 18.251 3.791 19.875 1.00 88.69 318 LYS A C 1
ATOM 2647 O O . LYS A 1 318 ? 19.021 4.743 19.943 1.00 88.69 318 LYS A O 1
ATOM 2652 N N . LYS A 1 319 ? 18.339 2.741 20.686 1.00 85.19 319 LYS A N 1
ATOM 2653 C CA . LYS A 1 319 ? 19.407 2.573 21.672 1.00 85.19 319 LYS A CA 1
ATOM 2654 C C . LYS A 1 319 ? 20.760 2.460 20.957 1.00 85.19 319 LYS A C 1
ATOM 2656 O O . LYS A 1 319 ? 20.979 1.525 20.183 1.00 85.19 319 LYS A O 1
ATOM 2661 N N . VAL A 1 320 ? 21.676 3.389 21.236 1.00 76.00 320 VAL A N 1
ATOM 2662 C CA . VAL A 1 320 ? 23.023 3.404 20.643 1.00 76.00 320 VAL A CA 1
ATOM 2663 C C . VAL A 1 320 ? 23.847 2.223 21.169 1.00 76.00 320 VAL A C 1
ATOM 2665 O O . VAL A 1 320 ? 24.308 2.213 22.311 1.00 76.00 320 VAL A O 1
ATOM 2668 N N . VAL A 1 321 ? 24.067 1.213 20.323 1.00 61.47 321 VAL A N 1
ATOM 2669 C CA . VAL A 1 321 ? 24.949 0.078 20.639 1.00 61.47 321 VAL A CA 1
ATOM 2670 C C . VAL A 1 321 ? 26.402 0.491 20.409 1.00 61.47 321 VAL A C 1
ATOM 2672 O O . VAL A 1 321 ? 26.999 0.197 19.368 1.00 61.47 321 VAL A O 1
ATOM 2675 N N . ASN A 1 322 ? 26.970 1.173 21.406 1.00 41.91 322 ASN A N 1
ATOM 2676 C CA . ASN A 1 322 ? 28.386 1.523 21.453 1.00 41.91 322 ASN A CA 1
ATOM 2677 C C . ASN A 1 322 ? 29.249 0.272 21.249 1.00 41.91 322 ASN A C 1
ATOM 2679 O O . ASN A 1 322 ? 29.441 -0.532 22.163 1.00 41.91 322 ASN A O 1
ATOM 2683 N N . HIS A 1 323 ? 29.825 0.139 20.053 1.00 39.09 323 HIS A N 1
ATOM 2684 C CA . HIS A 1 323 ? 30.855 -0.850 19.750 1.00 39.09 323 HIS A CA 1
ATOM 2685 C C . HIS A 1 323 ? 32.181 -0.426 20.395 1.00 39.09 323 HIS A C 1
ATOM 2687 O O . HIS A 1 323 ? 33.166 -0.130 19.720 1.00 39.09 323 HIS A O 1
ATOM 2693 N N . HIS A 1 324 ? 32.212 -0.417 21.732 1.00 33.59 324 HIS A N 1
ATOM 2694 C CA . HIS A 1 324 ? 33.458 -0.459 22.483 1.00 33.59 324 HIS A CA 1
ATOM 2695 C C . HIS A 1 324 ? 34.265 -1.649 21.974 1.00 33.59 324 HIS A C 1
ATOM 2697 O O . HIS A 1 324 ? 33.835 -2.802 22.056 1.00 33.59 324 HIS A O 1
ATOM 2703 N N . GLY A 1 325 ? 35.408 -1.343 21.361 1.00 31.59 325 GLY A N 1
ATOM 2704 C CA . GLY A 1 325 ? 36.143 -2.310 20.571 1.00 31.59 325 GLY A CA 1
ATOM 2705 C C . GLY A 1 325 ? 36.570 -3.498 21.419 1.00 31.59 325 GLY A C 1
ATOM 2706 O O . GLY A 1 325 ? 37.529 -3.400 22.186 1.00 31.59 325 GLY A O 1
ATOM 2707 N N . LYS A 1 326 ? 35.935 -4.657 21.193 1.00 28.58 326 LYS A N 1
ATOM 2708 C CA . LYS A 1 326 ? 36.537 -5.960 21.488 1.00 28.58 326 LYS A CA 1
ATOM 2709 C C . LYS A 1 326 ? 37.773 -6.106 20.599 1.00 28.58 326 LYS A C 1
ATOM 2711 O O . LYS A 1 326 ? 37.741 -6.771 19.567 1.00 28.58 326 LYS A O 1
ATOM 2716 N N . LYS A 1 327 ? 38.873 -5.453 21.000 1.00 29.39 327 LYS A N 1
ATOM 2717 C CA . LYS A 1 327 ? 40.217 -5.723 20.490 1.00 29.39 327 LYS A CA 1
ATOM 2718 C C . LYS A 1 327 ? 40.390 -7.232 20.564 1.00 29.39 327 LYS A C 1
ATOM 2720 O O . LYS A 1 327 ? 40.328 -7.799 21.655 1.00 29.39 327 LYS A O 1
ATOM 2725 N N . ASN A 1 328 ? 40.599 -7.869 19.415 1.00 28.69 328 ASN A N 1
ATOM 2726 C CA . ASN A 1 328 ? 40.890 -9.293 19.347 1.00 28.69 328 ASN A CA 1
ATOM 2727 C C . ASN A 1 328 ? 42.232 -9.558 20.047 1.00 28.69 328 ASN A C 1
ATOM 2729 O O . ASN A 1 328 ? 43.282 -9.595 19.403 1.00 28.69 328 ASN A O 1
ATOM 2733 N N . LYS A 1 329 ? 42.201 -9.761 21.373 1.00 27.78 329 LYS A N 1
ATOM 2734 C CA . LYS A 1 329 ? 43.268 -10.447 22.105 1.00 27.78 329 LYS A CA 1
ATOM 2735 C C . LYS A 1 329 ? 43.347 -11.853 21.519 1.00 27.78 329 LYS A C 1
ATOM 2737 O O . LYS A 1 329 ? 42.608 -12.750 21.915 1.00 27.78 329 LYS A O 1
ATOM 2742 N N . LYS A 1 330 ? 44.223 -12.012 20.521 1.00 27.92 330 LYS A N 1
ATOM 2743 C CA . LYS A 1 330 ? 44.591 -13.297 19.929 1.00 27.92 330 LYS A CA 1
ATOM 2744 C C . LYS A 1 330 ? 45.146 -14.183 21.043 1.00 27.92 330 LYS A C 1
ATOM 2746 O O . LYS A 1 330 ? 46.338 -14.125 21.337 1.00 27.92 330 LYS A O 1
ATOM 2751 N N . ASN A 1 331 ? 44.297 -15.014 21.643 1.00 26.94 331 ASN A N 1
ATOM 2752 C CA . ASN A 1 331 ? 44.749 -16.089 22.514 1.00 26.94 331 ASN A CA 1
ATOM 2753 C C . ASN A 1 331 ? 45.494 -17.121 21.659 1.00 26.94 331 ASN A C 1
ATOM 2755 O O . ASN A 1 331 ? 44.916 -18.096 21.186 1.00 26.94 331 ASN A O 1
ATOM 2759 N N . LYS A 1 332 ? 46.803 -16.901 21.474 1.00 30.17 332 LYS A N 1
ATOM 2760 C CA . LYS A 1 332 ? 47.756 -17.948 21.096 1.00 30.17 332 LYS A CA 1
ATOM 2761 C C . LYS A 1 332 ? 47.759 -19.010 22.206 1.00 30.17 332 LYS A C 1
ATOM 2763 O O . LYS A 1 332 ? 48.570 -18.946 23.125 1.00 30.17 332 LYS A O 1
ATOM 2768 N N . LYS A 1 333 ? 46.874 -20.000 22.107 1.00 27.41 333 LYS A N 1
ATOM 2769 C CA . LYS A 1 333 ? 47.107 -21.347 22.640 1.00 27.41 333 LYS A CA 1
ATOM 2770 C C . LYS A 1 333 ? 46.738 -22.370 21.572 1.00 27.41 333 LYS A C 1
ATOM 2772 O O . LYS A 1 333 ? 45.782 -22.190 20.824 1.00 27.41 333 LYS A O 1
ATOM 2777 N N . SER A 1 334 ? 47.584 -23.382 21.456 1.00 25.56 334 SER A N 1
ATOM 2778 C CA . SER A 1 334 ? 47.591 -24.376 20.389 1.00 25.56 334 SER A CA 1
ATOM 2779 C C . SER A 1 334 ? 46.404 -25.338 20.466 1.00 25.56 334 SER A C 1
ATOM 2781 O O . SER A 1 334 ? 45.980 -25.740 21.547 1.00 25.56 334 SER A O 1
ATOM 2783 N N . LYS A 1 335 ? 45.925 -25.753 19.287 1.00 24.67 335 LYS A N 1
ATOM 2784 C CA . LYS A 1 335 ? 45.167 -26.995 19.071 1.00 24.67 335 LYS A CA 1
ATOM 2785 C C . LYS A 1 335 ? 45.598 -27.670 17.763 1.00 24.67 335 LYS A C 1
ATOM 2787 O O . LYS A 1 335 ? 44.808 -27.860 16.845 1.00 24.67 335 LYS A O 1
ATOM 2792 N N . THR A 1 336 ? 46.872 -28.043 17.691 1.00 24.48 336 THR A N 1
ATOM 2793 C CA . THR A 1 336 ? 47.239 -29.307 17.037 1.00 24.48 336 THR A CA 1
ATOM 2794 C C . THR A 1 336 ? 46.732 -30.479 17.895 1.00 24.48 336 THR A C 1
ATOM 2796 O O . THR A 1 336 ? 46.425 -30.282 19.070 1.00 24.48 336 THR A O 1
ATOM 2799 N N . SER A 1 337 ? 46.579 -31.659 17.281 1.00 26.92 337 SER A N 1
ATOM 2800 C CA . SER A 1 337 ? 46.198 -32.939 17.917 1.00 26.92 337 SER A CA 1
ATOM 2801 C C . SER A 1 337 ? 45.017 -32.910 18.911 1.00 26.92 337 SER A C 1
ATOM 2803 O O . SER A 1 337 ? 45.192 -32.984 20.125 1.00 26.92 337 SER A O 1
ATOM 2805 N N . LYS A 1 338 ? 43.787 -32.920 18.366 1.00 27.91 338 LYS A N 1
ATOM 2806 C CA . LYS A 1 338 ? 42.720 -33.849 18.815 1.00 27.91 338 LYS A CA 1
ATOM 2807 C C . LYS A 1 338 ? 41.599 -34.043 17.770 1.00 27.91 338 LYS A C 1
ATOM 2809 O O . LYS A 1 338 ? 40.427 -33.774 18.017 1.00 27.91 338 LYS A O 1
ATOM 2814 N N . LYS A 1 339 ? 41.986 -34.528 16.582 1.00 28.03 339 LYS A N 1
ATOM 2815 C CA . LYS A 1 339 ? 41.302 -35.716 16.036 1.00 28.03 339 LYS A CA 1
ATOM 2816 C C . LYS A 1 339 ? 41.758 -36.915 16.876 1.00 28.03 339 LYS A C 1
ATOM 2818 O O . LYS A 1 339 ? 42.805 -36.802 17.508 1.00 28.03 339 LYS A O 1
ATOM 2823 N N . ASP A 1 340 ? 40.985 -37.997 16.853 1.00 25.88 340 ASP A N 1
ATOM 2824 C CA . ASP A 1 340 ? 41.310 -39.274 17.506 1.00 25.88 340 ASP A CA 1
ATOM 2825 C C . ASP A 1 340 ? 41.348 -39.110 19.056 1.00 25.88 340 ASP A C 1
ATOM 2827 O O . ASP A 1 340 ? 42.229 -38.486 19.641 1.00 25.88 340 ASP A O 1
ATOM 2831 N N . ASN A 1 341 ? 40.318 -39.488 19.818 1.00 25.08 341 ASN A N 1
ATOM 2832 C CA . ASN A 1 341 ? 39.485 -40.682 19.701 1.00 25.08 341 ASN A CA 1
ATOM 2833 C C . ASN A 1 341 ? 37.986 -40.402 19.923 1.00 25.08 341 ASN A C 1
ATOM 2835 O O . ASN A 1 341 ? 37.585 -39.878 20.961 1.00 25.08 341 ASN A O 1
ATOM 2839 N N . LEU A 1 342 ? 37.157 -40.837 18.966 1.00 29.72 342 LEU A N 1
ATOM 2840 C CA . LEU A 1 342 ? 35.750 -41.227 19.193 1.00 29.72 342 LEU A CA 1
ATOM 2841 C C . LEU A 1 342 ? 35.505 -42.713 18.826 1.00 29.72 342 LEU A C 1
ATOM 2843 O O . LEU A 1 342 ? 34.396 -43.218 18.952 1.00 29.72 342 LEU A O 1
ATOM 2847 N N . ASN A 1 343 ? 36.574 -43.418 18.438 1.00 31.75 343 ASN A N 1
ATOM 2848 C CA . ASN A 1 343 ? 36.727 -44.870 18.510 1.00 31.75 343 ASN A CA 1
ATOM 2849 C C . ASN A 1 343 ? 37.758 -45.156 19.612 1.00 31.75 343 ASN A C 1
ATOM 2851 O O . ASN A 1 343 ? 38.648 -44.335 19.800 1.00 31.75 343 ASN A O 1
ATOM 2855 N N . GLN A 1 344 ? 37.652 -46.300 20.297 1.00 27.45 344 GLN A N 1
ATOM 2856 C CA . GLN A 1 344 ? 38.296 -46.587 21.594 1.00 27.45 344 GLN A CA 1
ATOM 2857 C C . GLN A 1 344 ? 37.834 -45.631 22.723 1.00 27.45 344 GLN A C 1
ATOM 2859 O O . GLN A 1 344 ? 38.329 -44.514 22.827 1.00 27.45 344 GLN A O 1
ATOM 2864 N N . LYS A 1 345 ? 36.919 -45.961 23.647 1.00 34.88 345 LYS A N 1
ATOM 2865 C CA . LYS A 1 345 ? 35.922 -47.049 23.795 1.00 34.88 345 LYS A CA 1
ATOM 2866 C C . LYS A 1 345 ? 36.345 -48.508 23.568 1.00 34.88 345 LYS A C 1
ATOM 2868 O O . LYS A 1 345 ? 35.565 -49.317 23.086 1.00 34.88 345 LYS A O 1
ATOM 2873 N N . TYR A 1 346 ? 37.585 -48.792 23.929 1.00 29.56 346 TYR A N 1
ATOM 2874 C CA . TYR A 1 346 ? 38.175 -50.083 24.279 1.00 29.56 346 TYR A CA 1
ATOM 2875 C C . TYR A 1 346 ? 39.462 -49.716 25.031 1.00 29.56 346 TYR A C 1
ATOM 2877 O O . TYR A 1 346 ? 40.073 -48.696 24.707 1.00 29.56 346 TYR A O 1
ATOM 2885 N N . ASN A 1 347 ? 39.846 -50.516 26.023 1.00 26.94 347 ASN A N 1
ATOM 2886 C CA . ASN A 1 347 ? 41.027 -50.308 26.871 1.00 26.94 347 ASN A CA 1
ATOM 2887 C C . ASN A 1 347 ? 40.922 -49.154 27.896 1.00 26.94 347 ASN A C 1
ATOM 2889 O O . ASN A 1 347 ? 41.925 -48.521 28.211 1.00 26.94 347 ASN A O 1
ATOM 2893 N N . ASP A 1 348 ? 39.760 -48.996 28.546 1.00 26.80 348 ASP A N 1
ATOM 2894 C CA . ASP A 1 348 ? 39.729 -48.612 29.977 1.00 26.80 348 ASP A CA 1
ATOM 2895 C C . ASP A 1 348 ? 40.168 -49.819 30.848 1.00 26.80 348 ASP A C 1
ATOM 2897 O O . ASP A 1 348 ? 39.491 -50.255 31.774 1.00 26.80 348 ASP A O 1
ATOM 2901 N N . GLU A 1 349 ? 41.326 -50.388 30.508 1.00 30.22 349 GLU A N 1
ATOM 2902 C CA . GLU A 1 349 ? 42.037 -51.423 31.256 1.00 30.22 349 GLU A CA 1
ATOM 2903 C C . GLU A 1 349 ? 43.537 -51.127 31.183 1.00 30.22 349 GLU A C 1
ATOM 2905 O O . GLU A 1 349 ? 44.258 -51.685 30.359 1.00 30.22 349 GLU A O 1
ATOM 2910 N N . GLN A 1 350 ? 44.009 -50.236 32.057 1.00 25.97 350 GLN A N 1
ATOM 2911 C CA . GLN A 1 350 ? 45.105 -50.530 32.989 1.00 25.97 350 GLN A CA 1
ATOM 2912 C C . GLN A 1 350 ? 45.470 -49.301 33.828 1.00 25.97 350 GLN A C 1
ATOM 2914 O O . GLN A 1 350 ? 45.659 -48.213 33.305 1.00 25.97 350 GLN A O 1
ATOM 2919 N N . MET A 1 351 ? 45.609 -49.553 35.133 1.00 24.92 351 MET A N 1
ATOM 2920 C CA . MET A 1 351 ? 46.448 -48.857 36.122 1.00 24.92 351 MET A CA 1
ATOM 2921 C C . MET A 1 351 ? 46.375 -47.313 36.168 1.00 24.92 351 MET A C 1
ATOM 2923 O O . MET A 1 351 ? 46.819 -46.606 35.278 1.00 24.92 351 MET A O 1
ATOM 2927 N N . LYS A 1 352 ? 45.745 -46.731 37.196 1.00 25.80 352 LYS A N 1
ATOM 2928 C CA . LYS A 1 352 ? 46.229 -46.619 38.596 1.00 25.80 352 LYS A CA 1
ATOM 2929 C C . LYS A 1 352 ? 47.438 -45.687 38.780 1.00 25.80 352 LYS A C 1
ATOM 2931 O O . LYS A 1 352 ? 48.369 -45.681 37.992 1.00 25.80 352 LYS A O 1
ATOM 2936 N N . GLU A 1 353 ? 47.439 -45.105 39.981 1.00 24.81 353 GLU A N 1
ATOM 2937 C CA . GLU A 1 353 ? 48.592 -44.635 40.761 1.00 24.81 353 GLU A CA 1
ATOM 2938 C C . GLU A 1 353 ? 49.239 -43.275 40.446 1.00 24.81 353 GLU A C 1
ATOM 2940 O O . GLU A 1 353 ? 49.546 -42.933 39.312 1.00 24.81 353 GLU A O 1
ATOM 2945 N N . LYS A 1 354 ? 49.560 -42.607 41.568 1.00 24.64 354 LYS A N 1
ATOM 2946 C CA . LYS A 1 354 ? 50.610 -41.602 41.796 1.00 24.64 354 LYS A CA 1
ATOM 2947 C C . LYS A 1 354 ? 50.435 -40.201 41.166 1.00 24.64 354 LYS A C 1
ATOM 2949 O O . LYS A 1 354 ? 50.216 -40.052 39.975 1.00 24.64 354 LYS A O 1
ATOM 2954 N N . ASP A 1 355 ? 50.606 -39.110 41.918 1.00 24.08 355 ASP A N 1
ATOM 2955 C CA . ASP A 1 355 ? 50.539 -38.974 43.383 1.00 24.08 355 ASP A CA 1
ATOM 2956 C C . ASP A 1 355 ? 50.342 -37.500 43.816 1.00 24.08 355 ASP A C 1
ATOM 2958 O O . ASP A 1 355 ? 50.373 -36.584 42.997 1.00 24.08 355 ASP A O 1
ATOM 2962 N N . ASN A 1 356 ? 50.154 -37.302 45.124 1.00 23.62 356 ASN A N 1
ATOM 2963 C CA . ASN A 1 356 ? 50.601 -36.164 45.951 1.00 23.62 356 ASN A CA 1
ATOM 2964 C C . ASN A 1 356 ? 51.540 -35.116 45.265 1.00 23.62 356 ASN A C 1
ATOM 2966 O O . ASN A 1 356 ? 52.500 -35.489 44.603 1.00 23.62 356 ASN A O 1
ATOM 2970 N N . ASN A 1 357 ? 51.488 -33.792 45.518 1.00 24.61 357 ASN A N 1
ATOM 2971 C CA . ASN A 1 357 ? 51.194 -33.110 46.792 1.00 24.61 357 ASN A CA 1
ATOM 2972 C C . ASN A 1 357 ? 51.195 -31.551 46.679 1.00 24.61 357 ASN A C 1
ATOM 2974 O O . ASN A 1 357 ? 51.892 -31.017 45.825 1.00 24.61 357 ASN A O 1
ATOM 2978 N N . LYS A 1 358 ? 50.621 -30.860 47.692 1.00 24.70 358 LYS A N 1
ATOM 2979 C CA . LYS A 1 358 ? 50.967 -29.493 48.214 1.00 24.70 358 LYS A CA 1
ATOM 2980 C C . LYS A 1 358 ? 50.859 -28.233 47.302 1.00 24.70 358 LYS A C 1
ATOM 2982 O O . LYS A 1 358 ? 50.872 -28.332 46.088 1.00 24.70 358 LYS A O 1
ATOM 2987 N N . LYS A 1 359 ? 50.889 -26.986 47.828 1.00 26.86 359 LYS A N 1
ATOM 2988 C CA . LYS A 1 359 ? 50.186 -26.294 48.961 1.00 26.86 359 LYS A CA 1
ATOM 2989 C C . LYS A 1 359 ? 50.613 -24.794 48.997 1.00 26.86 359 LYS A C 1
ATOM 2991 O O . LYS A 1 359 ? 51.609 -24.467 48.372 1.00 26.86 359 LYS A O 1
ATOM 2996 N N . ILE A 1 360 ? 49.968 -23.973 49.855 1.00 27.67 360 ILE A N 1
ATOM 2997 C CA . ILE A 1 360 ? 50.498 -22.713 50.477 1.00 27.67 360 ILE A CA 1
ATOM 2998 C C . ILE A 1 360 ? 50.580 -21.482 49.517 1.00 27.67 360 ILE A C 1
ATOM 3000 O O . ILE A 1 360 ? 51.287 -21.529 48.526 1.00 27.67 360 ILE A O 1
ATOM 3004 N N . GLN A 1 361 ? 49.698 -20.460 49.635 1.00 25.80 361 GLN A N 1
ATOM 3005 C CA . GLN A 1 361 ? 49.712 -19.261 50.541 1.00 25.80 361 GLN A CA 1
ATOM 3006 C C . GLN A 1 361 ? 50.600 -18.092 50.007 1.00 25.80 361 GLN A C 1
ATOM 3008 O O . GLN A 1 361 ? 51.500 -18.359 49.229 1.00 25.80 361 GLN A O 1
ATOM 3013 N N . ASN A 1 362 ? 50.456 -16.793 50.351 1.00 25.06 362 ASN A N 1
ATOM 3014 C CA . ASN A 1 362 ? 49.489 -16.011 51.163 1.00 25.06 362 ASN A CA 1
ATOM 3015 C C . ASN A 1 362 ? 49.649 -14.482 50.885 1.00 25.06 362 ASN A C 1
ATOM 3017 O O . ASN A 1 362 ? 50.792 -14.060 50.779 1.00 25.06 362 ASN A O 1
ATOM 3021 N N . LYS A 1 363 ? 48.563 -13.677 51.003 1.00 26.08 363 LYS A N 1
ATOM 3022 C CA . LYS A 1 363 ? 48.521 -12.279 51.564 1.00 26.08 363 LYS A CA 1
ATOM 3023 C C . LYS A 1 363 ? 49.368 -11.156 50.874 1.00 26.08 363 LYS A C 1
ATOM 3025 O O . LYS A 1 363 ? 50.191 -11.459 50.029 1.00 26.08 363 LYS A O 1
ATOM 3030 N N . ASN A 1 364 ? 49.232 -9.834 51.120 1.00 24.20 364 ASN A N 1
ATOM 3031 C CA . ASN A 1 364 ? 48.287 -8.968 51.877 1.00 24.20 364 ASN A CA 1
ATOM 3032 C C . ASN A 1 364 ? 48.377 -7.488 51.379 1.00 24.20 364 ASN A C 1
ATOM 3034 O O . ASN A 1 364 ? 49.491 -7.071 51.101 1.00 24.20 364 ASN A O 1
ATOM 3038 N N . ASN A 1 365 ? 47.277 -6.707 51.467 1.00 23.72 365 ASN A N 1
ATOM 3039 C CA . ASN A 1 365 ? 47.166 -5.249 51.802 1.00 23.72 365 ASN A CA 1
ATOM 3040 C C . ASN A 1 365 ? 48.006 -4.183 51.003 1.00 23.72 365 ASN A C 1
ATOM 3042 O O . ASN A 1 365 ? 48.858 -4.549 50.210 1.00 23.72 365 ASN A O 1
ATOM 3046 N N . VAL A 1 366 ? 47.826 -2.844 51.086 1.00 25.41 366 VAL A N 1
ATOM 3047 C CA . VAL A 1 366 ? 46.926 -1.927 51.849 1.00 25.41 366 VAL A CA 1
ATOM 3048 C C . VAL A 1 366 ? 46.547 -0.667 51.002 1.00 25.41 366 VAL A C 1
ATOM 3050 O O . VAL A 1 366 ? 46.926 -0.586 49.839 1.00 25.41 366 VAL A O 1
ATOM 3053 N N . ASN A 1 367 ? 45.772 0.258 51.591 1.00 24.30 367 ASN A N 1
ATOM 3054 C CA . ASN A 1 367 ? 45.127 1.509 51.105 1.00 24.30 367 ASN A CA 1
ATOM 3055 C C . ASN A 1 367 ? 46.064 2.624 50.492 1.00 24.30 367 ASN A C 1
ATOM 3057 O O . ASN A 1 367 ? 47.226 2.334 50.243 1.00 24.30 367 ASN A O 1
ATOM 3061 N N . ASN A 1 368 ? 45.705 3.908 50.210 1.00 23.41 368 ASN A N 1
ATOM 3062 C CA . ASN A 1 368 ? 44.682 4.860 50.743 1.00 23.41 368 ASN A CA 1
ATOM 3063 C C . ASN A 1 368 ? 44.367 6.076 49.796 1.00 23.41 368 ASN A C 1
ATOM 3065 O O . ASN A 1 368 ? 45.160 6.386 48.914 1.00 23.41 368 ASN A O 1
ATOM 3069 N N . ASP A 1 369 ? 43.257 6.784 50.085 1.00 22.97 369 ASP A N 1
ATOM 3070 C CA . ASP A 1 369 ? 43.009 8.259 50.052 1.00 22.97 369 ASP A CA 1
ATOM 3071 C C . ASP A 1 369 ? 42.850 9.187 48.798 1.00 22.97 369 ASP A C 1
ATOM 3073 O O . ASP A 1 369 ? 43.790 9.490 48.074 1.00 22.97 369 ASP A O 1
ATOM 3077 N N . ASN A 1 370 ? 41.652 9.818 48.762 1.00 23.72 370 ASN A N 1
ATOM 3078 C CA . ASN A 1 370 ? 41.312 11.274 48.735 1.00 23.72 370 ASN A CA 1
ATOM 3079 C C . ASN A 1 370 ? 41.350 12.208 47.484 1.00 23.72 370 ASN A C 1
ATOM 3081 O O . ASN A 1 370 ? 42.409 12.586 47.004 1.00 23.72 370 ASN A O 1
ATOM 3085 N N . ASN A 1 371 ? 40.152 12.776 47.200 1.00 23.80 371 ASN A N 1
ATOM 3086 C CA . ASN A 1 371 ? 39.788 14.174 46.818 1.00 23.80 371 ASN A CA 1
ATOM 3087 C C . ASN A 1 371 ? 40.364 14.809 45.510 1.00 23.80 371 ASN A C 1
ATOM 3089 O O . ASN A 1 371 ? 41.367 14.364 44.977 1.00 23.80 371 ASN A O 1
ATOM 3093 N N . SER A 1 372 ? 39.771 15.846 44.878 1.00 22.88 372 SER A N 1
ATOM 3094 C CA . SER A 1 372 ? 38.746 16.835 45.305 1.00 22.88 372 SER A CA 1
ATOM 3095 C C . SER A 1 372 ? 37.889 17.385 44.127 1.00 22.88 372 SER A C 1
ATOM 3097 O O . SER A 1 372 ? 38.366 17.363 43.002 1.00 22.88 372 SER A O 1
ATOM 3099 N N . ASN A 1 373 ? 36.688 17.928 44.424 1.00 22.81 373 ASN A N 1
ATOM 3100 C CA . ASN A 1 373 ? 36.104 19.261 44.069 1.00 22.81 373 ASN A CA 1
ATOM 3101 C C . ASN A 1 373 ? 36.344 19.927 42.672 1.00 22.81 373 ASN A C 1
ATOM 3103 O O . ASN A 1 373 ? 37.436 19.834 42.133 1.00 22.81 373 ASN A O 1
ATOM 3107 N N . ASN A 1 374 ? 35.469 20.773 42.078 1.00 22.25 374 ASN A N 1
ATOM 3108 C CA . ASN A 1 374 ? 34.091 21.261 42.366 1.00 22.25 374 ASN A CA 1
ATOM 3109 C C . ASN A 1 374 ? 33.537 22.135 41.192 1.00 22.25 374 ASN A C 1
ATOM 3111 O O . ASN A 1 374 ? 34.343 22.833 40.590 1.00 22.25 374 ASN A O 1
ATOM 3115 N N . ASN A 1 375 ? 32.193 22.228 41.035 1.00 22.61 375 ASN A N 1
ATOM 3116 C CA . ASN A 1 375 ? 31.361 23.417 40.634 1.00 22.61 375 ASN A CA 1
ATOM 3117 C C . ASN A 1 375 ? 31.634 24.134 39.265 1.00 22.61 375 ASN A C 1
ATOM 3119 O O . ASN A 1 375 ? 32.683 23.924 38.676 1.00 22.61 375 ASN A O 1
ATOM 3123 N N . TYR A 1 376 ? 30.816 25.019 38.646 1.00 21.86 376 TYR A N 1
ATOM 3124 C CA . TYR A 1 376 ? 29.383 25.466 38.633 1.00 21.86 376 TYR A CA 1
ATOM 3125 C C . TYR A 1 376 ? 29.162 26.296 37.311 1.00 21.86 376 TYR A C 1
ATOM 3127 O O . TYR A 1 376 ? 30.141 26.471 36.589 1.00 21.86 376 TYR A O 1
ATOM 3135 N N . TYR A 1 377 ? 28.017 26.855 36.858 1.00 21.70 377 TYR A N 1
ATOM 3136 C CA . TYR A 1 377 ? 26.602 27.013 37.308 1.00 21.70 377 TYR A CA 1
ATOM 3137 C C . TYR A 1 377 ? 25.636 26.622 36.118 1.00 21.70 377 TYR A C 1
ATOM 3139 O O . TYR A 1 377 ? 26.017 25.685 35.420 1.00 21.70 377 TYR A O 1
ATOM 3147 N N . SER A 1 378 ? 24.387 27.050 35.795 1.00 22.28 378 SER A N 1
ATOM 3148 C CA . SER A 1 378 ? 23.491 28.233 36.012 1.00 22.28 378 SER A CA 1
ATOM 3149 C C . SER A 1 378 ? 23.920 29.533 35.267 1.00 22.28 378 SER A C 1
ATOM 3151 O O . SER A 1 378 ? 25.122 29.746 35.126 1.00 22.28 378 SER A O 1
ATOM 3153 N N . ASP A 1 379 ? 23.075 30.425 34.693 1.00 21.83 379 ASP A N 1
ATOM 3154 C CA . ASP A 1 379 ? 21.598 30.563 34.464 1.00 21.83 379 ASP A CA 1
ATOM 3155 C C . ASP A 1 379 ? 21.325 31.711 33.426 1.00 21.83 379 ASP A C 1
ATOM 3157 O O . ASP A 1 379 ? 22.263 32.445 33.128 1.00 21.83 379 ASP A O 1
ATOM 3161 N N . SER A 1 380 ? 20.131 32.049 32.875 1.00 23.33 380 SER A N 1
ATOM 3162 C CA . SER A 1 380 ? 18.841 31.363 32.566 1.00 23.33 380 SER A CA 1
ATOM 3163 C C . SER A 1 380 ? 17.898 32.277 31.704 1.00 23.33 380 SER A C 1
ATOM 3165 O O . SER A 1 380 ? 18.133 33.478 31.643 1.00 23.33 380 SER A O 1
ATOM 3167 N N . ASN A 1 381 ? 16.804 31.724 31.132 1.00 22.72 381 ASN A N 1
ATOM 3168 C CA . ASN A 1 381 ? 15.521 32.363 30.702 1.00 22.72 381 ASN A CA 1
ATOM 3169 C C . ASN A 1 381 ? 15.443 33.497 29.629 1.00 22.72 381 ASN A C 1
ATOM 3171 O O . ASN A 1 381 ? 16.140 34.502 29.690 1.00 22.72 381 ASN A O 1
ATOM 3175 N N . GLY A 1 382 ? 14.445 33.401 28.723 1.00 21.91 382 GLY A N 1
ATOM 3176 C CA . GLY A 1 382 ? 13.984 34.479 27.815 1.00 21.91 382 GLY A CA 1
ATOM 3177 C C . GLY A 1 382 ? 12.922 34.030 26.779 1.00 21.91 382 GLY A C 1
ATOM 3178 O O . GLY A 1 382 ? 13.123 33.033 26.094 1.00 21.91 382 GLY A O 1
ATOM 3179 N N . HIS A 1 383 ? 11.786 34.738 26.673 1.00 23.55 383 HIS A N 1
ATOM 3180 C CA . HIS A 1 383 ? 10.671 34.490 25.718 1.00 23.55 383 HIS A CA 1
ATOM 3181 C C . HIS A 1 383 ? 10.873 35.259 24.369 1.00 23.55 383 HIS A C 1
ATOM 3183 O O . HIS A 1 383 ? 11.859 35.978 24.256 1.00 23.55 383 HIS A O 1
ATOM 3189 N N . LEU A 1 384 ? 10.048 35.201 23.298 1.00 22.05 384 LEU A N 1
ATOM 3190 C CA . LEU A 1 384 ? 8.620 34.841 23.115 1.00 22.05 384 LEU A CA 1
ATOM 3191 C C . LEU A 1 384 ? 8.273 34.530 21.625 1.00 22.05 384 LEU A C 1
ATOM 3193 O O . LEU A 1 384 ? 8.856 35.156 20.749 1.00 22.05 384 LEU A O 1
ATOM 3197 N N . SER A 1 385 ? 7.217 33.725 21.372 1.00 24.48 385 SER A N 1
ATOM 3198 C CA . SER A 1 385 ? 6.288 33.743 20.191 1.00 24.48 385 SER A CA 1
ATOM 3199 C C . SER A 1 385 ? 6.802 33.553 18.740 1.00 24.48 385 SER A C 1
ATOM 3201 O O . SER A 1 385 ? 7.918 33.927 18.422 1.00 24.48 385 SER A O 1
ATOM 3203 N N . SER A 1 386 ? 6.011 33.106 17.746 1.00 30.27 386 SER A N 1
ATOM 3204 C CA . SER A 1 386 ? 4.758 32.303 17.630 1.00 30.27 386 SER A CA 1
ATOM 3205 C C . SER A 1 386 ? 4.423 32.167 16.109 1.00 30.27 386 SER A C 1
ATOM 3207 O O . SER A 1 386 ? 5.037 32.866 15.311 1.00 30.27 386 SER A O 1
ATOM 3209 N N . THR A 1 387 ? 3.505 31.352 15.563 1.00 34.34 387 THR A N 1
ATOM 3210 C CA . THR A 1 387 ? 2.624 30.266 16.056 1.00 34.34 387 THR A CA 1
ATOM 3211 C C . THR A 1 387 ? 2.216 29.363 14.872 1.00 34.34 387 THR A C 1
ATOM 3213 O O . THR A 1 387 ? 2.043 29.850 13.758 1.00 34.34 387 THR A O 1
ATOM 3216 N N . SER A 1 388 ? 1.916 28.081 15.116 1.00 28.92 388 SER A N 1
ATOM 3217 C CA . SER A 1 388 ? 0.895 27.300 14.370 1.00 28.92 388 SER A CA 1
ATOM 3218 C C . SER A 1 388 ? 0.421 26.126 15.239 1.00 28.92 388 SER A C 1
ATOM 3220 O O . SER A 1 388 ? 0.529 24.954 14.883 1.00 28.92 388 SER A O 1
ATOM 3222 N N . ASN A 1 389 ? -0.042 26.462 16.446 1.00 35.19 389 ASN A N 1
ATOM 3223 C CA . ASN A 1 389 ? -0.387 25.505 17.496 1.00 35.19 389 ASN A CA 1
ATOM 3224 C C . ASN A 1 389 ? -1.859 25.081 17.384 1.00 35.19 389 ASN A C 1
ATOM 3226 O O . ASN A 1 389 ? -2.730 25.911 17.146 1.00 35.19 389 ASN A O 1
ATOM 3230 N N . VAL A 1 390 ? -2.137 23.791 17.599 1.00 44.22 390 VAL A N 1
ATOM 3231 C CA . VAL A 1 390 ? -3.488 23.196 17.471 1.00 44.22 390 VAL A CA 1
ATOM 3232 C C . VAL A 1 390 ? -4.104 22.803 18.828 1.00 44.22 390 VAL A C 1
ATOM 3234 O O . VAL A 1 390 ? -5.279 22.454 18.888 1.00 44.22 390 VAL A O 1
ATOM 3237 N N . LEU A 1 391 ? -3.342 22.847 19.932 1.00 40.16 391 LEU A N 1
ATOM 3238 C CA . LEU A 1 391 ? -3.764 22.292 21.232 1.00 40.16 391 LEU A CA 1
ATOM 3239 C C . LEU A 1 391 ? -3.327 23.088 22.479 1.00 40.16 391 LEU A C 1
ATOM 3241 O O . LEU A 1 391 ? -3.088 22.509 23.537 1.00 40.16 391 LEU A O 1
ATOM 3245 N N . GLU A 1 392 ? -3.290 24.419 22.408 1.00 33.06 392 GLU A N 1
ATOM 3246 C CA . GLU A 1 392 ? -3.324 25.223 23.639 1.00 33.06 392 GLU A CA 1
ATOM 3247 C C . GLU A 1 392 ? -4.784 25.417 24.080 1.00 33.06 392 GLU A C 1
ATOM 3249 O O . GLU A 1 392 ? -5.609 25.959 23.353 1.00 33.06 392 GLU A O 1
ATOM 3254 N N . ASN A 1 393 ? -5.092 24.881 25.267 1.00 37.12 393 ASN A N 1
ATOM 3255 C CA . ASN A 1 393 ? -6.408 24.785 25.906 1.00 37.12 393 ASN A CA 1
ATOM 3256 C C . ASN A 1 393 ? -7.526 24.131 25.068 1.00 37.12 393 ASN A C 1
ATOM 3258 O O . ASN A 1 393 ? -8.325 24.811 24.428 1.00 37.12 393 ASN A O 1
ATOM 3262 N N . MET A 1 394 ? -7.706 22.808 25.213 1.00 41.56 394 MET A N 1
ATOM 3263 C CA . MET A 1 394 ? -8.923 22.122 24.734 1.00 41.56 394 MET A CA 1
ATOM 3264 C C . MET A 1 394 ? -10.216 22.765 25.263 1.00 41.56 394 MET A C 1
ATOM 3266 O O . MET A 1 394 ? -11.188 22.845 24.522 1.00 41.56 394 MET A O 1
ATOM 3270 N N . GLU A 1 395 ? -10.247 23.237 26.514 1.00 37.94 395 GLU A N 1
ATOM 3271 C CA . GLU A 1 395 ? -11.429 23.920 27.060 1.00 37.94 395 GLU A CA 1
ATOM 3272 C C . GLU A 1 395 ? -11.721 25.232 26.321 1.00 37.94 395 GLU A C 1
ATOM 3274 O O . GLU A 1 395 ? -12.856 25.459 25.918 1.00 37.94 395 GLU A O 1
ATOM 3279 N N . THR A 1 396 ? -10.710 26.063 26.050 1.00 41.56 396 THR A N 1
ATOM 3280 C CA . THR A 1 396 ? -10.902 27.321 25.308 1.00 41.56 396 THR A CA 1
ATOM 3281 C C . THR A 1 396 ? -11.275 27.058 23.846 1.00 41.56 396 THR A C 1
ATOM 3283 O O . THR A 1 396 ? -12.270 27.605 23.376 1.00 41.56 396 THR A O 1
ATOM 3286 N N . PHE A 1 397 ? -10.562 26.150 23.165 1.00 40.47 397 PHE A N 1
ATOM 3287 C CA . PHE A 1 397 ? -10.852 25.742 21.785 1.00 40.47 397 PHE A CA 1
ATOM 3288 C C . PHE A 1 397 ? -12.280 25.203 21.611 1.00 40.47 397 PHE A C 1
ATOM 3290 O O . PHE A 1 397 ? -12.949 25.513 20.627 1.00 40.47 397 PHE A O 1
ATOM 3297 N N . PHE A 1 398 ? -12.777 24.409 22.566 1.00 42.91 398 PHE A N 1
ATOM 3298 C CA . PHE A 1 398 ? -14.138 23.885 22.482 1.00 42.91 398 PHE A CA 1
ATOM 3299 C C . PHE A 1 398 ? -15.220 24.876 22.938 1.00 42.91 398 PHE A C 1
ATOM 3301 O O . PHE A 1 398 ? -16.343 24.764 22.455 1.00 42.91 398 PHE A O 1
ATOM 3308 N N . ASN A 1 399 ? -14.915 25.831 23.822 1.00 38.84 399 ASN A N 1
ATOM 3309 C CA . ASN A 1 399 ? -15.907 26.797 24.305 1.00 38.84 399 ASN A CA 1
ATOM 3310 C C . ASN A 1 399 ? -16.092 27.988 23.340 1.00 38.84 399 ASN A C 1
ATOM 3312 O O . ASN A 1 399 ? -17.203 28.496 23.211 1.00 38.84 399 ASN A O 1
ATOM 3316 N N . GLN A 1 400 ? -15.052 28.410 22.605 1.00 36.12 400 GLN A N 1
ATOM 3317 C CA . GLN A 1 400 ? -15.148 29.544 21.665 1.00 36.12 400 GLN A CA 1
ATOM 3318 C C . GLN A 1 400 ? -16.146 29.305 20.513 1.00 36.12 400 GLN A C 1
ATOM 3320 O O . GLN A 1 400 ? -16.849 30.229 20.100 1.00 36.12 400 GLN A O 1
ATOM 3325 N N . HIS A 1 401 ? -16.297 28.061 20.047 1.00 39.88 401 HIS A N 1
ATOM 3326 C CA . HIS A 1 401 ? -17.266 27.726 18.995 1.00 39.88 401 HIS A CA 1
ATOM 3327 C C . HIS A 1 401 ? -18.720 27.557 19.482 1.00 39.88 401 HIS A C 1
ATOM 3329 O O . HIS A 1 401 ? -19.615 27.382 18.655 1.00 39.88 401 HIS A O 1
ATOM 3335 N N . GLU A 1 402 ? -19.000 27.668 20.785 1.00 36.22 402 GLU A N 1
ATOM 3336 C CA . GLU A 1 402 ? -20.378 27.811 21.288 1.00 36.22 402 GLU A CA 1
ATOM 3337 C C . GLU A 1 402 ? -20.824 29.291 21.300 1.00 36.22 402 GLU A C 1
ATOM 3339 O O . GLU A 1 402 ? -22.008 29.580 21.121 1.00 36.22 402 GLU A O 1
ATOM 3344 N N . THR A 1 403 ? -19.888 30.245 21.407 1.00 34.41 403 THR A N 1
ATOM 3345 C CA . THR A 1 403 ? -20.187 31.691 21.407 1.00 34.41 403 THR A CA 1
ATOM 3346 C C . THR A 1 403 ? -20.449 32.296 20.023 1.00 34.41 403 THR A C 1
ATOM 3348 O O . THR A 1 403 ? -21.295 33.179 19.909 1.00 34.41 403 THR A O 1
ATOM 3351 N N . GLU A 1 404 ? -19.810 31.807 18.956 1.00 32.81 404 GLU A N 1
ATOM 3352 C CA . GLU A 1 404 ? -20.008 32.347 17.592 1.00 32.81 404 GLU A CA 1
ATOM 3353 C C . GLU A 1 404 ? -21.312 31.877 16.914 1.00 32.81 404 GLU A C 1
ATOM 3355 O O . GLU A 1 404 ? -21.728 32.444 15.909 1.00 32.81 404 GLU A O 1
ATOM 3360 N N . ASN A 1 405 ? -22.001 30.875 17.472 1.00 34.16 405 ASN A N 1
ATOM 3361 C CA . ASN A 1 405 ? -23.237 30.318 16.901 1.00 34.16 405 ASN A CA 1
ATOM 3362 C C . ASN A 1 405 ? -24.536 30.953 17.446 1.00 34.16 405 ASN A C 1
ATOM 3364 O O . ASN A 1 405 ? -25.623 30.532 17.058 1.00 34.16 405 ASN A O 1
ATOM 3368 N N . ASN A 1 406 ? -24.447 31.968 18.317 1.00 30.30 406 ASN A N 1
ATOM 3369 C CA . ASN A 1 406 ? -25.608 32.650 18.917 1.00 30.30 406 ASN A CA 1
ATOM 3370 C C . ASN A 1 406 ? -25.784 34.124 18.487 1.00 30.30 406 ASN A C 1
ATOM 3372 O O . ASN A 1 406 ? -26.649 34.817 19.021 1.00 30.30 406 ASN A O 1
ATOM 3376 N N . GLN A 1 407 ? -25.015 34.611 17.505 1.00 31.97 407 GLN A N 1
ATOM 3377 C CA . GLN A 1 407 ? -25.217 35.934 16.893 1.00 31.97 407 GLN A CA 1
ATOM 3378 C C . GLN A 1 407 ? -25.100 35.892 15.360 1.00 31.97 407 GLN A C 1
ATOM 3380 O O . GLN A 1 407 ? -24.150 36.417 14.800 1.00 31.97 407 GLN A O 1
ATOM 3385 N N . ILE A 1 408 ? -26.091 35.277 14.701 1.00 33.03 408 ILE A N 1
ATOM 3386 C CA . ILE A 1 408 ? -26.670 35.638 13.383 1.00 33.03 408 ILE A CA 1
ATOM 3387 C C . ILE A 1 408 ? -27.941 34.779 13.232 1.00 33.03 408 ILE A C 1
ATOM 3389 O O . ILE A 1 408 ? -27.883 33.651 12.759 1.00 33.03 408 ILE A O 1
ATOM 3393 N N . ASN A 1 409 ? -29.074 35.277 13.753 1.00 27.72 409 ASN A N 1
ATOM 3394 C CA . ASN A 1 409 ? -30.455 34.859 13.432 1.00 27.72 409 ASN A CA 1
ATOM 3395 C C . ASN A 1 409 ? -31.474 35.593 14.338 1.00 27.72 409 ASN A C 1
ATOM 3397 O O . ASN A 1 409 ? -31.924 35.020 15.323 1.00 27.72 409 ASN A O 1
ATOM 3401 N N . HIS A 1 410 ? -31.810 36.859 14.030 1.00 25.66 410 HIS A N 1
ATOM 3402 C CA . HIS A 1 410 ? -33.183 37.422 14.105 1.00 25.66 410 HIS A CA 1
ATOM 3403 C C . HIS A 1 410 ? -33.251 38.948 13.854 1.00 25.66 410 HIS A C 1
ATOM 3405 O O . HIS A 1 410 ? -33.513 39.742 14.752 1.00 25.66 410 HIS A O 1
ATOM 3411 N N . SER A 1 411 ? -33.080 39.340 12.591 1.00 24.47 411 SER A N 1
ATOM 3412 C CA . SER A 1 411 ? -33.659 40.529 11.930 1.00 24.47 411 SER A CA 1
ATOM 3413 C C . SER A 1 411 ? -33.194 40.473 10.459 1.00 24.47 411 SER A C 1
ATOM 3415 O O . SER A 1 411 ? -32.060 40.085 10.202 1.00 24.47 411 SER A O 1
ATOM 3417 N N . HIS A 1 412 ? -34.003 40.707 9.422 1.00 26.14 412 HIS A N 1
ATOM 3418 C CA . HIS A 1 412 ? -35.282 41.415 9.312 1.00 26.14 412 HIS A CA 1
ATOM 3419 C C . HIS A 1 412 ? -36.293 40.689 8.389 1.00 26.14 412 HIS A C 1
ATOM 3421 O O . HIS A 1 412 ? -35.909 40.143 7.360 1.00 26.14 412 HIS A O 1
ATOM 3427 N N . ASN A 1 413 ? -37.593 40.805 8.695 1.00 24.80 413 ASN A N 1
ATOM 3428 C CA . ASN A 1 413 ? -38.642 40.965 7.668 1.00 24.80 413 ASN A CA 1
ATOM 3429 C C . ASN A 1 413 ? -38.649 42.461 7.237 1.00 24.80 413 ASN A C 1
ATOM 3431 O O . ASN A 1 413 ? -38.177 43.301 8.006 1.00 24.80 413 ASN A O 1
ATOM 3435 N N . THR A 1 414 ? -39.155 42.904 6.078 1.00 24.64 414 THR A N 1
ATOM 3436 C CA . THR A 1 414 ? -40.311 42.436 5.273 1.00 24.64 414 THR A CA 1
ATOM 3437 C C . THR A 1 414 ? -40.254 43.067 3.861 1.00 24.64 414 THR A C 1
ATOM 3439 O O . THR A 1 414 ? -39.681 44.142 3.775 1.00 24.64 414 THR A O 1
ATOM 3442 N N . GLN A 1 415 ? -40.918 42.479 2.842 1.00 23.62 415 GLN A N 1
ATOM 3443 C CA . GLN A 1 415 ? -41.441 43.095 1.579 1.00 23.62 415 GLN A CA 1
ATOM 3444 C C . GLN A 1 415 ? -40.500 44.003 0.725 1.00 23.62 415 GLN A C 1
ATOM 3446 O O . GLN A 1 415 ? -39.817 44.888 1.213 1.00 23.62 415 GLN A O 1
ATOM 3451 N N . TYR A 1 416 ? -40.435 43.872 -0.604 1.00 25.61 416 TYR A N 1
ATOM 3452 C CA . TYR A 1 416 ? -41.547 44.095 -1.545 1.00 25.61 416 TYR A CA 1
ATOM 3453 C C . TYR A 1 416 ? -41.378 43.343 -2.887 1.00 25.61 416 TYR A C 1
ATOM 3455 O O . TYR A 1 416 ? -40.397 42.640 -3.118 1.00 25.61 416 TYR A O 1
ATOM 3463 N N . GLU A 1 417 ? -42.379 43.487 -3.756 1.00 25.25 417 GLU A N 1
ATOM 3464 C CA . GLU A 1 417 ? -42.499 42.919 -5.110 1.00 25.25 417 GLU A CA 1
ATOM 3465 C C . GLU A 1 417 ? -41.685 43.756 -6.153 1.00 25.25 417 GLU A C 1
ATOM 3467 O O . GLU A 1 417 ? -41.019 44.709 -5.763 1.00 25.25 417 GLU A O 1
ATOM 3472 N N . HIS A 1 418 ? -41.632 43.520 -7.478 1.00 27.08 418 HIS A N 1
ATOM 3473 C CA . HIS A 1 418 ? -42.564 42.863 -8.413 1.00 27.08 418 HIS A CA 1
ATOM 3474 C C . HIS A 1 418 ? -41.898 42.619 -9.800 1.00 27.08 418 HIS A C 1
ATOM 3476 O O . HIS A 1 418 ? -40.969 43.340 -10.158 1.00 27.08 418 HIS A O 1
ATOM 3482 N N . SER A 1 419 ? -42.460 41.723 -10.635 1.00 24.75 419 SER A N 1
ATOM 3483 C CA . SER A 1 419 ? -42.156 41.508 -12.084 1.00 24.75 419 SER A CA 1
ATOM 3484 C C . SER A 1 419 ? -40.714 41.078 -12.476 1.00 24.75 419 SER A C 1
ATOM 3486 O O . SER A 1 419 ? -39.785 41.198 -11.692 1.00 24.75 419 SER A O 1
ATOM 3488 N N . GLY A 1 420 ? -40.440 40.510 -13.662 1.00 24.02 420 GLY A N 1
ATOM 3489 C CA . GLY A 1 420 ? -41.307 40.120 -14.785 1.00 24.02 420 GLY A CA 1
ATOM 3490 C C . GLY A 1 420 ? -40.610 39.102 -15.718 1.00 24.02 420 GLY A C 1
ATOM 3491 O O . GLY A 1 420 ? -39.391 38.963 -15.690 1.00 24.02 420 GLY A O 1
ATOM 3492 N N . ALA A 1 421 ? -41.385 38.343 -16.500 1.00 24.09 421 ALA A N 1
ATOM 3493 C CA . ALA A 1 421 ? -40.929 37.158 -17.244 1.00 24.09 421 ALA A CA 1
ATOM 3494 C C . ALA A 1 421 ? -40.516 37.422 -18.715 1.00 24.09 421 ALA A C 1
ATOM 3496 O O . ALA A 1 421 ? -40.863 38.459 -19.277 1.00 24.09 421 ALA A O 1
ATOM 3497 N N . SER A 1 422 ? -39.993 36.375 -19.385 1.00 24.36 422 SER A N 1
ATOM 3498 C CA . SER A 1 422 ? -39.845 36.227 -20.863 1.00 24.36 422 SER A CA 1
ATOM 3499 C C . SER A 1 422 ? -38.697 37.036 -21.521 1.00 24.36 422 SER A C 1
ATOM 3501 O O . SER A 1 422 ? -38.283 38.048 -20.979 1.00 24.36 422 SER A O 1
ATOM 3503 N N . GLN A 1 423 ? -38.136 36.685 -22.694 1.00 25.47 423 GLN A N 1
ATOM 3504 C CA . GLN A 1 423 ? -38.110 35.426 -23.474 1.00 25.47 423 GLN A CA 1
ATOM 3505 C C . GLN A 1 423 ? -37.005 35.489 -24.568 1.00 25.47 423 GLN A C 1
ATOM 3507 O O . GLN A 1 423 ? -36.740 36.565 -25.081 1.00 25.47 423 GLN A O 1
ATOM 3512 N N . ASN A 1 424 ? -36.469 34.324 -24.967 1.00 24.42 424 ASN A N 1
ATOM 3513 C CA . ASN A 1 424 ? -36.055 33.902 -26.330 1.00 24.42 424 ASN A CA 1
ATOM 3514 C C . ASN A 1 424 ? -35.159 34.764 -27.278 1.00 24.42 424 ASN A C 1
ATOM 3516 O O . ASN A 1 424 ? -35.465 35.909 -27.575 1.00 24.42 424 ASN A O 1
ATOM 3520 N N . ASN A 1 425 ? -34.261 34.046 -27.992 1.00 23.86 425 ASN A N 1
ATOM 3521 C CA . ASN A 1 425 ? -33.855 34.244 -29.413 1.00 23.86 425 ASN A CA 1
ATOM 3522 C C . ASN A 1 425 ? -32.916 35.438 -29.782 1.00 23.86 425 ASN A C 1
ATOM 3524 O O . ASN A 1 425 ? -32.910 36.446 -29.093 1.00 23.86 425 ASN A O 1
ATOM 3528 N N . ILE A 1 426 ? -32.090 35.423 -30.857 1.00 24.62 426 ILE A N 1
ATOM 3529 C CA . ILE A 1 426 ? -31.647 34.361 -31.808 1.00 24.62 426 ILE A CA 1
ATOM 3530 C C . ILE A 1 426 ? -30.264 34.692 -32.453 1.00 24.62 426 ILE A C 1
ATOM 3532 O O . ILE A 1 426 ? -29.787 35.816 -32.370 1.00 24.62 426 ILE A O 1
ATOM 3536 N N . ASN A 1 427 ? -29.658 33.682 -33.094 1.00 24.42 427 ASN A N 1
ATOM 3537 C CA . ASN A 1 427 ? -28.460 33.614 -33.966 1.00 24.42 427 ASN A CA 1
ATOM 3538 C C . ASN A 1 427 ? -27.995 34.862 -34.771 1.00 24.42 427 ASN A C 1
ATOM 3540 O O . ASN A 1 427 ? -28.809 35.471 -35.458 1.00 24.42 427 ASN A O 1
ATOM 3544 N N . SER A 1 428 ? -26.664 35.048 -34.888 1.00 24.91 428 SER A N 1
ATOM 3545 C CA . SER A 1 428 ? -25.828 34.987 -36.132 1.00 24.91 428 SER A CA 1
ATOM 3546 C C . SER A 1 428 ? -24.348 35.294 -35.765 1.00 24.91 428 SER A C 1
ATOM 3548 O O . SER A 1 428 ? -24.109 36.024 -34.811 1.00 24.91 428 SER A O 1
ATOM 3550 N N . GLU A 1 429 ? -23.277 34.676 -36.289 1.00 24.73 429 GLU A N 1
ATOM 3551 C CA . GLU A 1 429 ? -22.749 34.656 -37.677 1.00 24.73 429 GLU A CA 1
ATOM 3552 C C . GLU A 1 429 ? -22.495 36.072 -38.264 1.00 24.73 429 GLU A C 1
ATOM 3554 O O . GLU A 1 429 ? -23.330 36.949 -38.074 1.00 24.73 429 GLU A O 1
ATOM 3559 N N . GLN A 1 430 ? -21.386 36.395 -38.964 1.00 25.39 430 GLN A N 1
ATOM 3560 C CA . GLN A 1 430 ? -20.297 35.576 -39.552 1.00 25.39 430 GLN A CA 1
ATOM 3561 C C . GLN A 1 430 ? -19.038 36.438 -39.910 1.00 25.39 430 GLN A C 1
ATOM 3563 O O . GLN A 1 430 ? -19.199 37.609 -40.234 1.00 25.39 430 GLN A O 1
ATOM 3568 N N . SER A 1 431 ? -17.832 35.836 -40.031 1.00 24.38 431 SER A N 1
ATOM 3569 C CA . SER A 1 431 ? -16.619 36.355 -40.756 1.00 24.38 431 SER A CA 1
ATOM 3570 C C . SER A 1 431 ? -15.930 37.666 -40.259 1.00 24.38 431 SER A C 1
ATOM 3572 O O . SER A 1 431 ? -16.503 38.400 -39.470 1.00 24.38 431 SER A O 1
ATOM 3574 N N . GLY A 1 432 ? -14.683 38.032 -40.631 1.00 24.69 432 GLY A N 1
ATOM 3575 C CA . GLY A 1 432 ? -13.607 37.312 -41.345 1.00 24.69 432 GLY A CA 1
ATOM 3576 C C . GLY A 1 432 ? -12.344 38.167 -41.673 1.00 24.69 432 GLY A C 1
ATOM 3577 O O . GLY A 1 432 ? -12.439 39.374 -41.826 1.00 24.69 432 GLY A O 1
ATOM 3578 N N . ALA A 1 433 ? -11.182 37.503 -41.815 1.00 25.52 433 ALA A N 1
ATOM 3579 C CA . ALA A 1 433 ? -9.955 37.859 -42.580 1.00 25.52 433 ALA A CA 1
ATOM 3580 C C . ALA A 1 433 ? -9.182 39.219 -42.437 1.00 25.52 433 ALA A C 1
ATOM 3582 O O . ALA A 1 433 ? -9.662 40.255 -42.863 1.00 25.52 433 ALA A O 1
ATOM 3583 N N . SER A 1 434 ? -7.865 39.103 -42.127 1.00 24.41 434 SER A N 1
ATOM 3584 C CA . SER A 1 434 ? -6.683 39.652 -42.880 1.00 24.41 434 SER A CA 1
ATOM 3585 C C . SER A 1 434 ? -6.431 41.185 -43.018 1.00 24.41 434 SER A C 1
ATOM 3587 O O . SER A 1 434 ? -7.364 41.964 -43.009 1.00 24.41 434 SER A O 1
ATOM 3589 N N . GLN A 1 435 ? -5.210 41.732 -43.236 1.00 26.83 435 GLN A N 1
ATOM 3590 C CA . GLN A 1 435 ? -3.801 41.252 -43.184 1.00 26.83 435 GLN A CA 1
ATOM 3591 C C . GLN A 1 435 ? -2.786 42.442 -43.128 1.00 26.83 435 GLN A C 1
ATOM 3593 O O . GLN A 1 435 ? -3.052 43.481 -43.712 1.00 26.83 435 GLN A O 1
ATOM 3598 N N . LYS A 1 436 ? -1.582 42.211 -42.556 1.00 25.19 436 LYS A N 1
ATOM 3599 C CA . LYS A 1 436 ? -0.239 42.811 -42.858 1.00 25.19 436 LYS A CA 1
ATOM 3600 C C . LYS A 1 436 ? -0.033 44.341 -43.040 1.00 25.19 436 LYS A C 1
ATOM 3602 O O . LYS A 1 436 ? -0.459 44.908 -44.036 1.00 25.19 436 LYS A O 1
ATOM 3607 N N . ASN A 1 437 ? 0.896 44.913 -42.256 1.00 24.81 437 ASN A N 1
ATOM 3608 C CA . ASN A 1 437 ? 2.248 45.401 -42.663 1.00 24.81 437 ASN A CA 1
ATOM 3609 C C . ASN A 1 437 ? 2.957 45.988 -41.410 1.00 24.81 437 ASN A C 1
ATOM 3611 O O . ASN A 1 437 ? 2.290 46.637 -40.618 1.00 24.81 437 ASN A O 1
ATOM 3615 N N . LYS A 1 438 ? 4.190 45.642 -40.997 1.00 26.47 438 LYS A N 1
ATOM 3616 C CA . LYS A 1 438 ? 5.558 45.638 -41.584 1.00 26.47 438 LYS A CA 1
ATOM 3617 C C . LYS A 1 438 ? 6.336 46.967 -41.436 1.00 26.47 438 LYS A C 1
ATOM 3619 O O . LYS A 1 438 ? 6.046 47.905 -42.162 1.00 26.47 438 LYS A O 1
ATOM 3624 N N . ASN A 1 439 ? 7.427 46.895 -40.651 1.00 25.59 439 ASN A N 1
ATOM 3625 C CA . ASN A 1 439 ? 8.680 47.680 -40.736 1.00 25.59 439 ASN A CA 1
ATOM 3626 C C . ASN A 1 439 ? 8.628 49.199 -40.405 1.00 25.59 439 ASN A C 1
ATOM 3628 O O . ASN A 1 439 ? 7.605 49.831 -40.615 1.00 25.59 439 ASN A O 1
ATOM 3632 N N . SER A 1 440 ? 9.701 49.866 -39.940 1.00 25.09 440 SER A N 1
ATOM 3633 C CA . SER A 1 440 ? 10.951 49.462 -39.235 1.00 25.09 440 SER A CA 1
ATOM 3634 C C . SER A 1 440 ? 11.762 50.716 -38.837 1.00 25.09 440 SER A C 1
ATOM 3636 O O . SER A 1 440 ? 11.637 51.703 -39.548 1.00 25.09 440 SER A O 1
ATOM 3638 N N . GLU A 1 441 ? 12.624 50.654 -37.802 1.00 24.30 441 GLU A N 1
ATOM 3639 C CA . GLU A 1 441 ? 14.046 51.122 -37.770 1.00 24.30 441 GLU A CA 1
ATOM 3640 C C . GLU A 1 441 ? 14.606 51.326 -36.339 1.00 24.30 441 GLU A C 1
ATOM 3642 O O . GLU A 1 441 ? 13.865 51.278 -35.358 1.00 24.30 441 GLU A O 1
ATOM 3647 N N . GLN A 1 442 ? 15.937 51.469 -36.213 1.00 24.17 442 GLN A N 1
ATOM 3648 C CA . GLN A 1 442 ? 16.677 51.617 -34.947 1.00 24.17 442 GLN A CA 1
ATOM 3649 C C . GLN A 1 442 ? 17.805 52.659 -35.057 1.00 24.17 442 GLN A C 1
ATOM 3651 O O . GLN A 1 442 ? 18.654 52.547 -35.938 1.00 24.17 442 GLN A O 1
ATOM 3656 N N . SER A 1 443 ? 17.900 53.574 -34.087 1.00 24.39 443 SER A N 1
ATOM 3657 C CA . SER A 1 443 ? 19.143 54.243 -33.652 1.00 24.39 443 SER A CA 1
ATOM 3658 C C . SER A 1 443 ? 18.889 55.005 -32.332 1.00 24.39 443 SER A C 1
ATOM 3660 O O . SER A 1 443 ? 17.760 55.402 -32.067 1.00 24.39 443 SER A O 1
ATOM 3662 N N . GLY A 1 444 ? 19.850 55.215 -31.424 1.00 22.69 444 GLY A N 1
ATOM 3663 C CA . GLY A 1 444 ? 21.219 54.685 -31.396 1.00 22.69 444 GLY A CA 1
ATOM 3664 C C . GLY A 1 444 ? 22.286 55.693 -30.950 1.00 22.69 444 GLY A C 1
ATOM 3665 O O . GLY A 1 444 ? 23.222 55.913 -31.710 1.00 22.69 444 GLY A O 1
ATOM 3666 N N . ALA A 1 445 ? 22.172 56.305 -29.761 1.00 24.36 445 ALA A N 1
ATOM 3667 C CA . ALA A 1 445 ? 23.201 57.211 -29.225 1.00 24.36 445 ALA A CA 1
ATOM 3668 C C . ALA A 1 445 ? 23.212 57.304 -27.682 1.00 24.36 445 ALA A C 1
ATOM 3670 O O . ALA A 1 445 ? 22.175 57.179 -27.037 1.00 24.36 445 ALA A O 1
ATOM 3671 N N . ASN A 1 4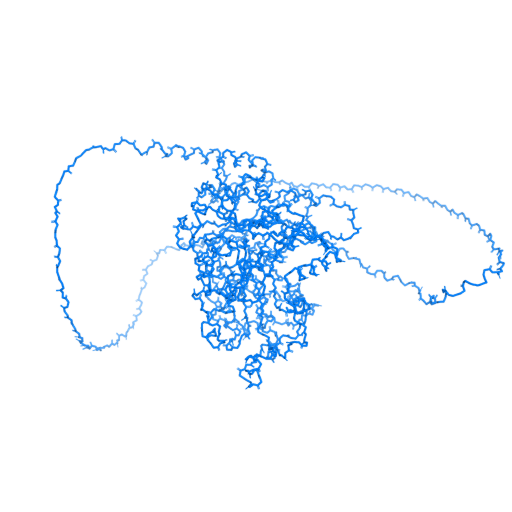46 ? 24.399 57.574 -27.133 1.00 25.73 446 ASN A N 1
ATOM 3672 C CA . ASN A 1 446 ? 24.739 57.996 -25.760 1.00 25.73 446 ASN A CA 1
ATOM 3673 C C . ASN A 1 446 ? 25.815 59.104 -25.931 1.00 25.73 446 ASN A C 1
ATOM 3675 O O . ASN A 1 446 ? 26.550 59.008 -26.922 1.00 25.73 446 ASN A O 1
ATOM 3679 N N . PRO A 1 447 ? 25.953 60.129 -25.052 1.00 31.39 447 PRO A N 1
ATOM 3680 C CA . PRO A 1 447 ? 26.743 59.913 -23.824 1.00 31.39 447 PRO A CA 1
ATOM 3681 C C . PRO A 1 447 ? 26.467 60.824 -22.586 1.00 31.39 447 PRO A C 1
ATOM 3683 O O . PRO A 1 447 ? 25.979 61.941 -22.688 1.00 31.39 447 PRO A O 1
ATOM 3686 N N . GLU A 1 448 ? 26.886 60.304 -21.426 1.00 24.39 448 GLU A N 1
ATOM 3687 C CA . GLU A 1 448 ? 27.579 60.933 -20.272 1.00 24.39 448 GLU A CA 1
ATOM 3688 C C . GLU A 1 448 ? 27.204 62.290 -19.598 1.00 24.39 448 GLU A C 1
ATOM 3690 O O . GLU A 1 448 ? 27.249 63.361 -20.189 1.00 24.39 448 GLU A O 1
ATOM 3695 N N . ASN A 1 449 ? 27.136 62.192 -18.253 1.00 23.67 449 ASN A N 1
ATOM 3696 C CA . ASN A 1 449 ? 27.654 63.098 -17.199 1.00 23.67 449 ASN A CA 1
ATOM 3697 C C . ASN A 1 449 ? 26.999 64.466 -16.879 1.00 23.67 449 ASN A C 1
ATOM 3699 O O . ASN A 1 449 ? 27.089 65.416 -17.647 1.00 23.67 449 ASN A O 1
ATOM 3703 N N . VAL A 1 450 ? 26.541 64.615 -15.617 1.00 25.06 450 VAL A N 1
ATOM 3704 C CA . VAL A 1 450 ? 27.172 65.459 -14.560 1.00 25.06 450 VAL A CA 1
ATOM 3705 C C . VAL A 1 450 ? 26.553 65.170 -13.161 1.00 25.06 450 VAL A C 1
ATOM 3707 O O . VAL A 1 450 ? 25.404 64.756 -13.049 1.00 25.06 450 VAL A O 1
ATOM 3710 N N . HIS A 1 451 ? 27.352 65.341 -12.096 1.00 25.58 451 HIS A N 1
ATOM 3711 C CA . HIS A 1 451 ? 27.042 65.194 -10.650 1.00 25.58 451 HIS A CA 1
ATOM 3712 C C . HIS A 1 451 ? 25.988 66.212 -10.116 1.00 25.58 451 HIS A C 1
ATOM 3714 O O . HIS A 1 451 ? 25.789 67.239 -10.754 1.00 25.58 451 HIS A O 1
ATOM 3720 N N . ASN A 1 452 ? 25.316 66.103 -8.948 1.00 23.30 452 ASN A N 1
ATOM 3721 C CA . ASN A 1 452 ? 25.334 65.203 -7.759 1.00 23.30 452 ASN A CA 1
ATOM 3722 C C . ASN A 1 452 ? 23.946 65.333 -7.011 1.00 23.30 452 ASN A C 1
ATOM 3724 O O . ASN A 1 452 ? 23.017 65.820 -7.646 1.00 23.30 452 ASN A O 1
ATOM 3728 N N . THR A 1 453 ? 23.618 64.968 -5.747 1.00 21.69 453 THR A N 1
ATOM 3729 C CA . THR A 1 453 ? 24.320 64.510 -4.511 1.00 21.69 453 THR A CA 1
ATOM 3730 C C . THR A 1 453 ? 23.347 63.758 -3.547 1.00 21.69 453 THR A C 1
ATOM 3732 O O . THR A 1 453 ? 22.139 63.920 -3.650 1.00 21.69 453 THR A O 1
ATOM 3735 N N . ASN A 1 454 ? 23.882 63.067 -2.523 1.00 23.31 454 ASN A N 1
ATOM 3736 C CA . ASN A 1 454 ? 23.333 62.835 -1.157 1.00 23.31 454 ASN A CA 1
ATOM 3737 C C . ASN A 1 454 ? 21.871 62.357 -0.911 1.00 23.31 454 ASN A C 1
ATOM 3739 O O . ASN A 1 454 ? 20.992 63.168 -0.630 1.00 23.31 454 ASN A O 1
ATOM 3743 N N . VAL A 1 455 ? 21.689 61.038 -0.728 1.00 24.06 455 VAL A N 1
ATOM 3744 C CA . VAL A 1 455 ? 20.722 60.408 0.215 1.00 24.06 455 VAL A CA 1
ATOM 3745 C C . VAL A 1 455 ? 21.421 59.169 0.835 1.00 24.06 455 VAL A C 1
ATOM 3747 O O . VAL A 1 455 ? 22.148 58.494 0.104 1.00 24.06 455 VAL A O 1
ATOM 3750 N N . PRO A 1 456 ? 21.308 58.872 2.151 1.00 24.86 456 PRO A N 1
ATOM 3751 C CA . PRO A 1 456 ? 22.173 57.883 2.813 1.00 24.86 456 PRO A CA 1
ATOM 3752 C C . PRO A 1 456 ? 21.766 56.413 2.609 1.00 24.86 456 PRO A C 1
ATOM 3754 O O . PRO A 1 456 ? 20.600 56.079 2.403 1.00 24.86 456 PRO A O 1
ATOM 3757 N N . GLN A 1 457 ? 22.751 55.519 2.738 1.00 25.62 457 GLN A N 1
ATOM 3758 C CA . GLN A 1 457 ? 22.569 54.066 2.697 1.00 25.62 457 GLN A CA 1
ATOM 3759 C C . GLN A 1 457 ? 21.977 53.533 4.010 1.00 25.62 457 GLN A C 1
ATOM 3761 O O . GLN A 1 457 ? 22.490 53.832 5.084 1.00 25.62 457 GLN A O 1
ATOM 3766 N N . ASN A 1 458 ? 20.995 52.636 3.910 1.00 26.11 458 ASN A N 1
ATOM 3767 C CA . ASN A 1 458 ? 20.659 51.681 4.965 1.00 26.11 458 ASN A CA 1
ATOM 3768 C C . ASN A 1 458 ? 20.594 50.281 4.348 1.00 26.11 458 ASN A C 1
ATOM 3770 O O . ASN A 1 458 ? 19.786 50.030 3.455 1.00 26.11 458 ASN A O 1
ATOM 3774 N N . LYS A 1 459 ? 21.447 49.368 4.820 1.00 26.84 459 LYS A N 1
ATOM 3775 C CA . LYS A 1 459 ? 21.340 47.943 4.497 1.00 26.84 459 LYS A CA 1
ATOM 3776 C C . LYS A 1 459 ? 20.291 47.307 5.401 1.00 26.84 459 LYS A C 1
ATOM 3778 O O . LYS A 1 459 ? 20.467 47.292 6.615 1.00 26.84 459 LYS A O 1
ATOM 3783 N N . MET A 1 460 ? 19.252 46.726 4.812 1.00 25.02 460 MET A N 1
ATOM 3784 C CA . MET A 1 460 ? 18.434 45.711 5.474 1.00 25.02 460 MET A CA 1
ATOM 3785 C C . MET A 1 460 ? 18.834 44.342 4.932 1.00 25.02 460 MET A C 1
ATOM 3787 O O . MET A 1 460 ? 18.156 43.767 4.085 1.00 25.02 460 MET A O 1
ATOM 3791 N N . ASP A 1 461 ? 19.964 43.836 5.427 1.00 26.19 461 ASP A N 1
ATOM 3792 C CA . ASP A 1 461 ? 20.369 42.442 5.244 1.00 26.19 461 ASP A CA 1
ATOM 3793 C C . ASP A 1 461 ? 19.453 41.562 6.134 1.00 26.19 461 ASP A C 1
ATOM 3795 O O . ASP A 1 461 ? 19.830 41.122 7.218 1.00 26.19 461 ASP A O 1
ATOM 3799 N N . THR A 1 462 ? 18.190 41.377 5.722 1.00 26.28 462 THR A N 1
ATOM 3800 C CA . THR A 1 462 ? 17.207 40.529 6.422 1.00 26.28 462 THR A CA 1
ATOM 3801 C C . THR A 1 462 ? 17.351 39.078 5.979 1.00 26.28 462 THR A C 1
ATOM 3803 O O . THR A 1 462 ? 16.613 38.605 5.111 1.00 26.28 462 THR A O 1
ATOM 3806 N N . GLU A 1 463 ? 18.307 38.366 6.577 1.00 28.39 463 GLU A N 1
ATOM 3807 C CA . GLU A 1 463 ? 18.405 36.912 6.435 1.00 28.39 463 GLU A CA 1
ATOM 3808 C C . GLU A 1 463 ? 17.120 36.255 6.958 1.00 28.39 463 GLU A C 1
ATOM 3810 O O . GLU A 1 463 ? 16.785 36.347 8.139 1.00 28.39 463 GLU A O 1
ATOM 3815 N N . ILE A 1 464 ? 16.378 35.597 6.064 1.00 28.56 464 ILE A N 1
ATOM 3816 C CA . ILE A 1 464 ? 15.193 34.816 6.431 1.00 28.56 464 ILE A CA 1
ATOM 3817 C C . ILE A 1 464 ? 15.671 33.620 7.268 1.00 28.56 464 ILE A C 1
ATOM 3819 O O . ILE A 1 464 ? 16.458 32.822 6.747 1.00 28.56 464 ILE A O 1
ATOM 3823 N N . PRO A 1 465 ? 15.204 33.435 8.519 1.00 26.58 465 PRO A N 1
ATOM 3824 C CA . PRO A 1 465 ? 15.626 32.305 9.336 1.00 26.58 465 PRO A CA 1
ATOM 3825 C C . PRO A 1 465 ? 15.208 30.981 8.689 1.00 26.58 465 PRO A C 1
ATOM 3827 O O . PRO A 1 465 ? 14.027 30.632 8.642 1.00 26.58 465 PRO A O 1
ATOM 3830 N N . ILE A 1 466 ? 16.185 30.231 8.180 1.00 30.16 466 ILE A N 1
ATOM 3831 C CA . ILE A 1 466 ? 15.962 28.876 7.677 1.00 30.16 466 ILE A CA 1
ATOM 3832 C C . ILE A 1 466 ? 15.710 27.981 8.892 1.00 30.16 466 ILE A C 1
ATOM 3834 O O . ILE A 1 466 ? 16.628 27.726 9.670 1.00 30.16 466 ILE A O 1
ATOM 3838 N N . ASP A 1 467 ? 14.478 27.491 9.055 1.00 31.62 467 ASP A N 1
ATOM 3839 C CA . ASP A 1 467 ? 14.147 26.557 10.135 1.00 31.62 467 ASP A CA 1
ATOM 3840 C C . ASP A 1 467 ? 14.956 25.258 9.991 1.00 31.62 467 ASP A C 1
ATOM 3842 O O . ASP A 1 467 ? 14.669 24.385 9.163 1.00 31.62 467 ASP A O 1
ATOM 3846 N N . HIS A 1 468 ? 15.994 25.134 10.817 1.00 34.47 468 HIS A N 1
ATOM 3847 C CA . HIS A 1 468 ? 16.893 23.990 10.804 1.00 34.47 468 HIS A CA 1
ATOM 3848 C C . HIS A 1 468 ? 16.208 22.679 11.236 1.00 34.47 468 HIS A C 1
ATOM 3850 O O . HIS A 1 468 ? 16.688 21.610 10.851 1.00 34.47 468 HIS A O 1
ATOM 3856 N N . ASN A 1 469 ? 15.065 22.726 11.936 1.00 40.69 469 ASN A N 1
ATOM 3857 C CA . ASN A 1 469 ? 14.359 21.527 12.411 1.00 40.69 469 ASN A CA 1
ATOM 3858 C C . ASN A 1 469 ? 13.766 20.682 11.266 1.00 40.69 469 ASN A C 1
ATOM 3860 O O . ASN A 1 469 ? 13.612 19.466 11.399 1.00 40.69 469 ASN A O 1
ATOM 3864 N N . ILE A 1 470 ? 13.490 21.288 10.104 1.00 43.81 470 ILE A N 1
ATOM 3865 C CA . ILE A 1 470 ? 12.955 20.587 8.920 1.00 43.81 470 ILE A CA 1
ATOM 3866 C C . ILE A 1 470 ? 13.941 19.518 8.398 1.00 43.81 470 ILE A C 1
ATOM 3868 O O . ILE A 1 470 ? 13.538 18.553 7.746 1.00 43.81 470 ILE A O 1
ATOM 3872 N N . TYR A 1 471 ? 15.236 19.643 8.706 1.00 45.94 471 TYR A N 1
ATOM 3873 C CA . TYR A 1 471 ? 16.277 18.743 8.203 1.00 45.94 471 TYR A CA 1
ATOM 3874 C C . TYR A 1 471 ? 16.551 17.514 9.088 1.00 45.94 471 TYR A C 1
ATOM 3876 O O . TYR A 1 471 ? 17.227 16.592 8.622 1.00 45.94 471 TYR A O 1
ATOM 3884 N N . GLU A 1 472 ? 16.003 17.443 10.308 1.00 49.41 472 GLU A N 1
ATOM 3885 C CA . GLU A 1 472 ? 16.204 16.301 11.219 1.00 49.41 472 GLU A CA 1
ATOM 3886 C C . GLU A 1 472 ? 15.652 14.974 10.672 1.00 49.41 472 GLU A C 1
ATOM 3888 O O . GLU A 1 472 ? 16.195 13.908 10.962 1.00 49.41 472 GLU A O 1
ATOM 3893 N N . ASP A 1 473 ? 14.614 15.017 9.824 1.00 50.88 473 ASP A N 1
ATOM 3894 C CA . ASP A 1 473 ? 13.994 13.814 9.244 1.00 50.88 473 ASP A CA 1
ATOM 3895 C C . ASP A 1 473 ? 14.995 12.906 8.503 1.00 50.88 473 ASP A C 1
ATOM 3897 O O . ASP A 1 473 ? 14.729 11.715 8.345 1.00 50.88 473 ASP A O 1
ATOM 3901 N N . TYR A 1 474 ? 16.161 13.416 8.081 1.00 64.31 474 TYR A N 1
ATOM 3902 C CA . TYR A 1 474 ? 17.173 12.636 7.355 1.00 64.31 474 TYR A CA 1
ATOM 3903 C C . TYR A 1 474 ? 18.113 11.811 8.233 1.00 64.31 474 TYR A C 1
ATOM 3905 O O . TYR A 1 474 ? 19.038 11.195 7.706 1.00 64.31 474 TYR A O 1
ATOM 3913 N N . ASP A 1 475 ? 17.851 11.715 9.535 1.00 69.50 475 ASP A N 1
ATOM 3914 C CA . ASP A 1 475 ? 18.601 10.842 10.431 1.00 69.50 475 ASP A CA 1
ATOM 3915 C C . ASP A 1 475 ? 18.381 9.332 10.206 1.00 69.50 475 ASP A C 1
ATOM 3917 O O . ASP A 1 475 ? 17.506 8.859 9.463 1.00 69.50 475 ASP A O 1
ATOM 3921 N N . ASN A 1 476 ? 19.158 8.564 10.973 1.00 82.81 476 ASN A N 1
ATOM 3922 C CA . ASN A 1 476 ? 18.910 7.157 11.268 1.00 82.81 476 ASN A CA 1
ATOM 3923 C C . ASN A 1 476 ? 18.779 6.899 12.784 1.00 82.81 476 ASN A C 1
ATOM 3925 O O . ASN A 1 476 ? 19.012 5.780 13.238 1.00 82.81 476 ASN A O 1
ATOM 3929 N N . GLU A 1 477 ? 18.391 7.892 13.581 1.00 88.12 477 GLU A N 1
ATOM 3930 C CA . GLU A 1 477 ? 18.207 7.755 15.030 1.00 88.12 477 GLU A CA 1
ATOM 3931 C C . GLU A 1 477 ? 16.861 7.135 15.397 1.00 88.12 477 GLU A C 1
ATOM 3933 O O . GLU A 1 477 ? 16.793 6.367 16.352 1.00 88.12 477 GLU A O 1
ATOM 3938 N N . TYR A 1 478 ? 15.804 7.379 14.618 1.00 90.69 478 TYR A N 1
ATOM 3939 C CA . TYR A 1 478 ? 14.459 6.891 14.952 1.00 90.69 478 TYR A CA 1
ATOM 3940 C C . TYR A 1 478 ? 14.060 5.597 14.223 1.00 90.69 478 TYR A C 1
ATOM 3942 O O . TYR A 1 478 ? 14.452 5.348 13.078 1.00 90.69 478 TYR A O 1
ATOM 3950 N N . SER A 1 479 ? 13.274 4.757 14.898 1.00 92.06 479 SER A N 1
ATOM 3951 C CA . SER A 1 479 ? 12.595 3.563 14.373 1.00 92.06 479 SER A CA 1
ATOM 3952 C C . SER A 1 479 ? 11.084 3.779 14.343 1.00 92.06 479 SER A C 1
ATOM 3954 O O . SER A 1 479 ? 10.515 4.294 15.299 1.00 92.06 479 SER A O 1
ATOM 3956 N N . LEU A 1 480 ? 10.411 3.301 13.300 1.00 93.50 480 LEU A N 1
ATOM 3957 C CA . LEU A 1 480 ? 8.954 3.313 13.188 1.00 93.50 480 LEU A CA 1
ATOM 3958 C C . LEU A 1 480 ? 8.348 2.124 13.952 1.00 93.50 480 LEU A C 1
ATOM 3960 O O . LEU A 1 480 ? 8.617 0.965 13.617 1.00 93.50 480 LEU A O 1
ATOM 3964 N N . LEU A 1 481 ? 7.525 2.423 14.961 1.00 93.44 481 LEU A N 1
ATOM 3965 C CA . LEU A 1 481 ? 6.875 1.449 15.853 1.00 93.44 481 LEU A CA 1
ATOM 3966 C C . LEU A 1 481 ? 5.444 1.130 15.402 1.00 93.44 481 LEU A C 1
ATOM 3968 O O . LEU A 1 481 ? 4.963 0.007 15.530 1.00 93.44 481 LEU A O 1
ATOM 3972 N N . GLY A 1 482 ? 4.764 2.115 14.823 1.00 94.56 482 GLY A N 1
ATOM 3973 C CA . GLY A 1 482 ? 3.448 1.955 14.223 1.00 94.56 482 GLY A CA 1
ATOM 3974 C C . GLY A 1 482 ? 3.036 3.205 13.461 1.00 94.56 482 GLY A C 1
ATOM 3975 O O . GLY A 1 482 ? 3.578 4.286 13.690 1.00 94.56 482 GLY A O 1
ATOM 3976 N N . PHE A 1 483 ? 2.086 3.055 12.548 1.00 98.38 483 PHE A N 1
ATOM 3977 C CA . PHE A 1 483 ? 1.553 4.150 11.755 1.00 98.38 483 PHE A CA 1
ATOM 3978 C C . PHE A 1 483 ? 0.074 3.957 11.422 1.00 98.38 483 PHE A C 1
ATOM 3980 O O . PHE A 1 483 ? -0.451 2.840 11.421 1.00 98.38 483 PHE A O 1
ATOM 3987 N N . LEU A 1 484 ? -0.581 5.062 11.085 1.00 98.81 484 LEU A N 1
ATOM 3988 C CA . LEU A 1 484 ? -1.925 5.108 10.540 1.00 98.81 484 LEU A CA 1
ATOM 3989 C C . LEU A 1 484 ? -1.974 6.093 9.362 1.00 98.81 484 LEU A C 1
ATOM 3991 O O . LEU A 1 484 ? -1.300 7.122 9.369 1.00 98.81 484 LEU A O 1
ATOM 3995 N N . ARG A 1 485 ? -2.774 5.763 8.344 1.00 98.88 485 ARG A N 1
ATOM 3996 C CA . ARG A 1 485 ? -3.090 6.637 7.205 1.00 98.88 485 ARG A CA 1
ATOM 3997 C C . ARG A 1 485 ? -4.513 7.157 7.350 1.00 98.88 485 ARG A C 1
ATOM 3999 O O . ARG A 1 485 ? -5.453 6.368 7.237 1.00 98.88 485 ARG A O 1
ATOM 4006 N N . LEU A 1 486 ? -4.662 8.456 7.573 1.00 98.88 486 LEU A N 1
ATOM 4007 C CA . LEU A 1 486 ? -5.944 9.160 7.587 1.00 98.88 486 LEU A CA 1
ATOM 4008 C C . LEU A 1 486 ? -6.045 10.031 6.329 1.00 98.88 486 LEU A C 1
ATOM 4010 O O . LEU A 1 486 ? -5.110 10.761 6.021 1.00 98.88 486 LEU A O 1
ATOM 4014 N N . ARG A 1 487 ? -7.172 9.988 5.615 1.00 98.69 487 ARG A N 1
ATOM 4015 C CA . ARG A 1 487 ? -7.460 10.855 4.463 1.00 98.69 487 ARG A CA 1
ATOM 4016 C C . ARG A 1 487 ? -8.682 11.719 4.736 1.00 98.69 487 ARG A C 1
ATOM 4018 O O . ARG A 1 487 ? -9.744 11.197 5.082 1.00 98.69 487 ARG A O 1
ATOM 4025 N N . LEU A 1 488 ? -8.537 13.018 4.491 1.00 98.38 488 LEU A N 1
ATOM 4026 C CA . LEU A 1 488 ? -9.622 13.997 4.487 1.00 98.38 488 LEU A CA 1
ATOM 4027 C C . LEU A 1 488 ? -9.864 14.427 3.031 1.00 98.38 488 LEU A C 1
ATOM 4029 O O . LEU A 1 488 ? -8.977 14.989 2.387 1.00 98.38 488 LEU A O 1
ATOM 4033 N N . ARG A 1 489 ? -11.039 14.117 2.473 1.00 96.56 489 ARG A N 1
ATOM 4034 C CA . ARG A 1 489 ? -11.356 14.411 1.062 1.00 96.56 489 ARG A CA 1
ATOM 4035 C C . ARG A 1 489 ? -11.920 15.822 0.911 1.00 96.56 489 ARG A C 1
ATOM 4037 O O . ARG A 1 489 ? -12.662 16.294 1.764 1.00 96.56 489 ARG A O 1
ATOM 4044 N N . LYS A 1 490 ? -11.647 16.466 -0.223 1.00 92.56 490 LYS A N 1
ATOM 4045 C CA . LYS A 1 490 ? -12.207 17.783 -0.585 1.00 92.56 490 LYS A CA 1
ATOM 4046 C C . LYS A 1 490 ? -13.680 17.697 -1.005 1.00 92.56 490 LYS A C 1
ATOM 4048 O O . LYS A 1 490 ? -14.391 18.692 -0.943 1.00 92.56 490 LYS A O 1
ATOM 4053 N N . LYS A 1 491 ? -14.153 16.508 -1.402 1.00 90.94 491 LYS A N 1
ATOM 4054 C CA . LYS A 1 491 ? -15.571 16.190 -1.634 1.00 90.94 491 LYS A CA 1
ATOM 4055 C C . LYS A 1 491 ? -15.937 14.932 -0.847 1.00 90.94 491 LYS A C 1
ATOM 4057 O O . LYS A 1 491 ? -15.243 13.925 -0.947 1.00 90.94 491 LYS A O 1
ATOM 4062 N N . ASN A 1 492 ? -17.014 14.993 -0.064 1.00 90.69 492 ASN A N 1
ATOM 4063 C CA . ASN A 1 492 ? -17.435 13.903 0.828 1.00 90.69 492 ASN A CA 1
ATOM 4064 C C . ASN A 1 492 ? -18.847 13.371 0.565 1.00 90.69 492 ASN A C 1
ATOM 4066 O O . ASN A 1 492 ? -19.289 12.485 1.290 1.00 90.69 492 ASN A O 1
ATOM 4070 N N . ASN A 1 493 ? -19.518 13.872 -0.471 1.00 93.62 493 ASN A N 1
ATOM 4071 C CA . ASN A 1 493 ? -20.801 13.356 -0.931 1.00 93.62 493 ASN A CA 1
ATOM 4072 C C . ASN A 1 493 ? -20.647 12.004 -1.647 1.00 93.62 493 ASN A C 1
ATOM 4074 O O . ASN A 1 493 ? -19.623 11.748 -2.297 1.00 93.62 493 ASN A O 1
ATOM 4078 N N . TYR A 1 494 ? -21.701 11.196 -1.598 1.00 93.81 494 TYR A N 1
ATOM 4079 C CA . TYR A 1 494 ? -21.906 10.038 -2.462 1.00 93.81 494 TYR A CA 1
ATOM 4080 C C . TYR A 1 494 ? -21.994 10.462 -3.942 1.00 93.81 494 TYR A C 1
ATOM 4082 O O . TYR A 1 494 ? -22.664 11.440 -4.287 1.00 93.81 494 TYR A O 1
ATOM 4090 N N . CYS A 1 495 ? -21.311 9.726 -4.821 1.00 94.75 495 CYS A N 1
ATOM 4091 C CA . CYS A 1 495 ? -21.415 9.812 -6.285 1.00 94.75 495 CYS A CA 1
ATOM 4092 C C . CYS A 1 495 ? -20.779 8.564 -6.927 1.00 94.75 495 CYS A C 1
ATOM 4094 O O . CYS A 1 495 ? -20.315 7.677 -6.216 1.00 94.75 495 CYS A O 1
ATOM 4096 N N . ASP A 1 496 ? -20.695 8.494 -8.257 1.00 93.00 496 ASP A N 1
ATOM 4097 C CA . ASP A 1 496 ? -20.114 7.333 -8.952 1.00 93.00 496 ASP A CA 1
ATOM 4098 C C . ASP A 1 496 ? -18.618 7.103 -8.663 1.00 93.00 496 ASP A C 1
ATOM 4100 O O . ASP A 1 496 ? -18.183 5.953 -8.604 1.00 93.00 496 ASP A O 1
ATOM 4104 N N . ASP A 1 497 ? -17.851 8.165 -8.385 1.00 95.31 497 ASP A N 1
ATOM 4105 C CA . ASP A 1 497 ? -16.459 8.067 -7.906 1.00 95.31 497 ASP A CA 1
ATOM 4106 C C . ASP A 1 497 ? -16.361 7.602 -6.440 1.00 95.31 497 ASP A C 1
ATOM 4108 O O . ASP A 1 497 ? -15.294 7.186 -5.988 1.00 95.31 497 ASP A O 1
ATOM 4112 N N . ARG A 1 498 ? -17.455 7.707 -5.671 1.00 96.12 498 ARG A N 1
ATOM 4113 C CA . ARG A 1 498 ? -17.557 7.392 -4.234 1.00 96.12 498 ARG A CA 1
ATOM 4114 C C . ARG A 1 498 ? -18.819 6.552 -3.945 1.00 96.12 498 ARG A C 1
ATOM 4116 O O . ARG A 1 498 ? -19.699 7.022 -3.220 1.00 96.12 498 ARG A O 1
ATOM 4123 N N . PRO A 1 499 ? -18.949 5.327 -4.499 1.00 97.38 499 PRO A N 1
ATOM 4124 C CA . PRO A 1 499 ? -20.214 4.583 -4.545 1.00 97.38 499 PRO A CA 1
ATOM 4125 C C . PRO A 1 499 ? -20.601 3.865 -3.235 1.00 97.38 499 PRO A C 1
ATOM 4127 O O . PRO A 1 499 ? -21.408 2.940 -3.260 1.00 97.38 499 PRO A O 1
ATOM 4130 N N . PHE A 1 500 ? -20.049 4.277 -2.092 1.00 98.06 500 PHE A N 1
ATOM 4131 C CA . PHE A 1 500 ? -20.331 3.707 -0.770 1.00 98.06 500 PHE A CA 1
ATOM 4132 C C . PHE A 1 500 ? -20.977 4.767 0.120 1.00 98.06 500 PHE A C 1
ATOM 4134 O O . PHE A 1 500 ? -20.324 5.748 0.494 1.00 98.06 500 PHE A O 1
ATOM 4141 N N . LYS A 1 501 ? -22.252 4.583 0.481 1.00 97.31 501 LYS A N 1
ATOM 4142 C CA . LYS A 1 501 ? -22.979 5.537 1.333 1.00 97.31 501 LYS A CA 1
ATOM 4143 C C . LYS A 1 501 ? -22.394 5.591 2.742 1.00 97.31 501 LYS A C 1
ATOM 4145 O O . LYS A 1 501 ? -22.408 6.648 3.373 1.00 97.31 501 LYS A O 1
ATOM 4150 N N . CYS A 1 502 ? -21.776 4.506 3.212 1.00 97.31 502 CYS A N 1
ATOM 4151 C CA . CYS A 1 502 ? -21.105 4.498 4.506 1.00 97.31 502 CYS A CA 1
ATOM 4152 C C . CYS A 1 502 ? -19.937 5.490 4.574 1.00 97.31 502 CYS A C 1
ATOM 4154 O O . CYS A 1 502 ? -19.579 5.932 5.662 1.00 97.31 502 CYS A O 1
ATOM 4156 N N . LEU A 1 503 ? -19.360 5.881 3.433 1.00 97.69 503 LEU A N 1
ATOM 4157 C CA . LEU A 1 503 ? -18.260 6.839 3.384 1.00 97.69 503 LEU A CA 1
ATOM 4158 C C . LEU A 1 503 ? -18.723 8.301 3.347 1.00 97.69 503 LEU A C 1
ATOM 4160 O O . LEU A 1 503 ? -17.873 9.189 3.454 1.00 97.69 503 LEU A O 1
ATOM 4164 N N . GLU A 1 504 ? -20.018 8.583 3.199 1.00 95.75 504 GLU A N 1
ATOM 4165 C CA . GLU A 1 504 ? -20.523 9.955 3.111 1.00 95.75 504 GLU A CA 1
ATOM 4166 C C . GLU A 1 504 ? -20.233 10.757 4.391 1.00 95.75 504 GLU A C 1
ATOM 4168 O O . GLU A 1 504 ? -20.358 10.247 5.509 1.00 95.75 504 GLU A O 1
ATOM 4173 N N . ASN A 1 505 ? -19.784 12.006 4.213 1.00 94.56 505 ASN A N 1
ATOM 4174 C CA . ASN A 1 505 ? -19.418 12.946 5.284 1.00 94.56 505 ASN A CA 1
ATOM 4175 C C . ASN A 1 505 ? -18.451 12.372 6.344 1.00 94.56 505 ASN A C 1
ATOM 4177 O O . ASN A 1 505 ? -18.444 12.801 7.500 1.00 94.56 505 ASN A O 1
ATOM 4181 N N . SER A 1 506 ? -17.609 11.411 5.939 1.00 97.81 506 SER A N 1
ATOM 4182 C CA . SER A 1 506 ? -16.665 10.724 6.823 1.00 97.81 506 SER A CA 1
ATOM 4183 C C . SER A 1 506 ? -15.200 10.901 6.428 1.00 97.81 506 SER A C 1
ATOM 4185 O O . SER A 1 506 ? -14.853 10.941 5.245 1.00 97.81 506 SER A O 1
ATOM 4187 N N . ALA A 1 507 ? -14.345 10.976 7.447 1.00 98.62 507 ALA A N 1
ATOM 4188 C CA . ALA A 1 507 ? -12.898 10.900 7.311 1.00 98.62 507 ALA A CA 1
ATOM 4189 C C . ALA A 1 507 ? -12.463 9.430 7.194 1.00 98.62 507 ALA A C 1
ATOM 4191 O O . ALA A 1 507 ? -13.064 8.549 7.816 1.00 98.62 507 ALA A O 1
ATOM 4192 N N . LEU A 1 508 ? -11.436 9.143 6.389 1.00 98.81 508 LEU A N 1
ATOM 4193 C CA . LEU A 1 508 ? -11.117 7.772 5.977 1.00 98.81 508 LEU A CA 1
ATOM 4194 C C . LEU A 1 508 ? -9.818 7.261 6.606 1.00 98.81 508 LEU A C 1
ATOM 4196 O O . LEU A 1 508 ? -8.737 7.735 6.259 1.00 98.81 508 LEU A O 1
ATOM 4200 N N . ILE A 1 509 ? -9.893 6.237 7.458 1.00 98.88 509 ILE A N 1
ATOM 4201 C CA . ILE A 1 509 ? -8.713 5.486 7.909 1.00 98.88 509 ILE A CA 1
ATOM 4202 C C . ILE A 1 509 ? -8.425 4.376 6.889 1.00 98.88 509 ILE A C 1
ATOM 4204 O O . ILE A 1 509 ? -9.164 3.395 6.761 1.00 98.88 509 ILE A O 1
ATOM 4208 N N . ARG A 1 510 ? -7.329 4.557 6.148 1.00 98.81 510 ARG A N 1
ATOM 4209 C CA . ARG A 1 510 ? -6.916 3.737 4.996 1.00 98.81 510 ARG A CA 1
ATOM 4210 C C . ARG A 1 510 ? -6.010 2.572 5.400 1.00 98.81 510 ARG A C 1
ATOM 4212 O O . ARG A 1 510 ? -6.058 1.491 4.820 1.00 98.81 510 ARG A O 1
ATOM 4219 N N . GLU A 1 511 ? -5.182 2.775 6.421 1.00 98.56 511 GLU A N 1
ATOM 4220 C CA . GLU A 1 511 ? -4.288 1.756 6.976 1.00 98.56 511 GLU A CA 1
ATOM 4221 C C . GLU A 1 511 ? -4.052 2.021 8.462 1.00 98.56 511 GLU A C 1
ATOM 4223 O O . GLU A 1 511 ? -3.870 3.169 8.848 1.00 98.56 511 GLU A O 1
ATOM 4228 N N . LEU A 1 512 ? -3.993 0.964 9.269 1.00 97.94 512 LEU A N 1
ATOM 4229 C CA . LEU A 1 512 ? -3.405 0.965 10.608 1.00 97.94 512 LEU A CA 1
ATOM 4230 C C . LEU A 1 512 ? -2.416 -0.200 10.662 1.00 97.94 512 LEU A C 1
ATOM 4232 O O . LEU A 1 512 ? -2.774 -1.331 10.326 1.00 97.94 512 LEU A O 1
ATOM 4236 N N . HIS A 1 513 ? -1.189 0.065 11.098 1.00 95.75 513 HIS A N 1
ATOM 4237 C CA . HIS A 1 513 ? -0.164 -0.953 11.281 1.00 95.75 513 HIS A CA 1
ATOM 4238 C C . HIS A 1 513 ? 0.621 -0.676 12.562 1.00 95.75 513 HIS A C 1
ATOM 4240 O O . HIS A 1 513 ? 1.085 0.437 12.785 1.00 95.75 513 HIS A O 1
ATOM 4246 N N . VAL A 1 514 ? 0.803 -1.693 13.401 1.00 91.75 514 VAL A N 1
ATOM 4247 C CA . VAL A 1 514 ? 1.669 -1.623 14.585 1.00 91.75 514 VAL A CA 1
ATOM 4248 C C . VAL A 1 514 ? 2.636 -2.788 14.498 1.00 91.75 514 VAL A C 1
ATOM 4250 O O . VAL A 1 514 ? 2.211 -3.936 14.352 1.00 91.75 514 VAL A O 1
ATOM 4253 N N . TYR A 1 515 ? 3.929 -2.493 14.561 1.00 87.38 515 TYR A N 1
ATOM 4254 C CA . TYR A 1 515 ? 4.967 -3.505 14.508 1.00 87.38 515 TYR A CA 1
ATOM 4255 C C . TYR A 1 515 ? 5.043 -4.220 15.859 1.00 87.38 515 TYR A C 1
ATOM 4257 O O . TYR A 1 515 ? 5.375 -3.625 16.881 1.00 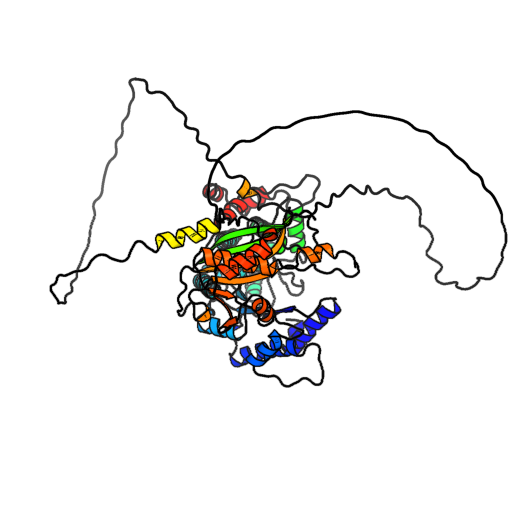87.38 515 TYR A O 1
ATOM 4265 N N . GLY A 1 516 ? 4.720 -5.513 15.864 1.00 69.81 516 GLY A N 1
ATOM 4266 C CA . GLY A 1 516 ? 5.051 -6.387 16.985 1.00 69.81 516 GLY A CA 1
ATOM 4267 C C . GLY A 1 516 ? 6.544 -6.717 16.994 1.00 69.81 516 GLY A C 1
ATOM 4268 O O . GLY A 1 516 ? 7.198 -6.677 15.950 1.00 69.81 516 GLY A O 1
ATOM 4269 N N . SER A 1 517 ? 7.065 -7.100 18.162 1.00 49.28 517 SER A N 1
ATOM 4270 C CA . SER A 1 517 ? 8.385 -7.729 18.246 1.00 49.28 517 SER A CA 1
ATOM 4271 C C . SER A 1 517 ? 8.406 -8.986 17.372 1.00 49.28 517 SER A C 1
ATOM 4273 O O . SER A 1 517 ? 7.578 -9.886 17.547 1.00 49.28 517 SER A O 1
ATOM 4275 N N . LEU A 1 518 ? 9.343 -9.048 16.426 1.00 43.31 518 LEU A N 1
ATOM 4276 C CA . LEU A 1 518 ? 9.658 -10.276 15.705 1.00 43.31 518 LEU A CA 1
ATOM 4277 C C . LEU A 1 518 ? 10.406 -11.196 16.670 1.00 43.31 518 LEU A C 1
ATOM 4279 O O . LEU A 1 518 ? 11.620 -11.076 16.834 1.00 43.31 518 LEU A O 1
ATOM 4283 N N . LEU A 1 519 ? 9.655 -12.089 17.322 1.00 32.62 519 LEU A N 1
ATOM 4284 C CA . LEU A 1 519 ? 10.198 -13.099 18.224 1.00 32.62 519 LEU A CA 1
ATOM 4285 C C . LEU A 1 519 ? 11.345 -13.845 17.535 1.00 32.62 519 LEU A C 1
ATOM 4287 O O . LEU A 1 519 ? 11.144 -14.552 16.546 1.00 32.62 519 LEU A O 1
ATOM 4291 N N . LYS A 1 520 ? 12.552 -13.696 18.083 1.00 31.77 520 LYS A N 1
ATOM 4292 C CA . LYS A 1 520 ? 13.589 -14.706 17.904 1.00 31.77 520 LYS A CA 1
ATOM 4293 C C . LYS A 1 520 ? 13.191 -15.934 18.707 1.00 31.77 520 LYS A C 1
ATOM 4295 O O . LYS A 1 520 ? 12.600 -15.815 19.779 1.00 31.77 520 LYS A O 1
ATOM 4300 N N . HIS A 1 521 ? 13.590 -17.093 18.210 1.00 36.81 521 HIS A N 1
ATOM 4301 C CA . HIS A 1 521 ? 13.675 -18.271 19.051 1.00 36.81 521 HIS A CA 1
ATOM 4302 C C . HIS A 1 521 ? 14.715 -18.062 20.173 1.00 36.81 521 HIS A C 1
ATOM 4304 O O . HIS A 1 521 ? 15.702 -17.349 19.990 1.00 36.81 521 HIS A O 1
ATOM 4310 N N . ASP A 1 522 ? 14.454 -18.715 21.304 1.00 32.84 522 ASP A N 1
ATOM 4311 C CA . ASP A 1 522 ? 15.388 -19.074 22.383 1.00 32.84 52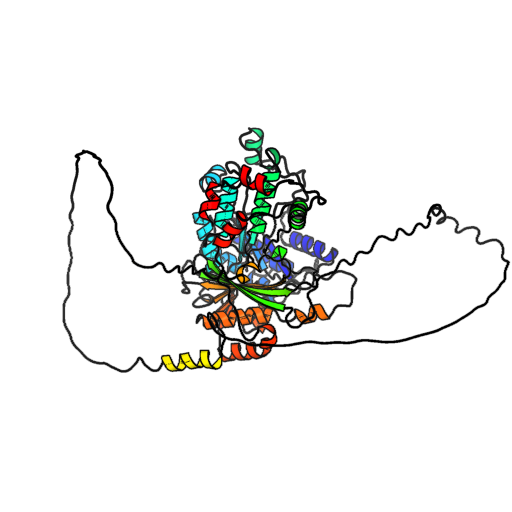2 ASP A CA 1
ATOM 4312 C C . ASP A 1 522 ? 15.783 -18.017 23.450 1.00 32.84 522 ASP A C 1
ATOM 4314 O O . ASP A 1 522 ? 16.374 -18.399 24.458 1.00 32.84 522 ASP A O 1
ATOM 4318 N N . ASP A 1 523 ? 15.361 -16.745 23.353 1.00 33.44 523 ASP A N 1
ATOM 4319 C CA . ASP A 1 523 ? 15.595 -15.714 24.398 1.00 33.44 523 ASP A CA 1
ATOM 4320 C C . ASP A 1 523 ? 14.320 -15.333 25.201 1.00 33.44 523 ASP A C 1
ATOM 4322 O O . ASP A 1 523 ? 13.713 -14.273 25.015 1.00 33.44 523 ASP A O 1
ATOM 4326 N N . PHE A 1 524 ? 13.916 -16.174 26.162 1.00 43.91 524 PHE A N 1
ATOM 4327 C CA . PHE A 1 524 ? 12.884 -15.827 27.159 1.00 43.91 524 PHE A CA 1
ATOM 4328 C C . PHE A 1 524 ? 13.437 -14.875 28.246 1.00 43.91 524 PHE A C 1
ATOM 4330 O O . PHE A 1 524 ? 13.891 -15.357 29.289 1.00 43.91 524 PHE A O 1
ATOM 4337 N N . LYS A 1 525 ? 13.384 -13.537 28.050 1.00 36.62 525 LYS A N 1
ATOM 4338 C CA . LYS A 1 525 ? 13.525 -12.571 29.179 1.00 36.62 525 LYS A CA 1
ATOM 4339 C C . LYS A 1 525 ? 13.097 -11.094 29.028 1.00 36.62 525 LYS A C 1
ATOM 4341 O O . LYS A 1 525 ? 13.080 -10.409 30.046 1.00 36.62 525 LYS A O 1
ATOM 4346 N N . ASP A 1 526 ? 12.731 -10.576 27.850 1.00 41.16 526 ASP A N 1
ATOM 4347 C CA . ASP A 1 526 ? 12.428 -9.133 27.668 1.00 41.16 526 ASP A CA 1
ATOM 4348 C C . ASP A 1 526 ? 10.918 -8.794 27.596 1.00 41.16 526 ASP A C 1
ATOM 4350 O O . ASP A 1 526 ? 10.384 -8.399 26.557 1.00 41.16 526 ASP A O 1
ATOM 4354 N N . GLU A 1 527 ? 10.210 -8.878 28.728 1.00 42.59 527 GLU A N 1
ATOM 4355 C CA . GLU A 1 527 ? 8.802 -8.436 28.827 1.00 42.59 527 GLU A CA 1
ATOM 4356 C C . GLU A 1 527 ? 8.631 -6.917 28.609 1.00 42.59 527 GLU A C 1
ATOM 4358 O O . GLU A 1 527 ? 7.613 -6.457 28.086 1.00 42.59 527 GLU A O 1
ATOM 4363 N N . LEU A 1 528 ? 9.646 -6.121 28.966 1.00 39.25 528 LEU A N 1
ATOM 4364 C CA . LEU A 1 528 ? 9.592 -4.652 28.958 1.00 39.25 528 LEU A CA 1
ATOM 4365 C C . LEU A 1 528 ? 9.300 -4.056 27.571 1.00 39.25 528 LEU A C 1
ATOM 4367 O O . LEU A 1 528 ? 8.487 -3.137 27.458 1.00 39.25 528 LEU A O 1
ATOM 4371 N N . ASN A 1 529 ? 9.900 -4.603 26.509 1.00 43.28 529 ASN A N 1
ATOM 4372 C CA . ASN A 1 529 ? 9.676 -4.114 25.143 1.00 43.28 529 ASN A CA 1
ATOM 4373 C C . ASN A 1 529 ? 8.243 -4.429 24.657 1.00 43.28 529 ASN A C 1
ATOM 4375 O O . ASN A 1 529 ? 7.658 -3.675 23.882 1.00 43.28 529 ASN A O 1
ATOM 4379 N N . PHE A 1 530 ? 7.640 -5.522 25.140 1.00 45.09 530 PHE A N 1
ATOM 4380 C CA . PHE A 1 530 ? 6.261 -5.894 24.810 1.00 45.09 530 PHE A CA 1
ATOM 4381 C C . PHE A 1 530 ? 5.234 -4.977 25.497 1.00 45.09 530 PHE A C 1
ATOM 4383 O O . PHE A 1 530 ? 4.207 -4.631 24.908 1.00 45.09 530 PHE A O 1
ATOM 4390 N N . ILE A 1 531 ? 5.527 -4.538 26.726 1.00 44.28 531 ILE A N 1
ATOM 4391 C CA . ILE A 1 531 ? 4.662 -3.645 27.510 1.00 44.28 531 ILE A CA 1
ATOM 4392 C C . ILE A 1 531 ? 4.554 -2.255 26.860 1.00 44.28 531 ILE A C 1
ATOM 4394 O O . ILE A 1 531 ? 3.446 -1.727 26.749 1.00 44.28 531 ILE A O 1
ATOM 4398 N N . GLN A 1 532 ? 5.660 -1.683 26.369 1.00 46.53 532 GLN A N 1
ATOM 4399 C CA . GLN A 1 532 ? 5.673 -0.331 25.783 1.00 46.53 532 GLN A CA 1
ATOM 4400 C C . GLN A 1 532 ? 4.817 -0.199 24.510 1.00 46.53 532 GLN A C 1
ATOM 4402 O O . GLN A 1 532 ? 4.130 0.804 24.327 1.00 46.53 532 GLN A O 1
ATOM 4407 N N . HIS A 1 533 ? 4.789 -1.213 23.638 1.00 55.41 533 HIS A N 1
ATOM 4408 C CA . HIS A 1 533 ? 3.999 -1.156 22.396 1.00 55.41 533 HIS A CA 1
ATOM 4409 C C . HIS A 1 533 ? 2.503 -1.482 22.595 1.00 55.41 533 HIS A C 1
ATOM 4411 O O . HIS A 1 533 ? 1.681 -1.267 21.694 1.00 55.41 533 HIS A O 1
ATOM 4417 N N . LYS A 1 534 ? 2.108 -1.973 23.780 1.00 64.12 534 LYS A N 1
ATOM 4418 C CA . LYS A 1 534 ? 0.730 -2.374 24.092 1.00 64.12 534 LYS A CA 1
ATOM 4419 C C . LYS A 1 534 ? -0.198 -1.155 24.156 1.00 64.12 534 LYS A C 1
ATOM 4421 O O . LYS A 1 534 ? -0.266 -0.439 25.154 1.00 64.12 534 LYS A O 1
ATOM 4426 N N . GLY A 1 535 ? -0.951 -0.942 23.077 1.00 82.12 535 GLY A N 1
ATOM 4427 C CA . GLY A 1 535 ? -1.979 0.099 22.967 1.00 82.12 535 GLY A CA 1
ATOM 4428 C C . GLY A 1 535 ? -1.693 1.204 21.948 1.00 82.12 535 GLY A C 1
ATOM 4429 O O . GLY A 1 535 ? -2.612 1.964 21.662 1.00 82.12 535 GLY A O 1
ATOM 4430 N N . LEU A 1 536 ? -0.502 1.252 21.328 1.00 89.62 536 LEU A N 1
ATOM 4431 C CA . LEU A 1 536 ? -0.164 2.272 20.316 1.00 89.62 536 LEU A CA 1
ATOM 4432 C C . LEU A 1 536 ? -1.209 2.356 19.189 1.00 89.62 536 LEU A C 1
ATOM 4434 O O . LEU A 1 536 ? -1.571 3.446 18.765 1.00 89.62 536 LEU A O 1
ATOM 4438 N N . GLY A 1 537 ? -1.774 1.220 18.763 1.00 93.00 537 GLY A N 1
ATOM 4439 C CA . GLY A 1 537 ? -2.845 1.188 17.759 1.00 93.00 537 GLY A CA 1
ATOM 4440 C C . GLY A 1 537 ? -4.136 1.902 18.182 1.00 93.00 537 GLY A C 1
ATOM 4441 O O . GLY A 1 537 ? -4.760 2.553 17.349 1.00 93.00 537 GLY A O 1
ATOM 4442 N N . LYS A 1 538 ? -4.506 1.859 19.475 1.00 94.31 538 LYS A N 1
ATOM 4443 C CA . LYS A 1 538 ? -5.637 2.650 19.991 1.00 94.31 538 LYS A CA 1
ATOM 4444 C C . LYS A 1 538 ? -5.288 4.138 19.980 1.00 94.31 538 LYS A C 1
ATOM 4446 O O . LYS A 1 538 ? -6.113 4.935 19.552 1.00 94.31 538 LYS A O 1
ATOM 4451 N N . CYS A 1 539 ? -4.076 4.501 20.405 1.00 95.88 539 CYS A N 1
ATOM 4452 C CA . CYS A 1 539 ? -3.609 5.888 20.388 1.00 95.88 539 CYS A CA 1
ATOM 4453 C C . CYS A 1 539 ? -3.597 6.464 18.958 1.00 95.88 539 CYS A C 1
ATOM 4455 O O . CYS A 1 539 ? -4.069 7.575 18.757 1.00 95.88 539 CYS A O 1
ATOM 4457 N N . LEU A 1 540 ? -3.151 5.695 17.955 1.00 97.94 540 LEU A N 1
ATOM 4458 C CA . LEU A 1 540 ? -3.172 6.098 16.541 1.00 97.94 540 LEU A CA 1
ATOM 4459 C C . LEU A 1 540 ? -4.594 6.352 16.018 1.00 97.94 540 LEU A C 1
ATOM 4461 O O . LEU A 1 540 ? -4.830 7.376 15.381 1.00 97.94 540 LEU A O 1
ATOM 4465 N N . VAL A 1 541 ? -5.546 5.451 16.299 1.00 98.44 541 VAL A N 1
ATOM 4466 C CA . VAL A 1 541 ? -6.961 5.648 15.920 1.00 98.44 541 VAL A CA 1
ATOM 4467 C C . VAL A 1 541 ? -7.546 6.866 16.634 1.00 98.44 541 VAL A C 1
ATOM 4469 O O . VAL A 1 541 ? -8.208 7.675 16.001 1.00 98.44 541 VAL A O 1
ATOM 4472 N N . LEU A 1 542 ? -7.247 7.054 17.919 1.00 98.19 542 LEU A N 1
ATOM 4473 C CA . LEU A 1 542 ? -7.720 8.197 18.700 1.00 98.19 542 LEU A CA 1
ATOM 4474 C C . LEU A 1 542 ? -7.163 9.539 18.196 1.00 98.19 542 LEU A C 1
ATOM 4476 O O . LEU A 1 542 ? -7.915 10.499 18.081 1.00 98.19 542 LEU A O 1
ATOM 4480 N N . VAL A 1 543 ? -5.879 9.609 17.828 1.00 98.50 543 VAL A N 1
ATOM 4481 C CA . VAL A 1 543 ? -5.297 10.793 17.167 1.00 98.50 543 VAL A CA 1
ATOM 4482 C C . VAL A 1 543 ? -5.992 11.063 15.827 1.00 98.50 543 VAL A C 1
ATOM 4484 O O . VAL A 1 543 ? -6.274 12.215 15.505 1.00 98.50 543 VAL A O 1
ATOM 4487 N N . ALA A 1 544 ? -6.348 10.018 15.074 1.00 98.75 544 ALA A N 1
ATOM 4488 C CA . ALA A 1 544 ? -7.125 10.170 13.847 1.00 98.75 544 ALA A CA 1
ATOM 4489 C C . ALA A 1 544 ? -8.563 10.662 14.101 1.00 98.75 544 ALA A C 1
ATOM 4491 O O . ALA A 1 544 ? -9.052 11.499 13.344 1.00 98.75 544 ALA A O 1
ATOM 4492 N N . GLU A 1 545 ? -9.227 10.199 15.168 1.00 98.69 545 GLU A N 1
ATOM 4493 C CA . GLU A 1 545 ? -10.537 10.703 15.614 1.00 98.69 545 GLU A CA 1
ATOM 4494 C C . GLU A 1 545 ? -10.453 12.188 16.016 1.00 98.69 545 GLU A C 1
ATOM 4496 O O . GLU A 1 545 ? -11.291 12.977 15.581 1.00 98.69 545 GLU A O 1
ATOM 4501 N N . ILE A 1 546 ? -9.411 12.597 16.754 1.00 98.38 546 ILE A N 1
ATOM 4502 C CA . ILE A 1 546 ? -9.159 14.000 17.138 1.00 98.38 546 ILE A CA 1
ATOM 4503 C C . ILE A 1 546 ? -8.979 14.889 15.898 1.00 98.38 546 ILE A C 1
ATOM 4505 O O . ILE A 1 546 ? -9.680 15.890 15.761 1.00 98.38 546 ILE A O 1
ATOM 4509 N N . ILE A 1 547 ? -8.091 14.513 14.969 1.00 98.38 547 ILE A N 1
ATOM 4510 C CA . ILE A 1 547 ? -7.824 15.286 13.740 1.00 98.38 547 ILE A CA 1
ATOM 4511 C C . ILE A 1 547 ? -9.076 15.367 12.858 1.00 98.38 547 ILE A C 1
ATOM 4513 O O . ILE A 1 547 ? -9.397 16.429 12.329 1.00 98.38 547 ILE A O 1
ATOM 4517 N N . SER A 1 548 ? -9.823 14.266 12.736 1.00 98.38 548 SER A N 1
ATOM 4518 C CA . SER A 1 548 ? -11.088 14.247 11.994 1.00 98.38 548 SER A CA 1
ATOM 4519 C C . SER A 1 548 ? -12.101 15.223 12.601 1.00 98.38 548 SER A C 1
ATOM 4521 O O . SER A 1 548 ? -12.686 16.025 11.874 1.00 98.38 548 SER A O 1
ATOM 4523 N N . TYR A 1 549 ? -12.268 15.203 13.928 1.00 97.44 549 TYR A N 1
ATOM 4524 C CA . TYR A 1 549 ? -13.204 16.084 14.626 1.00 97.44 549 TYR A CA 1
ATOM 4525 C C . TYR A 1 549 ? -12.800 17.564 14.545 1.00 97.44 549 TYR A C 1
ATOM 4527 O O . TYR A 1 549 ? -13.674 18.412 14.357 1.00 97.44 549 TYR A O 1
ATOM 4535 N N . PHE A 1 550 ? -11.497 17.864 14.636 1.00 96.44 550 PHE A N 1
ATOM 4536 C CA . PHE A 1 550 ? -10.930 19.208 14.460 1.00 96.44 550 PHE A CA 1
ATOM 4537 C C . PHE A 1 550 ? -11.260 19.779 13.074 1.00 96.44 550 PHE A C 1
ATOM 4539 O O . PHE A 1 550 ? -11.806 20.872 12.970 1.00 96.44 550 PHE A O 1
ATOM 4546 N N . TYR A 1 551 ? -11.068 18.996 12.007 1.00 96.44 551 TYR A N 1
ATOM 4547 C CA . TYR A 1 551 ? -11.498 19.357 10.648 1.00 96.44 551 TYR A CA 1
ATOM 4548 C C . TYR A 1 551 ? -13.004 19.115 10.392 1.00 96.44 551 TYR A C 1
ATOM 4550 O O . TYR A 1 551 ? -13.426 18.879 9.262 1.00 96.44 551 TYR A O 1
ATOM 4558 N N . ASN A 1 552 ? -13.825 19.183 11.445 1.00 95.75 552 ASN A N 1
ATOM 4559 C CA . ASN A 1 552 ? -15.288 19.103 11.449 1.00 95.75 552 ASN A CA 1
ATOM 4560 C C . ASN A 1 552 ? -15.952 17.820 10.909 1.00 95.75 552 ASN A C 1
ATOM 4562 O O . ASN A 1 552 ? -17.182 17.759 10.839 1.00 95.75 552 ASN A O 1
ATOM 4566 N N . TYR A 1 553 ? -15.204 16.748 10.643 1.00 96.88 553 TYR A N 1
ATOM 4567 C CA . TYR A 1 553 ? -15.794 15.451 10.310 1.00 96.88 553 TYR A CA 1
ATOM 4568 C C . TYR A 1 553 ? -16.466 14.837 11.541 1.00 96.88 553 TYR A C 1
ATOM 4570 O O . TYR A 1 553 ? -15.828 14.608 12.568 1.00 96.88 553 TYR A O 1
ATOM 4578 N N . LYS A 1 554 ? -17.762 14.527 11.433 1.00 95.69 554 LYS A N 1
ATOM 4579 C CA . LYS A 1 554 ? -18.541 13.904 12.520 1.00 95.69 554 LYS A CA 1
ATOM 4580 C C . LYS A 1 554 ? -18.681 12.377 12.375 1.00 95.69 554 LYS A C 1
ATOM 4582 O O . LYS A 1 554 ? -19.225 11.735 13.269 1.00 95.69 554 LYS A O 1
ATOM 4587 N N . LYS A 1 555 ? -18.150 11.776 11.300 1.00 98.25 555 LYS A N 1
ATOM 4588 C CA . LYS A 1 555 ? -18.037 10.317 11.098 1.00 98.25 555 LYS A CA 1
ATOM 4589 C C . LYS A 1 555 ? -16.607 9.935 10.693 1.00 98.25 555 LYS A C 1
ATOM 4591 O O . LYS A 1 555 ? -15.958 10.666 9.946 1.00 98.25 555 LYS A O 1
ATOM 4596 N N . VAL A 1 556 ? -16.134 8.773 11.141 1.00 98.75 556 VAL A N 1
ATOM 4597 C CA . VAL A 1 556 ? -14.899 8.128 10.659 1.00 98.75 556 VAL A CA 1
ATOM 4598 C C . VAL A 1 556 ? -15.242 6.759 10.088 1.00 98.75 556 VAL A C 1
ATOM 4600 O O . VAL A 1 556 ? -16.020 6.015 10.687 1.00 98.75 556 VAL A O 1
ATOM 4603 N N . SER A 1 557 ? -14.637 6.425 8.950 1.00 98.81 557 SER A N 1
ATOM 4604 C CA . SER A 1 557 ? -14.820 5.160 8.234 1.00 98.81 557 SER A CA 1
ATOM 4605 C C . SER A 1 557 ? -13.482 4.464 8.008 1.00 98.81 557 SER A C 1
ATOM 4607 O O . SER A 1 557 ? -12.505 5.096 7.608 1.00 98.81 557 SER A O 1
ATOM 4609 N N . ILE A 1 558 ? -13.424 3.152 8.239 1.00 98.81 558 ILE A N 1
ATOM 4610 C CA . ILE A 1 558 ? -12.194 2.354 8.175 1.00 98.81 558 ILE A CA 1
ATOM 4611 C C . ILE A 1 558 ? -12.351 1.218 7.165 1.00 98.81 558 ILE A C 1
ATOM 4613 O O . ILE A 1 558 ? -13.292 0.423 7.250 1.00 98.81 558 ILE A O 1
ATOM 4617 N N . ILE A 1 559 ? -11.384 1.074 6.251 1.00 98.62 559 ILE A N 1
ATOM 4618 C CA . ILE A 1 559 ? -11.307 -0.062 5.314 1.00 98.62 559 ILE A CA 1
ATOM 4619 C C . ILE A 1 559 ? -10.755 -1.331 5.998 1.00 98.62 559 ILE A C 1
ATOM 4621 O O . ILE A 1 559 ? -9.738 -1.912 5.616 1.00 98.62 559 ILE A O 1
ATOM 4625 N N . ALA A 1 560 ? -11.428 -1.771 7.061 1.00 97.69 560 ALA A N 1
ATOM 4626 C CA . ALA A 1 560 ? -11.029 -2.953 7.815 1.00 97.69 560 ALA A CA 1
ATOM 4627 C C . ALA A 1 560 ? -10.978 -4.203 6.915 1.00 97.69 560 ALA A C 1
ATOM 4629 O O . ALA A 1 560 ? -11.927 -4.511 6.183 1.00 97.69 560 ALA A O 1
ATOM 4630 N N . GLY A 1 561 ? -9.878 -4.956 7.012 1.00 97.44 561 GLY A N 1
ATOM 4631 C CA . GLY A 1 561 ? -9.832 -6.331 6.525 1.00 97.44 561 GLY A CA 1
ATOM 4632 C C . GLY A 1 561 ? -10.702 -7.211 7.419 1.00 97.44 561 GLY A C 1
ATOM 4633 O O . GLY A 1 561 ? -10.773 -6.976 8.627 1.00 97.44 561 GLY A O 1
ATOM 4634 N N . VAL A 1 562 ? -11.365 -8.209 6.837 1.00 98.00 562 VAL A N 1
ATOM 4635 C CA . VAL A 1 562 ? -12.366 -9.066 7.502 1.00 98.00 562 VAL A CA 1
ATOM 4636 C C . VAL A 1 562 ? -11.887 -9.547 8.881 1.00 98.00 562 VAL A C 1
ATOM 4638 O O . VAL A 1 562 ? -12.513 -9.240 9.895 1.00 98.00 562 VAL A O 1
ATOM 4641 N N . GLY A 1 563 ? -10.693 -10.141 8.951 1.00 96.94 563 GLY A N 1
ATOM 4642 C CA . GLY A 1 563 ? -10.059 -10.625 10.182 1.00 96.94 563 GLY A CA 1
ATOM 4643 C C . GLY A 1 563 ? -9.689 -9.570 11.242 1.00 96.94 563 GLY A C 1
ATOM 4644 O O . GLY A 1 563 ? -9.198 -9.929 12.313 1.00 96.94 563 GLY A O 1
ATOM 4645 N N . THR A 1 564 ? -9.904 -8.278 10.970 1.00 96.38 564 THR A N 1
ATOM 4646 C CA . THR A 1 564 ? -9.642 -7.150 11.890 1.00 96.38 564 THR A CA 1
ATOM 4647 C C . THR A 1 564 ? -10.898 -6.394 12.334 1.00 96.38 564 THR A C 1
ATOM 4649 O O . THR A 1 564 ? -10.796 -5.530 13.202 1.00 96.38 564 THR A O 1
ATOM 4652 N N . ARG A 1 565 ? -12.096 -6.719 11.824 1.00 96.94 565 ARG A N 1
ATOM 4653 C CA . ARG A 1 565 ? -13.353 -6.035 12.208 1.00 96.94 565 ARG A CA 1
ATOM 4654 C C . ARG A 1 565 ? -13.610 -6.075 13.726 1.00 96.94 565 ARG A C 1
ATOM 4656 O O . ARG A 1 565 ? -13.863 -5.039 14.337 1.00 96.94 565 ARG A O 1
ATOM 4663 N N . GLU A 1 566 ? -13.402 -7.230 14.364 1.00 95.56 566 GLU A N 1
ATOM 4664 C CA . GLU A 1 566 ? -13.511 -7.421 15.827 1.00 95.56 566 GLU A CA 1
ATOM 4665 C C . GLU A 1 566 ? -12.433 -6.683 16.664 1.00 95.56 566 GLU A C 1
ATOM 4667 O O . GLU A 1 566 ? -12.528 -6.654 17.892 1.00 95.56 566 GLU A O 1
ATOM 4672 N N . TYR A 1 567 ? -11.413 -6.066 16.047 1.00 94.88 567 TYR A N 1
ATOM 4673 C CA . TYR A 1 567 ? -10.525 -5.116 16.737 1.00 94.88 567 TYR A CA 1
ATOM 4674 C C . TYR A 1 567 ? -11.187 -3.736 16.844 1.00 94.88 567 TYR A C 1
ATOM 4676 O O . TYR A 1 567 ? -11.355 -3.221 17.948 1.00 94.88 567 TYR A O 1
ATOM 4684 N N . TYR A 1 568 ? -11.639 -3.173 15.720 1.00 97.69 568 TYR A N 1
ATOM 4685 C CA . TYR A 1 568 ? -12.277 -1.850 15.679 1.00 97.69 568 TYR A CA 1
ATOM 4686 C C . TYR A 1 568 ? -13.614 -1.811 16.427 1.00 97.69 568 TYR A C 1
ATOM 4688 O O . TYR A 1 568 ? -13.942 -0.810 17.061 1.00 97.69 568 TYR A O 1
ATOM 4696 N N . LYS A 1 569 ? -14.341 -2.933 16.461 1.00 96.94 569 LYS A N 1
ATOM 4697 C CA . LYS A 1 569 ? -15.548 -3.110 17.282 1.00 96.94 569 LYS A CA 1
ATOM 4698 C C . LYS A 1 569 ? -15.322 -2.801 18.768 1.00 96.94 569 LYS A C 1
ATOM 4700 O O . LYS A 1 569 ? -16.178 -2.216 19.421 1.00 96.94 569 LYS A O 1
ATOM 4705 N N . LYS A 1 570 ? -14.131 -3.114 19.295 1.00 94.94 570 LYS A N 1
ATOM 4706 C CA . LYS A 1 570 ? -13.722 -2.818 20.684 1.00 94.94 570 LYS A CA 1
ATOM 4707 C C . LYS A 1 570 ? -13.320 -1.351 20.902 1.00 94.94 570 LYS A C 1
ATOM 4709 O O . LYS A 1 570 ? -13.042 -0.964 22.032 1.00 94.94 570 LYS A O 1
ATOM 4714 N N . LEU A 1 571 ? -13.287 -0.550 19.835 1.00 95.25 571 LEU A N 1
ATOM 4715 C CA . LEU A 1 571 ? -13.060 0.901 19.835 1.00 95.25 571 LEU A CA 1
ATOM 4716 C C . LEU A 1 571 ? -14.350 1.698 19.528 1.00 95.25 571 LEU A C 1
ATOM 4718 O O . LEU A 1 571 ? -14.283 2.907 19.313 1.00 95.25 571 LEU A O 1
ATOM 4722 N N . GLY A 1 572 ? -15.511 1.027 19.494 1.00 97.00 572 GLY A N 1
ATOM 4723 C CA . GLY A 1 572 ? -16.822 1.642 19.246 1.00 97.00 572 GLY A CA 1
ATOM 4724 C C . GLY A 1 572 ? -17.272 1.676 17.780 1.00 97.00 572 GLY A C 1
ATOM 4725 O O . GLY A 1 572 ? -18.297 2.285 17.492 1.00 97.00 572 GLY A O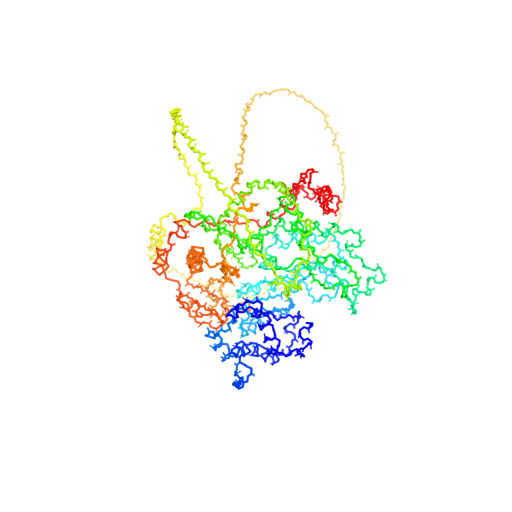 1
ATOM 4726 N N . TYR A 1 573 ? -16.547 1.037 16.855 1.00 98.44 573 TYR A N 1
ATOM 4727 C CA . TYR A 1 573 ? -16.932 0.990 15.438 1.00 98.44 573 TYR A CA 1
ATOM 4728 C C . TYR A 1 573 ? -17.952 -0.125 15.153 1.00 98.44 573 TYR A C 1
ATOM 4730 O O . TYR A 1 573 ? -17.867 -1.220 15.712 1.00 98.44 573 TYR A O 1
ATOM 4738 N N . THR A 1 574 ? -18.878 0.112 14.226 1.00 98.19 574 THR A N 1
ATOM 4739 C CA . THR A 1 574 ? -19.880 -0.865 13.761 1.00 98.19 574 THR A CA 1
ATOM 4740 C C . THR A 1 574 ? -19.697 -1.171 12.269 1.00 98.19 574 THR A C 1
ATOM 4742 O O . THR A 1 574 ? -19.004 -0.445 11.567 1.00 98.19 574 THR A O 1
ATOM 4745 N N . LYS A 1 575 ? -20.247 -2.289 11.772 1.00 97.69 575 LYS A N 1
ATOM 4746 C CA . LYS A 1 575 ? -20.144 -2.708 10.357 1.00 97.69 575 LYS A CA 1
ATOM 4747 C C . LYS A 1 575 ? -21.200 -1.960 9.532 1.00 97.69 575 LYS A C 1
ATOM 4749 O O . LYS A 1 575 ? -22.388 -2.159 9.765 1.00 97.69 575 LYS A O 1
ATOM 4754 N N . GLU A 1 576 ? -20.768 -1.132 8.583 1.00 97.75 576 GLU A N 1
ATOM 4755 C CA . GLU A 1 576 ? -21.629 -0.338 7.686 1.00 97.75 576 GLU A CA 1
ATOM 4756 C C . GLU A 1 576 ? -21.193 -0.625 6.237 1.00 97.75 576 GLU A C 1
ATOM 4758 O O . GLU A 1 576 ? -20.010 -0.517 5.904 1.00 97.75 576 GLU A O 1
ATOM 4763 N N . GLU A 1 577 ? -22.128 -1.072 5.391 1.00 96.75 577 GLU A N 1
ATOM 4764 C CA . GLU A 1 577 ? -21.852 -1.658 4.065 1.00 96.75 577 GLU A CA 1
ATOM 4765 C C . GLU A 1 577 ? -20.730 -2.725 4.122 1.00 96.75 577 GLU A C 1
ATOM 4767 O O . GLU A 1 577 ? -20.931 -3.814 4.663 1.00 96.75 577 GLU A O 1
ATOM 4772 N N . THR A 1 578 ? -19.536 -2.431 3.590 1.00 97.12 578 THR A N 1
ATOM 4773 C CA . THR A 1 578 ? -18.360 -3.328 3.655 1.00 97.12 578 THR A CA 1
ATOM 4774 C C . THR A 1 578 ? -17.281 -2.859 4.638 1.00 97.12 578 THR A C 1
ATOM 4776 O O . THR A 1 578 ? -16.312 -3.593 4.881 1.00 97.12 578 THR A O 1
ATOM 4779 N N . TYR A 1 579 ? -17.416 -1.647 5.174 1.00 98.62 579 TYR A N 1
ATOM 4780 C CA . TYR A 1 579 ? -16.444 -0.948 6.016 1.00 98.62 579 TYR A CA 1
ATOM 4781 C C . TYR A 1 579 ? -16.797 -1.130 7.503 1.00 98.62 579 TYR A C 1
ATOM 4783 O O . TYR A 1 579 ? -17.718 -1.873 7.857 1.00 98.62 579 TYR A O 1
ATOM 4791 N N . VAL A 1 580 ? -16.053 -0.469 8.391 1.00 98.62 580 VAL A N 1
ATOM 4792 C CA . VAL A 1 580 ? -16.521 -0.212 9.761 1.00 98.62 580 VAL A CA 1
ATOM 4793 C C . VAL A 1 580 ? -16.477 1.283 10.060 1.00 98.62 580 VAL A C 1
ATOM 4795 O O . VAL A 1 580 ? -15.522 1.951 9.666 1.00 98.62 580 VAL A O 1
ATOM 4798 N N . THR A 1 581 ? -17.500 1.816 10.722 1.00 98.69 581 THR A N 1
ATOM 4799 C CA . THR A 1 581 ? -17.703 3.261 10.902 1.00 98.69 581 THR A CA 1
ATOM 4800 C C . THR A 1 581 ? -18.044 3.619 12.348 1.00 98.69 581 THR A C 1
ATOM 4802 O O . THR A 1 581 ? -18.444 2.764 13.140 1.00 98.69 581 THR A O 1
ATOM 4805 N N . LYS A 1 582 ? -17.826 4.886 12.714 1.00 98.50 582 LYS A N 1
ATOM 4806 C CA . LYS A 1 582 ? -18.115 5.443 14.043 1.00 98.50 582 LYS A CA 1
ATOM 4807 C C . LYS A 1 582 ? -18.514 6.913 13.922 1.00 98.50 582 LYS A C 1
ATOM 4809 O O . LYS A 1 582 ? -17.846 7.680 13.228 1.00 98.50 582 LYS A O 1
ATOM 4814 N N . ILE A 1 583 ? -19.581 7.306 14.617 1.00 98.38 583 ILE A N 1
ATOM 4815 C CA . ILE A 1 583 ? -19.955 8.716 14.806 1.00 98.38 583 ILE A CA 1
ATOM 4816 C C . ILE A 1 583 ? -19.105 9.298 15.938 1.00 98.38 583 ILE A C 1
ATOM 4818 O O . ILE A 1 583 ? -19.016 8.710 17.015 1.00 98.38 583 ILE A O 1
ATOM 4822 N N . LEU A 1 584 ? -18.479 10.447 15.695 1.00 97.62 584 LEU A N 1
ATOM 4823 C CA . LEU A 1 584 ? -17.579 11.093 16.644 1.00 97.62 584 LEU A CA 1
ATOM 4824 C C . LEU A 1 584 ? -18.349 11.958 17.647 1.00 97.62 584 LEU A C 1
ATOM 4826 O O . LEU A 1 584 ? -19.087 12.864 17.262 1.00 97.62 584 LEU A O 1
ATOM 4830 N N . LYS A 1 585 ? -18.124 11.714 18.943 1.00 96.38 585 LYS A N 1
ATOM 4831 C CA . LYS A 1 585 ? -18.671 12.506 20.055 1.00 96.38 585 LYS A CA 1
ATOM 4832 C C . LYS A 1 585 ? -17.534 13.178 20.830 1.00 96.38 585 LYS A C 1
ATOM 4834 O O . LYS A 1 585 ? -16.610 12.484 21.256 1.00 96.38 585 LYS A O 1
ATOM 4839 N N . ARG A 1 586 ? -17.626 14.499 21.056 1.00 94.31 586 ARG A N 1
ATOM 4840 C CA . ARG A 1 586 ? -16.638 15.318 21.804 1.00 94.31 586 ARG A CA 1
ATOM 4841 C C . ARG A 1 586 ? -16.259 14.670 23.140 1.00 94.31 586 ARG A C 1
ATOM 4843 O O . ARG A 1 586 ? -15.081 14.447 23.396 1.00 94.31 586 ARG A O 1
ATOM 4850 N N . GLU A 1 587 ? -17.259 14.301 23.938 1.00 95.56 587 GLU A N 1
ATOM 4851 C CA . GLU A 1 587 ? -17.096 13.644 25.243 1.00 95.56 587 GLU A CA 1
ATOM 4852 C C . GLU A 1 587 ? -16.313 12.326 25.166 1.00 95.56 587 GLU A C 1
ATOM 4854 O O . GLU A 1 587 ? -15.432 12.074 25.985 1.00 95.56 587 GLU A O 1
ATOM 4859 N N . GLU A 1 588 ? -16.618 11.474 24.181 1.00 95.12 588 GLU A N 1
ATOM 4860 C CA . GLU A 1 588 ? -15.988 10.158 24.053 1.00 95.12 588 GLU A CA 1
ATOM 4861 C C . GLU A 1 588 ? -14.526 10.288 23.610 1.00 95.12 588 GLU A C 1
ATOM 4863 O O . GLU A 1 588 ? -13.656 9.595 24.141 1.00 95.12 588 GLU A O 1
ATOM 4868 N N . ILE A 1 589 ? -14.243 11.210 22.684 1.00 96.19 589 ILE A N 1
ATOM 4869 C CA . ILE A 1 589 ? -12.879 11.535 22.253 1.00 96.19 589 ILE A CA 1
ATOM 4870 C C . ILE A 1 589 ? -12.084 12.103 23.431 1.00 96.19 589 ILE A C 1
ATOM 4872 O O . ILE A 1 589 ? -11.010 11.589 23.736 1.00 96.19 589 ILE A O 1
ATOM 4876 N N . TYR A 1 590 ? -12.626 13.097 24.139 1.00 95.50 590 TYR A N 1
ATOM 4877 C CA . TYR A 1 590 ? -11.967 13.735 25.280 1.00 95.50 590 TYR A CA 1
ATOM 4878 C C . TYR A 1 590 ? -11.688 12.739 26.419 1.00 95.50 590 TYR A C 1
ATOM 4880 O O . TYR A 1 590 ? -10.558 12.637 26.897 1.00 95.50 590 TYR A O 1
ATOM 4888 N N . LYS A 1 591 ? -12.669 11.901 26.779 1.00 96.06 591 LYS A N 1
ATOM 4889 C CA . LYS A 1 591 ? -12.504 10.825 27.770 1.00 96.06 591 LYS A CA 1
ATOM 4890 C C . LYS A 1 591 ? -11.439 9.807 27.355 1.00 96.06 591 LYS A C 1
ATOM 4892 O O . LYS A 1 591 ? -10.647 9.373 28.189 1.00 96.06 591 LYS A O 1
ATOM 4897 N N . ASN A 1 592 ? -11.393 9.413 26.081 1.00 94.06 592 ASN A N 1
ATOM 4898 C CA . ASN A 1 592 ? -10.346 8.516 25.588 1.00 94.06 592 ASN A CA 1
ATOM 4899 C C . ASN A 1 592 ? -8.967 9.197 25.542 1.00 94.06 592 ASN A C 1
ATOM 4901 O O . ASN A 1 592 ? -7.969 8.522 25.797 1.00 94.06 592 ASN A O 1
ATOM 4905 N N . TYR A 1 593 ? -8.904 10.499 25.249 1.00 94.75 593 TYR A N 1
ATOM 4906 C CA . TYR A 1 593 ? -7.678 11.300 25.232 1.00 94.75 593 TYR A CA 1
ATOM 4907 C C . TYR A 1 593 ? -7.061 11.420 26.626 1.00 94.75 593 TYR A C 1
ATOM 4909 O O . TYR A 1 593 ? -5.894 11.071 26.779 1.00 94.75 593 TYR A O 1
ATOM 4917 N N . LEU A 1 594 ? -7.842 11.768 27.655 1.00 94.06 594 LEU A N 1
ATOM 4918 C CA . LEU A 1 594 ? -7.364 11.798 29.045 1.00 94.06 594 LEU A CA 1
ATOM 4919 C C . LEU A 1 594 ? -6.769 10.448 29.489 1.00 94.06 594 LEU A C 1
ATOM 4921 O O . LEU A 1 594 ? -5.739 10.414 30.149 1.00 94.06 594 LEU A O 1
ATOM 4925 N N . LEU A 1 595 ? -7.351 9.325 29.050 1.00 90.94 595 LEU A N 1
ATOM 4926 C CA . LEU A 1 595 ? -6.840 7.972 29.323 1.00 90.94 595 LEU A CA 1
ATOM 4927 C C . LEU A 1 595 ? -5.567 7.589 28.532 1.00 90.94 595 LEU A C 1
ATOM 4929 O O . LEU A 1 595 ? -5.095 6.459 28.659 1.00 90.94 595 LEU A O 1
ATOM 4933 N N . ASN A 1 596 ? -5.055 8.458 27.654 1.00 89.50 596 ASN A N 1
ATOM 4934 C CA . ASN A 1 596 ? -3.894 8.201 26.788 1.00 89.50 596 ASN A CA 1
ATOM 4935 C C . ASN A 1 596 ? -2.957 9.424 26.647 1.00 89.50 596 ASN A C 1
ATOM 4937 O O . ASN A 1 596 ? -2.061 9.402 25.797 1.00 89.50 596 ASN A O 1
ATOM 4941 N N . ILE A 1 597 ? -3.142 10.475 27.453 1.00 89.56 597 ILE A N 1
ATOM 4942 C CA . ILE A 1 597 ? -2.444 11.763 27.311 1.00 89.56 597 ILE A CA 1
ATOM 4943 C C . ILE A 1 597 ? -0.923 11.623 27.466 1.00 89.56 597 ILE A C 1
ATOM 4945 O O . ILE A 1 597 ? -0.181 12.176 26.659 1.00 89.56 597 ILE A O 1
ATOM 4949 N N . ASP A 1 598 ? -0.464 10.760 28.376 1.00 85.06 598 ASP A N 1
ATOM 4950 C CA . ASP A 1 598 ? 0.959 10.440 28.604 1.00 85.06 598 ASP A CA 1
ATOM 4951 C C . ASP A 1 598 ? 1.663 9.823 27.380 1.00 85.06 598 ASP A C 1
ATOM 4953 O O . ASP A 1 598 ? 2.884 9.700 27.350 1.00 85.06 598 ASP A O 1
ATOM 4957 N N . ARG A 1 599 ? 0.891 9.378 26.378 1.00 85.00 599 ARG A N 1
ATOM 4958 C CA . ARG A 1 599 ? 1.381 8.731 25.149 1.00 85.00 599 ARG A CA 1
ATOM 4959 C C . ARG A 1 599 ? 1.168 9.578 23.902 1.00 85.00 599 ARG A C 1
ATOM 4961 O O . ARG A 1 599 ? 1.903 9.424 22.937 1.00 85.00 599 ARG A O 1
ATOM 4968 N N . ILE A 1 600 ? 0.122 10.401 23.887 1.00 88.69 600 ILE A N 1
ATOM 4969 C CA . ILE A 1 600 ? -0.209 11.289 22.763 1.00 88.69 600 ILE A CA 1
ATOM 4970 C C . ILE A 1 600 ? 0.523 12.632 22.897 1.00 88.69 600 ILE A C 1
ATOM 4972 O O . ILE A 1 600 ? 0.811 13.266 21.885 1.00 88.69 600 ILE A O 1
ATOM 4976 N N . GLY A 1 601 ? 0.869 13.028 24.125 1.00 87.94 601 GLY A N 1
ATOM 4977 C CA . GLY A 1 601 ? 1.341 14.366 24.456 1.00 87.94 601 GLY A CA 1
ATOM 4978 C C . GLY A 1 601 ? 0.179 15.343 24.650 1.00 87.94 601 GLY A C 1
ATOM 4979 O O . GLY A 1 601 ? -0.955 15.076 24.254 1.00 87.94 601 GLY A O 1
ATOM 4980 N N . LYS A 1 602 ? 0.472 16.496 25.266 1.00 88.69 602 LYS A N 1
ATOM 4981 C CA . LYS A 1 602 ? -0.497 17.598 25.417 1.00 88.69 602 LYS A CA 1
ATOM 4982 C C . LYS A 1 602 ? -0.764 18.332 24.098 1.00 88.69 602 LYS A C 1
ATOM 4984 O O . LYS A 1 602 ? -1.852 18.864 23.909 1.00 88.69 602 LYS A O 1
ATOM 4989 N N . THR A 1 603 ? 0.221 18.331 23.199 1.00 89.75 603 THR A N 1
ATOM 4990 C CA . THR A 1 603 ? 0.203 19.050 21.922 1.00 89.75 603 THR A CA 1
ATOM 4991 C C . THR A 1 603 ? 0.434 18.068 20.782 1.00 89.75 603 THR A C 1
ATOM 4993 O O . THR A 1 603 ? 1.392 17.298 20.808 1.00 89.75 603 THR A O 1
ATOM 4996 N N . ILE A 1 604 ? -0.423 18.116 19.763 1.00 92.69 604 ILE A N 1
ATOM 4997 C CA . ILE A 1 604 ? -0.290 17.331 18.533 1.00 92.69 604 ILE A CA 1
ATOM 4998 C C . ILE A 1 604 ? 0.240 18.272 17.451 1.00 92.69 604 ILE A C 1
ATOM 5000 O O . ILE A 1 604 ? -0.448 19.211 17.057 1.00 92.69 604 ILE A O 1
ATOM 5004 N N . LEU A 1 605 ? 1.464 18.021 16.987 1.00 93.44 605 LEU A N 1
ATOM 5005 C CA . LEU A 1 605 ? 2.092 18.768 15.897 1.00 93.44 605 LEU A CA 1
ATOM 5006 C C . LEU A 1 605 ? 1.866 18.044 14.564 1.00 93.44 605 LEU A C 1
ATOM 5008 O O . LEU A 1 605 ? 1.992 16.819 14.478 1.00 93.44 605 LEU A O 1
ATOM 5012 N N . ILE A 1 606 ? 1.523 18.809 13.528 1.00 96.19 606 ILE A N 1
ATOM 5013 C CA . ILE A 1 606 ? 1.258 18.316 12.173 1.00 96.19 606 ILE A CA 1
ATOM 5014 C C . ILE A 1 606 ? 2.224 19.027 11.225 1.00 96.19 606 ILE A C 1
ATOM 5016 O O . ILE A 1 606 ? 2.126 20.233 11.023 1.00 96.19 606 ILE A O 1
ATOM 5020 N N . HIS A 1 607 ? 3.162 18.280 10.648 1.00 94.19 607 HIS A N 1
ATOM 5021 C CA . HIS A 1 607 ? 4.148 18.814 9.715 1.00 94.19 607 HIS A CA 1
ATOM 5022 C C . HIS A 1 607 ? 3.556 18.842 8.298 1.00 94.19 607 HIS A C 1
ATOM 5024 O O . HIS A 1 607 ? 3.320 17.787 7.703 1.00 94.19 607 HIS A O 1
ATOM 5030 N N . GLU A 1 608 ? 3.323 20.039 7.758 1.00 94.62 608 GLU A N 1
ATOM 5031 C CA . GLU A 1 608 ? 2.927 20.260 6.359 1.00 94.62 608 GLU A CA 1
ATOM 5032 C C . GLU A 1 608 ? 4.110 19.934 5.431 1.00 94.62 608 GLU A C 1
ATOM 5034 O O . GLU A 1 608 ? 5.069 20.698 5.320 1.00 94.62 608 GLU A O 1
ATOM 5039 N N . TYR A 1 609 ? 4.083 18.771 4.778 1.00 92.62 609 TYR A N 1
ATOM 5040 C CA . TYR A 1 609 ? 5.215 18.273 4.001 1.00 92.62 609 TYR A CA 1
ATOM 5041 C C . TYR A 1 609 ? 5.118 18.683 2.524 1.00 92.62 609 TYR A C 1
ATOM 5043 O O . TYR A 1 609 ? 4.255 18.224 1.770 1.00 92.62 609 TYR A O 1
ATOM 5051 N N . ASN A 1 610 ? 6.079 19.489 2.071 1.00 92.12 610 ASN A N 1
ATOM 5052 C CA . ASN A 1 610 ? 6.222 19.870 0.667 1.00 92.12 610 ASN A CA 1
ATOM 5053 C C . ASN A 1 610 ? 6.746 18.697 -0.186 1.00 92.12 610 ASN A C 1
ATOM 5055 O O . ASN A 1 610 ? 7.924 18.347 -0.115 1.00 92.12 610 ASN A O 1
ATOM 5059 N N . LEU A 1 611 ? 5.897 18.135 -1.056 1.00 93.12 611 LEU A N 1
ATOM 5060 C CA . LEU A 1 611 ? 6.261 17.039 -1.971 1.00 93.12 611 LEU A CA 1
ATOM 5061 C C . LEU A 1 611 ? 7.518 17.337 -2.808 1.00 93.12 611 LEU A C 1
ATOM 5063 O O . LEU A 1 611 ? 8.333 16.444 -3.030 1.00 93.12 611 LEU A O 1
ATOM 5067 N N . LYS A 1 612 ? 7.742 18.593 -3.227 1.00 92.69 612 LYS A N 1
ATOM 5068 C CA . LYS A 1 612 ? 8.910 18.980 -4.043 1.00 92.69 612 LYS A CA 1
ATOM 5069 C C . LYS A 1 612 ? 10.248 18.860 -3.304 1.00 92.69 612 LYS A C 1
ATOM 5071 O O . LYS A 1 612 ? 11.287 18.847 -3.958 1.00 92.69 612 LYS A O 1
ATOM 5076 N N . HIS A 1 613 ? 10.252 18.706 -1.977 1.00 89.56 613 HIS A N 1
ATOM 5077 C CA . HIS A 1 613 ? 11.471 18.495 -1.191 1.00 89.56 613 HIS A CA 1
ATOM 5078 C C . HIS A 1 613 ? 12.268 17.249 -1.642 1.00 89.56 613 HIS A C 1
ATOM 5080 O O . HIS A 1 613 ? 13.493 17.232 -1.533 1.00 89.56 613 HIS A O 1
ATOM 5086 N N . CYS A 1 614 ? 11.618 16.242 -2.245 1.00 91.00 614 CYS A N 1
ATOM 5087 C CA . CYS A 1 614 ? 12.321 15.104 -2.856 1.00 91.00 614 CYS A CA 1
ATOM 5088 C C . CYS A 1 614 ? 13.346 15.516 -3.932 1.00 91.00 614 CYS A C 1
ATOM 5090 O O . CYS A 1 614 ? 14.391 14.876 -4.061 1.00 91.00 614 CYS A O 1
ATOM 5092 N N . LEU A 1 615 ? 13.077 16.595 -4.674 1.00 90.94 615 LEU A N 1
ATOM 5093 C CA . LEU A 1 615 ? 13.906 17.067 -5.785 1.00 90.94 615 LEU A CA 1
ATOM 5094 C C . LEU A 1 615 ? 15.213 17.680 -5.261 1.00 90.94 615 LEU A C 1
ATOM 5096 O O . LEU A 1 615 ? 16.291 17.337 -5.746 1.00 90.94 615 LEU A O 1
ATOM 5100 N N . TYR A 1 616 ? 15.130 18.479 -4.192 1.00 88.88 616 TYR A N 1
ATOM 5101 C CA . TYR A 1 616 ? 16.295 18.978 -3.452 1.00 88.88 616 TYR A CA 1
ATOM 5102 C C . TYR A 1 616 ? 17.197 17.826 -2.975 1.00 88.88 616 TYR A C 1
ATOM 5104 O O . TYR A 1 616 ? 18.413 17.873 -3.146 1.00 88.88 616 TYR A O 1
ATOM 5112 N N . LEU A 1 617 ? 16.621 16.743 -2.438 1.00 89.19 617 LEU A N 1
ATOM 5113 C CA . LEU A 1 617 ? 17.394 15.589 -1.954 1.00 89.19 617 LEU A CA 1
ATOM 5114 C C . LEU A 1 617 ? 18.112 14.825 -3.073 1.00 89.19 617 LEU A C 1
ATOM 5116 O O . LEU A 1 617 ? 19.213 14.315 -2.841 1.00 89.19 617 LEU A O 1
ATOM 5120 N N . MET A 1 618 ? 17.507 14.740 -4.265 1.00 89.00 618 MET A N 1
ATOM 5121 C CA . MET A 1 618 ? 18.149 14.158 -5.450 1.00 89.00 618 MET A CA 1
ATOM 5122 C C . MET A 1 618 ? 19.362 14.981 -5.900 1.00 89.00 618 MET A C 1
ATOM 5124 O O . MET A 1 618 ? 20.385 14.388 -6.226 1.00 89.00 618 MET A O 1
ATOM 5128 N N . HIS A 1 619 ? 19.262 16.315 -5.886 1.00 86.38 619 HIS A N 1
ATOM 5129 C CA . HIS A 1 619 ? 20.323 17.220 -6.351 1.00 86.38 619 HIS A CA 1
ATOM 5130 C C . HIS A 1 619 ? 21.378 17.578 -5.292 1.00 86.38 619 HIS A C 1
ATOM 5132 O O . HIS A 1 619 ? 22.488 17.964 -5.650 1.00 86.38 619 HIS A O 1
ATOM 5138 N N . LYS A 1 620 ? 21.078 17.436 -3.996 1.00 86.06 620 LYS A N 1
ATOM 5139 C CA . LYS A 1 620 ? 22.078 17.538 -2.923 1.00 86.06 620 LYS A CA 1
ATOM 5140 C C . LYS A 1 620 ? 23.184 16.506 -3.152 1.00 86.06 620 LYS A C 1
ATOM 5142 O O . LYS A 1 620 ? 22.886 15.376 -3.532 1.00 86.06 620 LYS A O 1
ATOM 5147 N N . GLU A 1 621 ? 24.430 16.832 -2.829 1.00 86.19 621 GLU A N 1
ATOM 5148 C CA . GLU A 1 621 ? 25.532 15.867 -2.909 1.00 86.19 621 GLU A CA 1
ATOM 5149 C C . GLU A 1 621 ? 25.315 14.640 -1.997 1.00 86.19 621 GLU A C 1
ATOM 5151 O O . GLU A 1 621 ? 24.459 14.610 -1.098 1.00 86.19 621 GLU A O 1
ATOM 5156 N N . ILE A 1 622 ? 26.067 13.579 -2.269 1.00 87.94 622 ILE A N 1
ATOM 5157 C CA . ILE A 1 622 ? 26.148 12.349 -1.480 1.00 87.94 622 ILE A CA 1
ATOM 5158 C C . ILE A 1 622 ? 27.522 12.314 -0.793 1.00 87.94 622 ILE A C 1
ATOM 5160 O O . ILE A 1 622 ? 28.521 12.531 -1.472 1.00 87.94 622 ILE A O 1
ATOM 5164 N N . PRO A 1 623 ? 27.637 11.992 0.508 1.00 87.94 623 PRO A N 1
ATOM 5165 C CA . PRO A 1 623 ? 28.948 11.872 1.139 1.00 87.94 623 PRO A CA 1
ATOM 5166 C C . PRO A 1 623 ? 29.828 10.819 0.443 1.00 87.94 623 PRO A C 1
ATOM 5168 O O . PRO A 1 623 ? 29.411 9.678 0.207 1.00 87.94 623 PRO A O 1
ATOM 5171 N N . GLU A 1 624 ? 31.061 11.198 0.107 1.00 86.25 624 GLU A N 1
ATOM 5172 C CA . GLU A 1 624 ? 32.055 10.264 -0.428 1.00 86.25 624 GLU A CA 1
ATOM 5173 C C . GLU A 1 624 ? 32.597 9.331 0.678 1.00 86.25 624 GLU A C 1
ATOM 5175 O O . GLU A 1 624 ? 32.583 9.682 1.865 1.00 86.25 624 GLU A O 1
ATOM 5180 N N . PRO A 1 625 ? 33.028 8.100 0.338 1.00 84.31 625 PRO A N 1
ATOM 5181 C CA . PRO A 1 625 ? 33.460 7.117 1.323 1.00 84.31 625 PRO A CA 1
ATOM 5182 C C . PRO A 1 625 ? 34.750 7.561 2.017 1.00 84.31 625 PRO A C 1
ATOM 5184 O O . PRO A 1 625 ? 35.639 8.162 1.412 1.00 84.31 625 PRO A O 1
ATOM 5187 N N . SER A 1 626 ? 34.921 7.179 3.286 1.00 78.88 626 SER A N 1
ATOM 5188 C CA . SER A 1 626 ? 36.237 7.300 3.916 1.00 78.88 626 SER A CA 1
ATOM 5189 C C . SER A 1 626 ? 37.243 6.390 3.200 1.00 78.88 626 SER A C 1
ATOM 5191 O O . SER A 1 626 ? 36.911 5.258 2.850 1.00 78.88 626 SER A O 1
ATOM 5193 N N . LYS A 1 627 ? 38.487 6.864 3.023 1.00 71.75 627 LYS A N 1
ATOM 5194 C CA . LYS A 1 627 ? 39.546 6.255 2.178 1.00 71.75 627 LYS A CA 1
ATOM 5195 C C . LYS A 1 627 ? 39.855 4.763 2.427 1.00 71.75 627 LYS A C 1
ATOM 5197 O O . LYS A 1 627 ? 40.550 4.149 1.628 1.00 71.75 627 LYS A O 1
ATOM 5202 N N . TYR A 1 628 ? 39.361 4.185 3.523 1.00 77.38 628 TYR A N 1
ATOM 5203 C CA . TYR A 1 628 ? 39.558 2.785 3.914 1.00 77.38 628 TYR A CA 1
ATOM 5204 C C . TYR A 1 628 ? 38.344 1.874 3.639 1.00 77.38 628 TYR A C 1
ATOM 5206 O O . TYR A 1 628 ? 38.448 0.659 3.808 1.00 77.38 628 TYR A O 1
ATOM 5214 N N . LYS A 1 629 ? 37.186 2.421 3.237 1.00 78.94 629 LYS A N 1
ATOM 5215 C CA . LYS A 1 629 ? 35.995 1.645 2.852 1.00 78.94 629 LYS A CA 1
ATOM 5216 C C . LYS A 1 629 ? 35.975 1.451 1.333 1.00 78.94 629 LYS A C 1
ATOM 5218 O O . LYS A 1 629 ? 35.865 2.419 0.589 1.00 78.94 629 LYS A O 1
ATOM 5223 N N . ARG A 1 630 ? 36.026 0.198 0.871 1.00 79.75 630 ARG A N 1
ATOM 5224 C CA . ARG A 1 630 ? 35.843 -0.152 -0.547 1.00 79.75 630 ARG A CA 1
ATOM 5225 C C . ARG A 1 630 ? 34.366 -0.029 -0.939 1.00 79.75 630 ARG A C 1
ATOM 5227 O O . ARG A 1 630 ? 33.530 -0.670 -0.307 1.00 79.75 630 ARG A O 1
ATOM 5234 N N . THR A 1 631 ? 34.084 0.738 -1.988 1.00 80.00 631 THR A N 1
ATOM 5235 C CA . THR A 1 631 ? 32.782 0.824 -2.669 1.00 80.00 631 THR A CA 1
ATOM 5236 C C . THR A 1 631 ? 32.797 0.071 -4.005 1.00 80.00 631 THR A C 1
ATOM 5238 O O . THR A 1 631 ? 33.860 -0.271 -4.528 1.00 80.00 631 THR A O 1
ATOM 5241 N N . GLU A 1 632 ? 31.613 -0.166 -4.568 1.00 77.75 632 GLU A N 1
ATOM 5242 C CA . GLU A 1 632 ? 31.412 -0.548 -5.975 1.00 77.75 632 GLU A CA 1
ATOM 5243 C C . GLU A 1 632 ? 31.481 0.663 -6.924 1.00 77.75 632 GLU A C 1
ATOM 5245 O O . GLU A 1 632 ? 31.828 0.510 -8.095 1.00 77.75 632 GLU A O 1
ATOM 5250 N N . ILE A 1 633 ? 31.171 1.867 -6.424 1.00 80.62 633 ILE A N 1
ATOM 5251 C CA . ILE A 1 633 ? 31.242 3.131 -7.172 1.00 80.62 633 ILE A CA 1
ATOM 5252 C C . ILE A 1 633 ? 32.179 4.085 -6.423 1.00 80.62 633 ILE A C 1
ATOM 5254 O O . ILE A 1 633 ? 31.891 4.496 -5.295 1.00 80.62 633 ILE A O 1
ATOM 5258 N N . THR A 1 634 ? 33.328 4.415 -7.017 1.00 81.69 634 THR A N 1
ATOM 5259 C CA . THR A 1 634 ? 34.417 5.156 -6.350 1.00 81.69 634 THR A CA 1
ATOM 5260 C C . THR A 1 634 ? 34.129 6.647 -6.188 1.00 81.69 634 THR A C 1
ATOM 5262 O O . THR A 1 634 ? 34.341 7.180 -5.106 1.00 81.69 634 THR A O 1
ATOM 5265 N N . ASN A 1 635 ? 33.626 7.299 -7.238 1.00 85.75 635 ASN A N 1
ATOM 5266 C CA . ASN A 1 635 ? 33.259 8.717 -7.269 1.00 85.75 635 ASN A CA 1
ATOM 5267 C C . ASN A 1 635 ? 31.796 8.797 -7.714 1.00 85.75 635 ASN A C 1
ATOM 5269 O O . ASN A 1 635 ? 31.504 8.680 -8.903 1.00 85.75 635 ASN A O 1
ATOM 5273 N N . LEU A 1 636 ? 30.868 8.860 -6.757 1.00 88.06 636 LEU A N 1
ATOM 5274 C CA . LEU A 1 636 ? 29.441 8.723 -7.061 1.00 88.06 636 LEU A CA 1
ATOM 5275 C C . LEU A 1 636 ? 28.824 10.062 -7.468 1.00 88.06 636 LEU A C 1
ATOM 5277 O O . LEU A 1 636 ? 27.924 10.069 -8.302 1.00 88.06 636 LEU A O 1
ATOM 5281 N N . ASN A 1 637 ? 29.310 11.183 -6.925 1.00 88.25 637 ASN A N 1
ATOM 5282 C CA . ASN A 1 637 ? 28.782 12.499 -7.286 1.00 88.25 637 ASN A CA 1
ATOM 5283 C C . ASN A 1 637 ? 29.111 12.866 -8.734 1.00 88.25 637 ASN A C 1
ATOM 5285 O O . ASN A 1 637 ? 28.198 13.220 -9.476 1.00 88.25 637 ASN A O 1
ATOM 5289 N N . SER A 1 638 ? 30.373 12.731 -9.169 1.00 88.56 638 SER A N 1
ATOM 5290 C CA . SER A 1 638 ? 30.702 13.039 -10.567 1.00 88.56 638 SER A CA 1
ATOM 5291 C C . SER A 1 638 ? 30.031 12.042 -11.515 1.00 88.56 638 SER A C 1
ATOM 5293 O O . SER A 1 638 ? 29.401 12.467 -12.475 1.00 88.56 638 SER A O 1
ATOM 5295 N N . TYR A 1 639 ? 29.980 10.748 -11.167 1.00 89.19 639 TYR A N 1
ATOM 5296 C CA . TYR A 1 639 ? 29.239 9.758 -11.953 1.00 89.19 639 TYR A CA 1
ATOM 5297 C C . TYR A 1 639 ? 27.752 10.122 -12.135 1.00 89.19 639 TYR A C 1
ATOM 5299 O O . TYR A 1 639 ? 27.242 10.055 -13.253 1.00 89.19 639 TYR A O 1
ATOM 5307 N N . ILE A 1 640 ? 27.059 10.558 -11.075 1.00 88.75 640 ILE A N 1
ATOM 5308 C CA . ILE A 1 640 ? 25.668 11.035 -11.160 1.00 88.75 640 ILE A CA 1
ATOM 5309 C C . ILE A 1 640 ? 25.568 12.301 -12.026 1.00 88.75 640 ILE A C 1
ATOM 5311 O O . ILE A 1 640 ? 24.699 12.367 -12.894 1.00 88.75 640 ILE A O 1
ATOM 5315 N N . ASN A 1 641 ? 26.452 13.281 -11.840 1.00 86.56 641 ASN A N 1
ATOM 5316 C CA . ASN A 1 641 ? 26.400 14.561 -12.558 1.00 86.56 641 ASN A CA 1
ATOM 5317 C C . ASN A 1 641 ? 26.820 14.452 -14.041 1.00 86.56 641 ASN A C 1
ATOM 5319 O O . ASN A 1 641 ? 26.422 15.268 -14.868 1.00 86.56 641 ASN A O 1
ATOM 5323 N N . GLU A 1 642 ? 27.610 13.438 -14.392 1.00 87.44 642 GLU A N 1
ATOM 5324 C CA . GLU A 1 642 ? 28.040 13.143 -15.764 1.00 87.44 642 GLU A CA 1
ATOM 5325 C C . GLU A 1 642 ? 27.021 12.277 -16.525 1.00 87.44 642 GLU A C 1
ATOM 5327 O O . GLU A 1 642 ? 26.869 12.440 -17.734 1.00 87.44 642 GLU A O 1
ATOM 5332 N N . ASN A 1 643 ? 26.325 11.354 -15.842 1.00 86.12 643 ASN A N 1
ATOM 5333 C CA . ASN A 1 643 ? 25.533 10.295 -16.491 1.00 86.12 643 ASN A CA 1
ATOM 5334 C C . ASN A 1 643 ? 24.016 10.349 -16.204 1.00 86.12 643 ASN A C 1
ATOM 5336 O O . ASN A 1 643 ? 23.277 9.568 -16.800 1.00 86.12 643 ASN A O 1
ATOM 5340 N N . ILE A 1 644 ? 23.547 11.164 -15.245 1.00 85.56 644 ILE A N 1
ATOM 5341 C CA . ILE A 1 644 ? 22.180 11.057 -14.684 1.00 85.56 644 ILE A CA 1
ATOM 5342 C C . ILE A 1 644 ? 21.507 12.421 -14.442 1.00 85.56 644 ILE A C 1
ATOM 5344 O O . ILE A 1 644 ? 20.327 12.578 -14.753 1.00 85.56 644 ILE A O 1
ATOM 5348 N N . LEU A 1 645 ? 22.217 13.404 -13.880 1.00 80.88 645 LEU A N 1
ATOM 5349 C CA . LEU A 1 645 ? 21.687 14.736 -13.558 1.00 80.88 645 LEU A CA 1
ATOM 5350 C C . LEU A 1 645 ? 22.492 15.822 -14.279 1.00 80.88 645 LEU A C 1
ATOM 5352 O O . LEU A 1 645 ? 23.643 16.069 -13.935 1.00 80.88 645 LEU A O 1
ATOM 5356 N N . HIS A 1 646 ? 21.887 16.517 -15.244 1.00 71.31 646 HIS A N 1
ATOM 5357 C CA . HIS A 1 646 ? 22.556 17.625 -15.930 1.00 71.31 646 HIS A CA 1
ATOM 5358 C C . HIS A 1 646 ? 22.707 18.863 -15.030 1.00 71.31 646 HIS A C 1
ATOM 5360 O O . HIS A 1 646 ? 21.821 19.200 -14.244 1.00 71.31 646 HIS A O 1
ATOM 5366 N N . SER A 1 647 ? 23.803 19.606 -15.196 1.00 57.25 647 SER A N 1
ATOM 5367 C CA . SER A 1 647 ? 24.090 20.833 -14.431 1.00 57.25 647 SER A CA 1
ATOM 5368 C C . SER A 1 647 ? 23.066 21.960 -14.645 1.00 57.25 647 SER A C 1
ATOM 5370 O O . SER A 1 647 ? 22.913 22.827 -13.783 1.00 57.25 647 SER A O 1
ATOM 5372 N N . SER A 1 648 ? 22.323 21.930 -15.756 1.00 58.91 648 SER A N 1
ATOM 5373 C CA . SER A 1 648 ? 21.186 22.816 -16.033 1.00 58.91 648 SER A CA 1
ATOM 5374 C C . SER A 1 648 ? 20.009 22.611 -15.077 1.00 58.91 648 SER A C 1
ATOM 5376 O O . SER A 1 648 ? 19.347 23.582 -14.722 1.00 58.91 648 SER A O 1
ATOM 5378 N N . ASP A 1 649 ? 19.753 21.374 -14.636 1.00 61.16 649 ASP A N 1
ATOM 5379 C CA . ASP A 1 649 ? 18.630 21.052 -13.746 1.00 61.16 649 ASP A CA 1
ATOM 5380 C C . ASP A 1 649 ? 18.813 21.692 -12.367 1.00 61.16 649 ASP A C 1
ATOM 5382 O O . ASP A 1 649 ? 17.855 22.189 -11.780 1.00 61.16 649 ASP A O 1
ATOM 5386 N N . MET A 1 650 ? 20.046 21.699 -11.851 1.00 54.97 650 MET A N 1
ATOM 5387 C CA . MET A 1 650 ? 20.352 22.109 -10.476 1.00 54.97 650 MET A CA 1
ATOM 5388 C C . MET A 1 650 ? 19.953 23.565 -10.185 1.00 54.97 650 MET A C 1
ATOM 5390 O O . MET A 1 650 ? 19.510 23.866 -9.080 1.00 54.97 650 MET A O 1
ATOM 5394 N N . LYS A 1 651 ? 20.028 24.447 -11.194 1.00 53.94 651 LYS A N 1
ATOM 5395 C CA . LYS A 1 651 ? 19.623 25.863 -11.105 1.00 53.94 651 LYS A CA 1
ATOM 5396 C C . LYS A 1 651 ? 18.108 26.092 -10.996 1.00 53.94 651 LYS A C 1
ATOM 5398 O O . LYS A 1 651 ? 17.701 27.225 -10.785 1.00 53.94 651 LYS A O 1
ATOM 5403 N N . ASN A 1 652 ? 17.286 25.053 -11.160 1.00 53.28 652 ASN A N 1
ATOM 5404 C CA . ASN A 1 652 ? 15.823 25.136 -11.064 1.00 53.28 652 ASN A CA 1
ATOM 5405 C C . ASN A 1 652 ? 15.270 24.574 -9.735 1.00 53.28 652 ASN A C 1
ATOM 5407 O O . ASN A 1 652 ? 14.051 24.474 -9.575 1.00 53.28 652 ASN A O 1
ATOM 5411 N N . TYR A 1 653 ? 16.145 24.151 -8.812 1.00 53.69 653 TYR A N 1
ATOM 5412 C CA . TYR A 1 653 ? 15.774 23.497 -7.544 1.00 53.69 653 TYR A CA 1
ATOM 5413 C C . TYR A 1 653 ? 16.502 24.040 -6.301 1.00 53.69 653 TYR A C 1
ATOM 5415 O O . TYR A 1 653 ? 16.178 23.611 -5.190 1.00 53.69 653 TYR A O 1
ATOM 5423 N N . LEU A 1 654 ? 17.481 24.928 -6.497 1.00 42.31 654 LEU A N 1
ATOM 5424 C CA . LEU A 1 654 ? 18.095 25.780 -5.475 1.00 42.31 654 LEU A CA 1
ATOM 5425 C C . LEU A 1 654 ? 17.459 27.172 -5.557 1.00 42.31 654 LEU A C 1
ATOM 5427 O O . LEU A 1 654 ? 17.179 27.722 -4.474 1.00 42.31 654 LEU A O 1
#

InterPro domains:
  IPR006638 Elp3/MiaA/NifB-like, radical SAM core domain [SM00729] (31-225)
  IPR007197 Radical SAM [PF04055] (76-172)
  IPR013785 Aldolase-type TIM barrel [G3DSA:3.20.20.70] (69-289)
  IPR032432 Radical SAM, C-terminal extension [PF16199] (187-269)
  IPR039661 ELP3/YhcC [PTHR11135] (2-626)
  IPR058240 Radical SAM superfamily [SSF102114] (32-245)

pLDDT: mean 75.53, std 28.51, range [21.69, 98.88]